Protein 5NDA (pdb70)

InterPro domains:
  IPR015091 Surfactant protein C, N-terminal propeptide [PF08999] (1-35)
  IPR018051 Surfactant-associated polypeptide, palmitoylation site [PS00341] (3-8)

Foldseek 3Di:
DDDDVVVVVVVVVVVVVVVVVVVVVVVCVVVVD

Secondary structure (DSSP, 8-state):
----HHHHHHHHHHHHHHHHHHHHHHHHTTTT-

Structure (mmCIF, N/CA/C/O backbone):
data_5NDA
#
_entry.id   5NDA
#
_cell.length_a   1.000
_cell.length_b   1.000
_cell.length_c   1.000
_cell.angle_alpha   90.00
_cell.angle_beta   90.00
_cell.angle_gamma   90.00
#
_symmetry.space_group_name_H-M   'P 1'
#
loop_
_atom_site.group_PDB
_atom_site.id
_atom_site.type_symbol
_atom_site.label_atom_id
_atom_site.label_alt_id
_atom_site.label_comp_id
_atom_site.label_asym_id
_atom_site.label_entity_id
_atom_site.label_seq_id
_atom_site.pdbx_PDB_ins_code
_atom_site.Cartn_x
_atom_site.Cartn_y
_atom_site.Cartn_z
_atom_site.occupancy
_atom_site.B_iso_or_equiv
_atom_site.auth_seq_id
_atom_site.auth_comp_id
_atom_site.auth_asym_id
_atom_site.auth_atom_id
_atom_site.pdbx_PDB_model_num
ATOM 1 N N . ILE A 1 1 ? 25.107 -8.487 0.057 1.00 0.00 1 ILE A N 1
ATOM 2 C CA . ILE A 1 1 ? 25.239 -7.096 -0.411 1.00 0.00 1 ILE A CA 1
ATOM 3 C C . ILE A 1 1 ? 24.283 -6.263 0.444 1.00 0.00 1 ILE A C 1
ATOM 4 O O . ILE A 1 1 ? 23.196 -6.773 0.712 1.00 0.00 1 ILE A O 1
ATOM 20 N N . PRO A 1 2 ? 24.673 -5.088 0.969 1.00 0.00 2 PRO A N 1
ATOM 21 C CA . PRO A 1 2 ? 23.760 -4.278 1.769 1.00 0.00 2 PRO A CA 1
ATOM 22 C C . PRO A 1 2 ? 22.642 -3.725 0.870 1.00 0.00 2 PRO A C 1
ATOM 23 O O . PRO A 1 2 ? 22.747 -3.771 -0.357 1.00 0.00 2 PRO A O 1
ATOM 34 N N . SER A 1 3 ? 21.603 -3.158 1.478 1.00 0.00 3 SER A N 1
ATOM 35 C CA . SER A 1 3 ? 20.458 -2.589 0.788 1.00 0.00 3 SER A CA 1
ATOM 36 C C . SER A 1 3 ? 20.164 -1.233 1.418 1.00 0.00 3 SER A C 1
ATOM 37 O O . SER A 1 3 ? 19.883 -1.179 2.617 1.00 0.00 3 SER A O 1
ATOM 45 N N . SER A 1 4 ? 20.227 -0.156 0.635 1.00 0.00 4 SER A N 1
ATOM 46 C CA . SER A 1 4 ? 19.970 1.196 1.116 1.00 0.00 4 SER A CA 1
ATOM 47 C C . SER A 1 4 ? 18.589 1.262 1.791 1.00 0.00 4 SER A C 1
ATOM 48 O O . SER A 1 4 ? 17.630 0.690 1.256 1.00 0.00 4 SER A O 1
ATOM 56 N N . PRO A 1 5 ? 18.425 2.010 2.898 1.00 0.00 5 PRO A N 1
ATOM 57 C CA . PRO A 1 5 ? 17.144 2.105 3.593 1.00 0.00 5 PRO A CA 1
ATOM 58 C C . PRO A 1 5 ? 16.040 2.694 2.711 1.00 0.00 5 PRO A C 1
ATOM 59 O O . PRO A 1 5 ? 14.865 2.409 2.933 1.00 0.00 5 PRO A O 1
ATOM 70 N N . VAL A 1 6 ? 16.387 3.479 1.687 1.00 0.00 6 VAL A N 1
ATOM 71 C CA . VAL A 1 6 ? 15.423 4.079 0.771 1.00 0.00 6 VAL A CA 1
ATOM 72 C C . VAL A 1 6 ? 14.666 2.967 0.022 1.00 0.00 6 VAL A C 1
ATOM 73 O O . VAL A 1 6 ? 13.473 3.118 -0.250 1.00 0.00 6 VAL A O 1
ATOM 86 N N . HIS A 1 7 ? 15.330 1.847 -0.303 1.00 0.00 7 HIS A N 1
ATOM 87 C CA . HIS A 1 7 ? 14.697 0.732 -0.998 1.00 0.00 7 HIS A CA 1
ATOM 88 C C . HIS A 1 7 ? 13.616 0.155 -0.085 1.00 0.00 7 HIS A C 1
ATOM 89 O O . HIS A 1 7 ? 12.466 0.005 -0.497 1.00 0.00 7 HIS A O 1
ATOM 103 N N . LEU A 1 8 ? 13.976 -0.125 1.174 1.00 0.00 8 LEU A N 1
ATOM 104 C CA . LEU A 1 8 ? 13.057 -0.665 2.169 1.00 0.00 8 LEU A CA 1
ATOM 105 C C . LEU A 1 8 ? 11.905 0.321 2.362 1.00 0.00 8 LEU A C 1
ATOM 106 O O . LEU A 1 8 ? 10.752 -0.098 2.449 1.00 0.00 8 LEU A O 1
ATOM 122 N N . LYS A 1 9 ? 12.189 1.630 2.380 1.00 0.00 9 LYS A N 1
ATOM 123 C CA . LYS A 1 9 ? 11.181 2.670 2.540 1.00 0.00 9 LYS A CA 1
ATOM 124 C C . LYS A 1 9 ? 10.169 2.548 1.407 1.00 0.00 9 LYS A C 1
ATOM 125 O O . LYS A 1 9 ? 8.977 2.487 1.691 1.00 0.00 9 LYS A O 1
ATOM 144 N N . ARG A 1 10 ? 10.602 2.483 0.143 1.00 0.00 10 ARG A N 1
ATOM 145 C CA . ARG A 1 10 ? 9.697 2.351 -0.992 1.00 0.00 10 ARG A CA 1
ATOM 146 C C . ARG A 1 10 ? 8.929 1.029 -0.935 1.00 0.00 10 ARG A C 1
ATOM 147 O O . ARG A 1 10 ? 7.770 1.003 -1.336 1.00 0.00 10 ARG A O 1
ATOM 168 N N . LEU A 1 11 ? 9.535 -0.057 -0.449 1.00 0.00 11 LEU A N 1
ATOM 169 C CA . LEU A 1 11 ? 8.903 -1.371 -0.365 1.00 0.00 11 LEU A CA 1
ATOM 170 C C . LEU A 1 11 ? 7.807 -1.345 0.692 1.00 0.00 11 LEU A C 1
ATOM 171 O O . LEU A 1 11 ? 6.831 -2.091 0.626 1.00 0.00 11 LEU A O 1
ATOM 187 N N . LYS A 1 12 ? 7.981 -0.530 1.728 1.00 0.00 12 LYS A N 1
ATOM 188 C CA . LYS A 1 12 ? 6.989 -0.396 2.784 1.00 0.00 12 LYS A CA 1
ATOM 189 C C . LYS A 1 12 ? 5.925 0.618 2.374 1.00 0.00 12 LYS A C 1
ATOM 190 O O . LYS A 1 12 ? 4.762 0.392 2.679 1.00 0.00 12 LYS A O 1
ATOM 209 N N . LEU A 1 13 ? 6.295 1.677 1.653 1.00 0.00 13 LEU A N 1
ATOM 210 C CA . LEU A 1 13 ? 5.370 2.700 1.177 1.00 0.00 13 LEU A CA 1
ATOM 211 C C . LEU A 1 13 ? 4.399 2.044 0.206 1.00 0.00 13 LEU A C 1
ATOM 212 O O . LEU A 1 13 ? 3.199 2.240 0.336 1.00 0.00 13 LEU A O 1
ATOM 228 N N . LEU A 1 14 ? 4.910 1.241 -0.736 1.00 0.00 14 LEU A N 1
ATOM 229 C CA . LEU A 1 14 ? 4.094 0.540 -1.720 1.00 0.00 14 LEU A CA 1
ATOM 230 C C . LEU A 1 14 ? 3.080 -0.355 -1.012 1.00 0.00 14 LEU A C 1
ATOM 231 O O . LEU A 1 14 ? 1.916 -0.374 -1.395 1.00 0.00 14 LEU A O 1
ATOM 247 N N . LEU A 1 15 ? 3.515 -1.089 0.019 1.00 0.00 15 LEU A N 1
ATOM 248 C CA . LEU A 1 15 ? 2.634 -1.972 0.773 1.00 0.00 15 LEU A CA 1
ATOM 249 C C . LEU A 1 15 ? 1.550 -1.155 1.480 1.00 0.00 15 LEU A C 1
ATOM 250 O O . LEU A 1 15 ? 0.390 -1.551 1.464 1.00 0.00 15 LEU A O 1
ATOM 266 N N . LEU A 1 16 ? 1.921 -0.034 2.107 1.00 0.00 16 LEU A N 1
ATOM 267 C CA . LEU A 1 16 ? 0.970 0.827 2.802 1.00 0.00 16 LEU A CA 1
ATOM 268 C C . LEU A 1 16 ? -0.049 1.383 1.809 1.00 0.00 16 LEU A C 1
ATOM 269 O O . LEU A 1 16 ? -1.232 1.419 2.122 1.00 0.00 16 LEU A O 1
ATOM 285 N N . LEU A 1 17 ? 0.391 1.802 0.619 1.00 0.00 17 LEU A N 1
ATOM 286 C CA . LEU A 1 17 ? -0.483 2.334 -0.414 1.00 0.00 17 LEU A CA 1
ATOM 287 C C . LEU A 1 17 ? -1.467 1.256 -0.860 1.00 0.00 17 LEU A C 1
ATOM 288 O O . LEU A 1 17 ? -2.652 1.542 -0.989 1.00 0.00 17 LEU A O 1
ATOM 304 N N . LEU A 1 18 ? -0.991 0.025 -1.076 1.00 0.00 18 LEU A N 1
ATOM 305 C CA . LEU A 1 18 ? -1.818 -1.100 -1.475 1.00 0.00 18 LEU A CA 1
ATOM 306 C C . LEU A 1 18 ? -2.901 -1.291 -0.415 1.00 0.00 18 LEU A C 1
ATOM 307 O O . LEU A 1 18 ? -4.080 -1.360 -0.749 1.00 0.00 18 LEU A O 1
ATOM 323 N N . LEU A 1 19 ? -2.502 -1.342 0.860 1.00 0.00 19 LEU A N 1
ATOM 324 C CA . LEU A 1 19 ? -3.416 -1.504 1.984 1.00 0.00 19 LEU A CA 1
ATOM 325 C C . LEU A 1 19 ? -4.419 -0.347 2.050 1.00 0.00 19 LEU A C 1
ATOM 326 O O . LEU A 1 19 ? -5.583 -0.586 2.354 1.00 0.00 19 LEU A O 1
ATOM 342 N N . LEU A 1 20 ? -3.994 0.889 1.767 1.00 0.00 20 LEU A N 1
ATOM 343 C CA . LEU A 1 20 ? -4.870 2.055 1.787 1.00 0.00 20 LEU A CA 1
ATOM 344 C C . LEU A 1 20 ? -5.941 1.886 0.714 1.00 0.00 20 LEU A C 1
ATOM 345 O O . LEU A 1 20 ? -7.119 2.062 1.005 1.00 0.00 20 LEU A O 1
ATOM 361 N N . ILE A 1 21 ? -5.552 1.538 -0.516 1.00 0.00 21 ILE A N 1
ATOM 362 C CA . ILE A 1 21 ? -6.484 1.335 -1.624 1.00 0.00 21 ILE A CA 1
ATOM 363 C C . ILE A 1 21 ? -7.439 0.187 -1.262 1.00 0.00 21 ILE A C 1
ATOM 364 O O . ILE A 1 21 ? -8.636 0.290 -1.523 1.00 0.00 21 ILE A O 1
ATOM 380 N N . LEU A 1 22 ? -6.932 -0.889 -0.650 1.00 0.00 22 LEU A N 1
ATOM 381 C CA . LEU A 1 22 ? -7.735 -2.036 -0.236 1.00 0.00 22 LEU A CA 1
ATOM 382 C C . LEU A 1 22 ? -8.802 -1.551 0.741 1.00 0.00 22 LEU A C 1
ATOM 383 O O . LEU A 1 22 ? -9.981 -1.833 0.545 1.00 0.00 22 LEU A O 1
ATOM 399 N N . LEU A 1 23 ? -8.395 -0.810 1.775 1.00 0.00 23 LEU A N 1
ATOM 400 C CA . LEU A 1 23 ? -9.273 -0.252 2.795 1.00 0.00 23 LEU A CA 1
ATOM 401 C C . LEU A 1 23 ? -10.315 0.670 2.158 1.00 0.00 23 LEU A C 1
ATOM 402 O O . LEU A 1 23 ? -11.475 0.643 2.558 1.00 0.00 23 LEU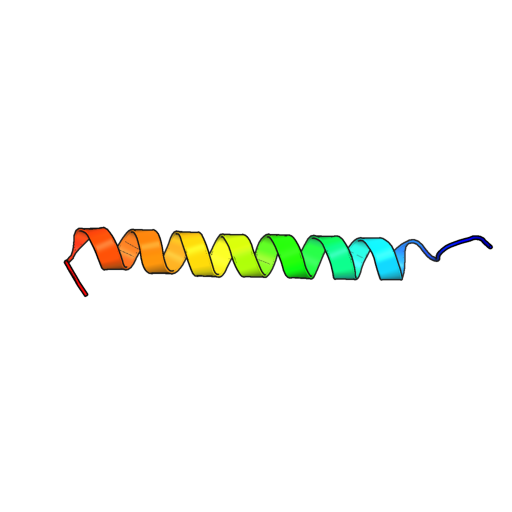 A O 1
ATOM 418 N N . LEU A 1 24 ? -9.918 1.468 1.164 1.00 0.00 24 LEU A N 1
ATOM 419 C CA . LEU A 1 24 ? -10.794 2.389 0.445 1.00 0.00 24 LEU A CA 1
ATOM 420 C C . LEU A 1 24 ? -11.918 1.580 -0.202 1.00 0.00 24 LEU A C 1
ATOM 421 O O . LEU A 1 24 ? -13.097 1.872 -0.002 1.00 0.00 24 LEU A O 1
ATOM 437 N N . ILE A 1 25 ? -11.555 0.539 -0.954 1.00 0.00 25 ILE A N 1
ATOM 438 C CA . ILE A 1 25 ? -12.515 -0.327 -1.630 1.00 0.00 25 ILE A CA 1
ATOM 439 C C . ILE A 1 25 ? -13.360 -1.071 -0.599 1.00 0.00 25 ILE A C 1
ATOM 440 O O . ILE A 1 25 ? -14.555 -1.253 -0.818 1.00 0.00 25 ILE A O 1
ATOM 456 N N . LEU A 1 26 ? -12.789 -1.457 0.544 1.00 0.00 26 LEU A N 1
ATOM 457 C CA . LEU A 1 26 ? -13.535 -2.132 1.602 1.00 0.00 26 LEU A CA 1
ATOM 458 C C . LEU A 1 26 ? -14.601 -1.172 2.166 1.00 0.00 26 LEU A C 1
ATOM 459 O O . LEU A 1 26 ? -15.493 -1.609 2.888 1.00 0.00 26 LEU A O 1
ATOM 475 N N . GLY A 1 27 ? -14.504 0.129 1.861 1.00 0.00 27 GLY A N 1
ATOM 476 C CA . GLY A 1 27 ? -15.440 1.155 2.288 1.00 0.00 27 GLY A CA 1
ATOM 477 C C . GLY A 1 27 ? -16.589 1.164 1.289 1.00 0.00 27 GLY A C 1
ATOM 478 O O . GLY A 1 27 ? -17.749 1.160 1.689 1.00 0.00 27 GLY A O 1
ATOM 482 N N . ALA A 1 28 ? -16.262 1.159 -0.008 1.00 0.00 28 ALA A N 1
ATOM 483 C CA . ALA A 1 28 ? -17.234 1.134 -1.098 1.00 0.00 28 ALA A CA 1
ATOM 484 C C . ALA A 1 28 ? -18.082 -0.144 -0.987 1.00 0.00 28 ALA A C 1
ATOM 485 O O . ALA A 1 28 ? -19.292 -0.127 -1.194 1.00 0.00 28 ALA A O 1
ATOM 492 N N . LEU A 1 29 ? -17.467 -1.243 -0.532 1.00 0.00 29 LEU A N 1
ATOM 493 C CA . LEU A 1 29 ? -18.110 -2.541 -0.335 1.00 0.00 29 LEU A CA 1
ATOM 494 C C . LEU A 1 29 ? -19.314 -2.412 0.615 1.00 0.00 29 LEU A C 1
ATOM 495 O O . LEU A 1 29 ? -20.262 -3.184 0.507 1.00 0.00 29 LEU A O 1
ATOM 511 N N . LEU A 1 30 ? -19.293 -1.452 1.551 1.00 0.00 30 LEU A N 1
ATOM 512 C CA . LEU A 1 30 ? -20.389 -1.228 2.497 1.00 0.00 30 LEU A CA 1
ATOM 513 C C . LEU A 1 30 ? -21.622 -0.662 1.785 1.00 0.00 30 LEU A C 1
ATOM 514 O O . LEU A 1 30 ? -22.728 -0.774 2.311 1.00 0.00 30 LEU A O 1
ATOM 530 N N . LEU A 1 31 ? -21.431 -0.001 0.639 1.00 0.00 31 LEU A N 1
ATOM 531 C CA . LEU A 1 31 ? -22.488 0.582 -0.183 1.00 0.00 31 LEU A CA 1
ATOM 532 C C . LEU A 1 31 ? -22.967 -0.460 -1.195 1.00 0.00 31 LEU A C 1
ATOM 533 O O . LEU A 1 31 ? -24.134 -0.448 -1.583 1.00 0.00 31 LEU A O 1
ATOM 549 N N . GLY A 1 32 ? -22.075 -1.372 -1.594 1.00 0.00 32 GLY A N 1
ATOM 550 C CA . GLY A 1 32 ? -22.320 -2.444 -2.546 1.00 0.00 32 GLY A CA 1
ATOM 551 C C . GLY A 1 32 ? -21.647 -2.208 -3.899 1.00 0.00 32 GLY A C 1
ATOM 552 O O . GLY A 1 32 ? -21.752 -3.076 -4.767 1.00 0.00 32 GLY A O 1
ATOM 556 N N . LEU A 1 33 ? -20.993 -1.060 -4.105 1.00 0.00 33 LEU A N 1
ATOM 557 C CA . LEU A 1 33 ? -20.294 -0.677 -5.322 1.00 0.00 33 LEU A CA 1
ATOM 558 C C . LEU A 1 33 ? -19.218 0.306 -4.901 1.00 0.00 33 LEU A C 1
ATOM 559 O O . LEU A 1 33 ? -19.583 1.239 -4.153 1.00 0.00 33 LEU A O 1
ATOM 575 N N . ILE A 1 1 ? 20.249 -5.448 -5.983 1.00 0.00 1 ILE A N 2
ATOM 576 C CA . ILE A 1 1 ? 19.738 -5.877 -4.666 1.00 0.00 1 ILE A CA 2
ATOM 577 C C . ILE A 1 1 ? 19.235 -4.598 -3.998 1.00 0.00 1 ILE A C 2
ATOM 578 O O . ILE A 1 1 ? 19.965 -3.611 -4.068 1.00 0.00 1 ILE A O 2
ATOM 594 N N . PRO A 1 2 ? 18.028 -4.568 -3.412 1.00 0.00 2 PRO A N 2
ATOM 595 C CA . PRO A 1 2 ? 17.468 -3.385 -2.757 1.00 0.00 2 PRO A CA 2
ATOM 596 C C . PRO A 1 2 ? 18.117 -3.129 -1.379 1.00 0.00 2 PRO A C 2
ATOM 597 O O . PRO A 1 2 ? 17.410 -2.875 -0.411 1.00 0.00 2 PRO A O 2
ATOM 608 N N . SER A 1 3 ? 19.445 -3.197 -1.275 1.00 0.00 3 SER A N 2
ATOM 609 C CA . SER A 1 3 ? 20.201 -3.007 -0.042 1.00 0.00 3 SER A CA 2
ATOM 610 C C . SER A 1 3 ? 20.035 -1.615 0.580 1.00 0.00 3 SER A C 2
ATOM 611 O O . SER A 1 3 ? 19.944 -1.496 1.799 1.00 0.00 3 SER A O 2
ATOM 619 N N . SER A 1 4 ? 19.990 -0.559 -0.237 1.00 0.00 4 SER A N 2
ATOM 620 C CA . SER A 1 4 ? 19.857 0.811 0.239 1.00 0.00 4 SER A CA 2
ATOM 621 C C . SER A 1 4 ? 18.548 0.963 1.034 1.00 0.00 4 SER A C 2
ATOM 622 O O . SER A 1 4 ? 17.494 0.541 0.542 1.00 0.00 4 SER A O 2
ATOM 630 N N . PRO A 1 5 ? 18.550 1.627 2.207 1.00 0.00 5 PRO A N 2
ATOM 631 C CA . PRO A 1 5 ? 17.350 1.787 3.026 1.00 0.00 5 PRO A CA 2
ATOM 632 C C . PRO A 1 5 ? 16.204 2.492 2.298 1.00 0.00 5 PRO A C 2
ATOM 633 O O . PRO A 1 5 ? 15.039 2.263 2.628 1.00 0.00 5 PRO A O 2
ATOM 644 N N . VAL A 1 6 ? 16.492 3.319 1.291 1.00 0.00 6 VAL A N 2
ATOM 645 C CA . VAL A 1 6 ? 15.456 4.006 0.530 1.00 0.00 6 VAL A CA 2
ATOM 646 C C . VAL A 1 6 ? 14.573 2.976 -0.192 1.00 0.00 6 VAL A C 2
ATOM 647 O O . VAL A 1 6 ? 13.373 3.203 -0.334 1.00 0.00 6 VAL A O 2
ATOM 660 N N . HIS A 1 7 ? 15.122 1.835 -0.630 1.00 0.00 7 HIS A N 2
ATOM 661 C CA . HIS A 1 7 ? 14.345 0.797 -1.299 1.00 0.00 7 HIS A CA 2
ATOM 662 C C . HIS A 1 7 ? 13.457 0.128 -0.247 1.00 0.00 7 HIS A C 2
ATOM 663 O O . HIS A 1 7 ? 12.290 -0.147 -0.516 1.00 0.00 7 HIS A O 2
ATOM 677 N N . LEU A 1 8 ? 13.977 -0.115 0.965 1.00 0.00 8 LEU A N 2
ATOM 678 C CA . LEU A 1 8 ? 13.197 -0.719 2.046 1.00 0.00 8 LEU A CA 2
ATOM 679 C C . LEU A 1 8 ? 12.010 0.207 2.322 1.00 0.00 8 LEU A C 2
ATOM 680 O O . LEU A 1 8 ? 10.880 -0.269 2.454 1.00 0.00 8 LEU A O 2
ATOM 696 N N . LYS A 1 9 ? 12.255 1.522 2.375 1.00 0.00 9 LYS A N 2
ATOM 697 C CA . LYS A 1 9 ? 11.244 2.548 2.603 1.00 0.00 9 LYS A CA 2
ATOM 698 C C . LYS A 1 9 ? 10.229 2.507 1.463 1.00 0.00 9 LYS A C 2
ATOM 699 O O . LYS A 1 9 ? 9.034 2.487 1.730 1.00 0.00 9 LYS A O 2
ATOM 718 N N . ARG A 1 10 ? 10.684 2.463 0.208 1.00 0.00 10 ARG A N 2
ATOM 719 C CA . ARG A 1 10 ? 9.847 2.410 -0.989 1.00 0.00 10 ARG A CA 2
ATOM 720 C C . ARG A 1 10 ? 8.938 1.188 -0.977 1.00 0.00 10 ARG A C 2
ATOM 721 O O . ARG A 1 10 ? 7.813 1.296 -1.464 1.00 0.00 10 ARG A O 2
ATOM 742 N N . LEU A 1 11 ? 9.409 0.047 -0.466 1.00 0.00 11 LEU A N 2
ATOM 743 C CA . LEU A 1 11 ? 8.637 -1.184 -0.406 1.00 0.00 11 LEU A CA 2
ATOM 744 C C . LEU A 1 11 ? 7.598 -1.016 0.682 1.00 0.00 11 LEU A C 2
ATOM 745 O O . LEU A 1 11 ? 6.431 -1.302 0.454 1.00 0.00 11 LEU A O 2
ATOM 761 N N . LYS A 1 12 ? 8.002 -0.546 1.867 1.00 0.00 12 LYS A N 2
ATOM 762 C CA . LYS A 1 12 ? 7.039 -0.349 2.952 1.00 0.00 12 LYS A CA 2
ATOM 763 C C . LYS A 1 12 ? 5.974 0.676 2.550 1.00 0.00 12 LYS A C 2
ATOM 764 O O . LYS A 1 12 ? 4.816 0.500 2.905 1.00 0.00 12 LYS A O 2
ATOM 783 N N . LEU A 1 13 ? 6.342 1.713 1.795 1.00 0.00 13 LEU A N 2
ATOM 784 C CA . LEU A 1 13 ? 5.410 2.731 1.325 1.00 0.00 13 LEU A CA 2
ATOM 785 C C . LEU A 1 13 ? 4.425 2.076 0.358 1.00 0.00 13 LEU A C 2
ATOM 786 O O . LEU A 1 13 ? 3.236 2.349 0.431 1.00 0.00 13 LEU A O 2
ATOM 802 N N . LEU A 1 14 ? 4.918 1.235 -0.558 1.00 0.00 14 LEU A N 2
ATOM 803 C CA . LEU A 1 14 ? 4.086 0.532 -1.529 1.00 0.00 14 LEU A CA 2
ATOM 804 C C . LEU A 1 14 ? 3.078 -0.345 -0.786 1.00 0.00 14 LEU A C 2
ATOM 805 O O . LEU A 1 14 ? 1.900 -0.324 -1.121 1.00 0.00 14 LEU A O 2
ATOM 821 N N . LEU A 1 15 ? 3.534 -1.078 0.236 1.00 0.00 15 LEU A N 2
ATOM 822 C CA . LEU A 1 15 ? 2.691 -1.948 1.055 1.00 0.00 15 LEU A CA 2
ATOM 823 C C . LEU A 1 15 ? 1.583 -1.124 1.708 1.00 0.00 15 LEU A C 2
ATOM 824 O O . LEU A 1 15 ? 0.414 -1.483 1.620 1.00 0.00 15 LEU A O 2
ATOM 840 N N . LEU A 1 16 ? 1.962 -0.018 2.352 1.00 0.00 16 LEU A N 2
ATOM 841 C CA . LEU A 1 16 ? 1.034 0.891 3.019 1.00 0.00 16 LEU A CA 2
ATOM 842 C C . LEU A 1 16 ? -0.008 1.396 2.025 1.00 0.00 16 LEU A C 2
ATOM 843 O O . LEU A 1 16 ? -1.190 1.414 2.350 1.00 0.00 16 LEU A O 2
ATOM 859 N N . LEU A 1 17 ? 0.412 1.797 0.822 1.00 0.00 17 LEU A N 2
ATOM 860 C CA . LEU A 1 17 ? -0.488 2.289 -0.207 1.00 0.00 17 LEU A CA 2
ATOM 861 C C . LEU A 1 17 ? -1.469 1.199 -0.624 1.00 0.00 17 LEU A C 2
ATOM 862 O O . LEU A 1 17 ? -2.648 1.499 -0.768 1.00 0.00 17 LEU A O 2
ATOM 878 N N . LEU A 1 18 ? -1.015 -0.046 -0.810 1.00 0.00 18 LEU A N 2
ATOM 879 C CA . LEU A 1 18 ? -1.897 -1.143 -1.185 1.00 0.00 18 LEU A CA 2
ATOM 880 C C . LEU A 1 18 ? -2.954 -1.325 -0.097 1.00 0.00 18 LEU A C 2
ATOM 881 O O . LEU A 1 18 ? -4.130 -1.471 -0.413 1.00 0.00 18 LEU A O 2
ATOM 897 N N . LEU A 1 19 ? -2.540 -1.308 1.175 1.00 0.00 19 LEU A N 2
ATOM 898 C CA . LEU A 1 19 ? -3.444 -1.449 2.312 1.00 0.00 19 LEU A CA 2
ATOM 899 C C . LEU A 1 19 ? -4.452 -0.300 2.326 1.00 0.00 19 LEU A C 2
ATOM 900 O O . LEU A 1 19 ? -5.633 -0.534 2.569 1.00 0.00 19 LEU A O 2
ATOM 916 N N . LEU A 1 20 ? -4.000 0.931 2.060 1.00 0.00 20 LEU A N 2
ATOM 917 C CA . LEU A 1 20 ? -4.854 2.112 2.030 1.00 0.00 20 LEU A CA 2
ATOM 918 C C . LEU A 1 20 ? -5.910 1.947 0.941 1.00 0.00 20 LEU A C 2
ATOM 919 O O . LEU A 1 20 ? -7.087 2.165 1.204 1.00 0.00 20 LEU A O 2
ATOM 935 N N . ILE A 1 21 ? -5.504 1.562 -0.271 1.00 0.00 21 ILE A N 2
ATOM 936 C CA . ILE A 1 21 ? -6.406 1.359 -1.402 1.00 0.00 21 ILE A CA 2
ATOM 937 C C . ILE A 1 21 ? -7.400 0.242 -1.060 1.00 0.00 21 ILE A C 2
ATOM 938 O O . ILE A 1 21 ? -8.587 0.392 -1.338 1.00 0.00 21 ILE A O 2
ATOM 954 N N . LEU A 1 22 ? -6.947 -0.856 -0.445 1.00 0.00 22 LEU A N 2
ATOM 955 C CA . LEU A 1 22 ? -7.815 -1.967 -0.063 1.00 0.00 22 LEU A CA 2
ATOM 956 C C . LEU A 1 22 ? -8.892 -1.467 0.891 1.00 0.00 22 LEU A C 2
ATOM 957 O O . LEU A 1 22 ? -10.070 -1.744 0.690 1.00 0.00 22 LEU A O 2
ATOM 973 N N . LEU A 1 23 ? -8.479 -0.735 1.926 1.00 0.00 23 LEU A N 2
ATOM 974 C CA . LEU A 1 23 ? -9.363 -0.162 2.931 1.00 0.00 23 LEU A CA 2
ATOM 975 C C . LEU A 1 23 ? -10.365 0.792 2.270 1.00 0.00 23 LEU A C 2
ATOM 976 O O . LEU A 1 23 ? -11.533 0.797 2.646 1.00 0.00 23 LEU A O 2
ATOM 992 N N . LEU A 1 24 ? -9.918 1.580 1.286 1.00 0.00 24 LEU A N 2
ATOM 993 C CA . LEU A 1 24 ? -10.743 2.529 0.542 1.00 0.00 24 LEU A CA 2
ATOM 994 C C . LEU A 1 24 ? -11.855 1.753 -0.163 1.00 0.00 24 LEU A C 2
ATOM 995 O O . LEU A 1 24 ? -13.033 2.075 -0.015 1.00 0.00 24 LEU A O 2
ATOM 1011 N N . ILE A 1 25 ? -11.482 0.713 -0.914 1.00 0.00 25 ILE A N 2
ATOM 1012 C CA . ILE A 1 25 ? -12.425 -0.130 -1.644 1.00 0.00 25 ILE A CA 2
ATOM 1013 C C . ILE A 1 25 ? -13.361 -0.831 -0.663 1.00 0.00 25 ILE A C 2
ATOM 1014 O O . ILE A 1 25 ? -14.536 -1.008 -0.978 1.00 0.00 25 ILE A O 2
ATOM 1030 N N . LEU A 1 26 ? -12.898 -1.170 0.543 1.00 0.00 26 LEU A N 2
ATOM 1031 C CA . LEU A 1 26 ? -13.741 -1.808 1.549 1.00 0.00 26 LEU A CA 2
ATOM 1032 C C . LEU A 1 26 ? -14.890 -0.869 1.953 1.00 0.00 26 LEU A C 2
ATOM 1033 O O . LEU A 1 26 ? -15.834 -1.315 2.598 1.00 0.00 26 LEU A O 2
ATOM 1049 N N . GLY A 1 27 ? -14.811 0.425 1.613 1.00 0.00 27 GLY A N 2
ATOM 1050 C CA . GLY A 1 27 ? -15.842 1.405 1.916 1.00 0.00 27 GLY A CA 2
ATOM 1051 C C . GLY A 1 27 ? -16.934 1.326 0.854 1.00 0.00 27 GLY A C 2
ATOM 1052 O O . GLY A 1 27 ? -18.110 1.474 1.174 1.00 0.00 27 GLY A O 2
ATOM 1056 N N . ALA A 1 28 ? -16.545 1.126 -0.410 1.00 0.00 28 ALA A N 2
ATOM 1057 C CA . ALA A 1 28 ? -17.469 0.995 -1.528 1.00 0.00 28 ALA A CA 2
ATOM 1058 C C . ALA A 1 28 ? -18.192 -0.348 -1.380 1.00 0.00 28 ALA A C 2
ATOM 1059 O O . ALA A 1 28 ? -19.422 -0.402 -1.409 1.00 0.00 28 ALA A O 2
ATOM 1066 N N . LEU A 1 29 ? -17.430 -1.405 -1.071 1.00 0.00 29 LEU A N 2
ATOM 1067 C CA . LEU A 1 29 ? -17.933 -2.760 -0.876 1.00 0.00 29 LEU A CA 2
ATOM 1068 C C . LEU A 1 29 ? -18.959 -2.805 0.262 1.00 0.00 29 LEU A C 2
ATOM 1069 O O . LEU A 1 29 ? -19.840 -3.660 0.257 1.00 0.00 29 LEU A O 2
ATOM 1085 N N . LEU A 1 30 ? -18.857 -1.884 1.229 1.00 0.00 30 LEU A N 2
ATOM 1086 C CA . LEU A 1 30 ? -19.765 -1.776 2.369 1.00 0.00 30 LEU A CA 2
ATOM 1087 C C . LEU A 1 30 ? -21.183 -1.436 1.884 1.00 0.00 30 LEU A C 2
ATOM 1088 O O . LEU A 1 30 ? -22.159 -1.796 2.537 1.00 0.00 30 LEU A O 2
ATOM 1104 N N . LEU A 1 31 ? -21.291 -0.700 0.773 1.00 0.00 31 LEU A N 2
ATOM 1105 C CA . LEU A 1 31 ? -22.550 -0.301 0.151 1.00 0.00 31 LEU A CA 2
ATOM 1106 C C . LEU A 1 31 ? -22.937 -1.316 -0.932 1.00 0.00 31 LEU A C 2
ATOM 1107 O O . LEU A 1 31 ? -24.126 -1.529 -1.161 1.00 0.00 31 LEU A O 2
ATOM 1123 N N . GLY A 1 32 ? -21.948 -1.963 -1.555 1.00 0.00 32 GLY A N 2
ATOM 1124 C CA . GLY A 1 32 ? -22.122 -2.959 -2.601 1.00 0.00 32 GLY A CA 2
ATOM 1125 C C . GLY A 1 32 ? -21.696 -2.416 -3.961 1.00 0.00 32 GLY A C 2
ATOM 1126 O O . GLY A 1 32 ? -22.477 -2.483 -4.910 1.00 0.00 32 GLY A O 2
ATOM 1130 N N . LEU A 1 33 ? -20.495 -1.838 -4.048 1.00 0.00 33 LEU A N 2
ATOM 1131 C CA . LEU A 1 33 ? -19.904 -1.270 -5.253 1.00 0.00 33 LEU A CA 2
ATOM 1132 C C . LEU A 1 33 ? -18.421 -1.600 -5.222 1.00 0.00 33 LEU A C 2
ATOM 1133 O O . LEU A 1 33 ? -17.862 -1.835 -6.310 1.00 0.00 33 LEU A O 2
ATOM 1149 N N . ILE A 1 1 ? 22.552 -5.502 5.794 1.00 0.00 1 ILE A N 3
ATOM 1150 C CA . ILE A 1 1 ? 22.400 -5.936 4.391 1.00 0.00 1 ILE A CA 3
ATOM 1151 C C . ILE A 1 1 ? 22.819 -4.771 3.494 1.00 0.00 1 ILE A C 3
ATOM 1152 O O . ILE A 1 1 ? 22.566 -3.634 3.886 1.00 0.00 1 ILE A O 3
ATOM 1168 N N . PRO A 1 2 ? 23.487 -5.022 2.357 1.00 0.00 2 PRO A N 3
ATOM 1169 C CA . PRO A 1 2 ? 23.937 -3.979 1.444 1.00 0.00 2 PRO A CA 3
ATOM 1170 C C . PRO A 1 2 ? 22.773 -3.438 0.595 1.00 0.00 2 PRO A C 3
ATOM 1171 O O . PRO A 1 2 ? 22.672 -3.738 -0.593 1.00 0.00 2 PRO A O 3
ATOM 1182 N N . SER A 1 3 ? 21.874 -2.661 1.195 1.00 0.00 3 SER A N 3
ATOM 1183 C CA . SER A 1 3 ? 20.739 -2.074 0.500 1.00 0.00 3 SER A CA 3
ATOM 1184 C C . SER A 1 3 ? 20.356 -0.787 1.228 1.00 0.00 3 SER A C 3
ATOM 1185 O O . SER A 1 3 ? 20.190 -0.779 2.450 1.00 0.00 3 SER A O 3
ATOM 1193 N N . SER A 1 4 ? 20.226 0.310 0.481 1.00 0.00 4 SER A N 3
ATOM 1194 C CA . SER A 1 4 ? 19.887 1.619 1.020 1.00 0.00 4 SER A CA 3
ATOM 1195 C C . SER A 1 4 ? 18.538 1.579 1.752 1.00 0.00 4 SER A C 3
ATOM 1196 O O . SER A 1 4 ? 17.590 0.962 1.247 1.00 0.00 4 SER A O 3
ATOM 1204 N N . PRO A 1 5 ? 18.379 2.296 2.882 1.00 0.00 5 PRO A N 3
ATOM 1205 C CA . PRO A 1 5 ? 17.130 2.302 3.637 1.00 0.00 5 PRO A CA 3
ATOM 1206 C C . PRO A 1 5 ? 15.963 2.853 2.815 1.00 0.00 5 PRO A C 3
ATOM 1207 O O . PRO A 1 5 ? 14.817 2.470 3.049 1.00 0.00 5 PRO A O 3
ATOM 1218 N N . VAL A 1 6 ? 16.222 3.713 1.825 1.00 0.00 6 VAL A N 3
ATOM 1219 C CA . VAL A 1 6 ? 15.173 4.268 0.980 1.00 0.00 6 VAL A CA 3
ATOM 1220 C C . VAL A 1 6 ? 14.477 3.152 0.186 1.00 0.00 6 VAL A C 3
ATOM 1221 O O . VAL A 1 6 ? 13.279 3.258 -0.056 1.00 0.00 6 VAL A O 3
ATOM 1234 N N . HIS A 1 7 ? 15.169 2.070 -0.197 1.00 0.00 7 HIS A N 3
ATOM 1235 C CA . HIS A 1 7 ? 14.546 0.968 -0.932 1.00 0.00 7 HIS A CA 3
ATOM 1236 C C . HIS A 1 7 ? 13.622 0.219 0.037 1.00 0.00 7 HIS A C 3
ATOM 1237 O O . HIS A 1 7 ? 12.516 -0.180 -0.325 1.00 0.00 7 HIS A O 3
ATOM 1251 N N . LEU A 1 8 ? 14.053 0.037 1.292 1.00 0.00 8 LEU A N 3
ATOM 1252 C CA . LEU A 1 8 ? 13.244 -0.637 2.306 1.00 0.00 8 LEU A CA 3
ATOM 1253 C C . LEU A 1 8 ? 11.983 0.209 2.517 1.00 0.00 8 LEU A C 3
ATOM 1254 O O . LEU A 1 8 ? 10.876 -0.334 2.573 1.00 0.00 8 LEU A O 3
ATOM 1270 N N . LYS A 1 9 ? 12.139 1.538 2.590 1.00 0.00 9 LYS A N 3
ATOM 1271 C CA . LYS A 1 9 ? 11.054 2.496 2.762 1.00 0.00 9 LYS A CA 3
ATOM 1272 C C . LYS A 1 9 ? 10.119 2.395 1.564 1.00 0.00 9 LYS A C 3
ATOM 1273 O O . LYS A 1 9 ? 8.916 2.299 1.760 1.00 0.00 9 LYS A O 3
ATOM 1292 N N . ARG A 1 10 ? 10.646 2.371 0.338 1.00 0.00 10 ARG A N 3
ATOM 1293 C CA . ARG A 1 10 ? 9.906 2.263 -0.908 1.00 0.00 10 ARG A CA 3
ATOM 1294 C C . ARG A 1 10 ? 9.045 1.007 -0.931 1.00 0.00 10 ARG A C 3
ATOM 1295 O O . ARG A 1 10 ? 7.950 1.074 -1.493 1.00 0.00 10 ARG A O 3
ATOM 1316 N N . LEU A 1 11 ? 9.510 -0.114 -0.370 1.00 0.00 11 LEU A N 3
ATOM 1317 C CA . LEU A 1 11 ? 8.745 -1.350 -0.351 1.00 0.00 11 LEU A CA 3
ATOM 1318 C C . LEU A 1 11 ? 7.622 -1.160 0.652 1.00 0.00 11 LEU A C 3
ATOM 1319 O O . LEU A 1 11 ? 6.467 -1.414 0.336 1.00 0.00 11 LEU A O 3
ATOM 1335 N N . LYS A 1 12 ? 7.950 -0.693 1.861 1.00 0.00 12 LYS A N 3
ATOM 1336 C CA . LYS A 1 12 ? 6.925 -0.457 2.878 1.00 0.00 12 LYS A CA 3
ATOM 1337 C C . LYS A 1 12 ? 5.876 0.548 2.394 1.00 0.00 12 LYS A C 3
ATOM 1338 O O . LYS A 1 12 ? 4.709 0.378 2.704 1.00 0.00 12 LYS A O 3
ATOM 1357 N N . LEU A 1 13 ? 6.270 1.560 1.622 1.00 0.00 13 LEU A N 3
ATOM 1358 C CA . LEU A 1 13 ? 5.377 2.578 1.082 1.00 0.00 13 LEU A CA 3
ATOM 1359 C C . LEU A 1 13 ? 4.448 1.939 0.057 1.00 0.00 13 LEU A C 3
ATOM 1360 O O . LEU A 1 13 ? 3.269 2.259 0.030 1.00 0.00 13 LEU A O 3
ATOM 1376 N N . LEU A 1 14 ? 4.986 1.077 -0.813 1.00 0.00 14 LEU A N 3
ATOM 1377 C CA . LEU A 1 14 ? 4.204 0.387 -1.832 1.00 0.00 14 LEU A CA 3
ATOM 1378 C C . LEU A 1 14 ? 3.155 -0.486 -1.147 1.00 0.00 14 LEU A C 3
ATOM 1379 O O . LEU A 1 14 ? 1.989 -0.435 -1.521 1.00 0.00 14 LEU A O 3
ATOM 1395 N N . LEU A 1 15 ? 3.571 -1.257 -0.138 1.00 0.00 15 LEU A N 3
ATOM 1396 C CA . LEU A 1 15 ? 2.676 -2.140 0.608 1.00 0.00 15 LEU A CA 3
ATOM 1397 C C . LEU A 1 15 ? 1.611 -1.320 1.337 1.00 0.00 15 LEU A C 3
ATOM 1398 O O . LEU A 1 15 ? 0.444 -1.698 1.325 1.00 0.00 15 LEU A O 3
ATOM 1414 N N . LEU A 1 16 ? 2.004 -0.199 1.952 1.00 0.00 16 LEU A N 3
ATOM 1415 C CA . LEU A 1 16 ? 1.089 0.683 2.667 1.00 0.00 16 LEU A CA 3
ATOM 1416 C C . LEU A 1 16 ? 0.039 1.206 1.697 1.00 0.00 16 LEU A C 3
ATOM 1417 O O . LEU A 1 16 ? -1.136 1.196 2.037 1.00 0.00 16 LEU A O 3
ATOM 1433 N N . LEU A 1 17 ? 0.443 1.651 0.501 1.00 0.00 17 LEU A N 3
ATOM 1434 C CA . LEU A 1 17 ? -0.483 2.161 -0.496 1.00 0.00 17 LEU A CA 3
ATOM 1435 C C . LEU A 1 17 ? -1.450 1.073 -0.938 1.00 0.00 17 LEU A C 3
ATOM 1436 O O . LEU A 1 17 ? -2.633 1.359 -1.070 1.00 0.00 17 LEU A O 3
ATOM 1452 N N . LEU A 1 18 ? -0.966 -0.153 -1.159 1.00 0.00 18 LEU A N 3
ATOM 1453 C CA . LEU A 1 18 ? -1.793 -1.278 -1.565 1.00 0.00 18 LEU A CA 3
ATOM 1454 C C . LEU A 1 18 ? -2.898 -1.458 -0.524 1.00 0.00 18 LEU A C 3
ATOM 1455 O O . LEU A 1 18 ? -4.077 -1.465 -0.869 1.00 0.00 18 LEU A O 3
ATOM 1471 N N . LEU A 1 19 ? -2.508 -1.571 0.748 1.00 0.00 19 LEU A N 3
ATOM 1472 C CA . LEU A 1 19 ? -3.429 -1.733 1.867 1.00 0.00 19 LEU A CA 3
ATOM 1473 C C . LEU A 1 19 ? -4.390 -0.547 1.957 1.00 0.00 19 LEU A C 3
ATOM 1474 O O . LEU A 1 19 ? -5.585 -0.757 2.141 1.00 0.00 19 LEU A O 3
ATOM 1490 N N . LEU A 1 20 ? -3.896 0.686 1.812 1.00 0.00 20 LEU A N 3
ATOM 1491 C CA . LEU A 1 20 ? -4.716 1.888 1.887 1.00 0.00 20 LEU A CA 3
ATOM 1492 C C . LEU A 1 20 ? -5.795 1.874 0.809 1.00 0.00 20 LEU A C 3
ATOM 1493 O O . LEU A 1 20 ? -6.955 2.116 1.120 1.00 0.00 20 LEU A O 3
ATOM 1509 N N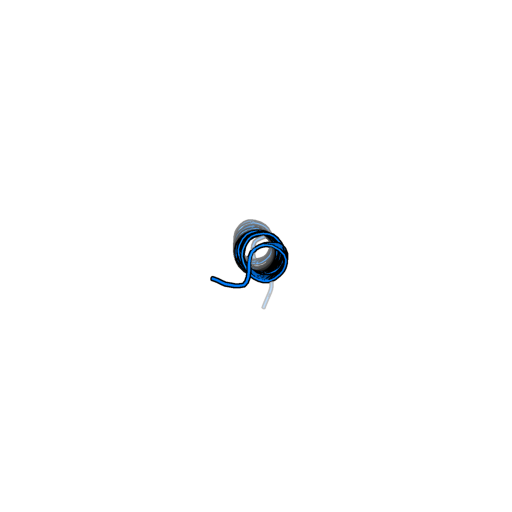 . ILE A 1 21 ? -5.431 1.610 -0.447 1.00 0.00 21 ILE A N 3
ATOM 1510 C CA . ILE A 1 21 ? -6.383 1.565 -1.554 1.00 0.00 21 ILE A CA 3
ATOM 1511 C C . ILE A 1 21 ? -7.367 0.410 -1.333 1.00 0.00 21 ILE A C 3
ATOM 1512 O O . ILE A 1 21 ? -8.553 0.580 -1.605 1.00 0.00 21 ILE A O 3
ATOM 1528 N N . LEU A 1 22 ? -6.911 -0.741 -0.825 1.00 0.00 22 LEU A N 3
ATOM 1529 C CA . LEU A 1 22 ? -7.781 -1.885 -0.560 1.00 0.00 22 LEU A CA 3
ATOM 1530 C C . LEU A 1 22 ? -8.842 -1.473 0.458 1.00 0.00 22 LEU A C 3
ATOM 1531 O O . LEU A 1 22 ? -10.030 -1.697 0.243 1.00 0.00 22 LEU A O 3
ATOM 1547 N N . LEU A 1 23 ? -8.402 -0.858 1.557 1.00 0.00 23 LEU A N 3
ATOM 1548 C CA . LEU A 1 23 ? -9.248 -0.372 2.637 1.00 0.00 23 LEU A CA 3
ATOM 1549 C C . LEU A 1 23 ? -10.237 0.662 2.096 1.00 0.00 23 LEU A C 3
ATOM 1550 O O . LEU A 1 23 ? -11.410 0.629 2.456 1.00 0.00 23 LEU A O 3
ATOM 1566 N N . LEU A 1 24 ? -9.781 1.561 1.219 1.00 0.00 24 LEU A N 3
ATOM 1567 C CA . LEU A 1 24 ? -10.600 2.597 0.600 1.00 0.00 24 LEU A CA 3
ATOM 1568 C C . LEU A 1 24 ? -11.736 1.926 -0.169 1.00 0.00 24 LEU A C 3
ATOM 1569 O O . LEU A 1 24 ? -12.903 2.243 0.043 1.00 0.00 24 LEU A O 3
ATOM 1585 N N . ILE A 1 25 ? -11.396 0.975 -1.041 1.00 0.00 25 ILE A N 3
ATOM 1586 C CA . ILE A 1 25 ? -12.362 0.242 -1.855 1.00 0.00 25 ILE A CA 3
ATOM 1587 C C . ILE A 1 25 ? -13.298 -0.582 -0.970 1.00 0.00 25 ILE A C 3
ATOM 1588 O O . ILE A 1 25 ? -14.462 -0.758 -1.328 1.00 0.00 25 ILE A O 3
ATOM 1604 N N . LEU A 1 26 ? -12.845 -1.059 0.193 1.00 0.00 26 LEU A N 3
ATOM 1605 C CA . LEU A 1 26 ? -13.709 -1.810 1.097 1.00 0.00 26 LEU A CA 3
ATOM 1606 C C . LEU A 1 26 ? -14.839 -0.886 1.587 1.00 0.00 26 LEU A C 3
ATOM 1607 O O . LEU A 1 26 ? -15.842 -1.381 2.095 1.00 0.00 26 LEU A O 3
ATOM 1623 N N . GLY A 1 27 ? -14.703 0.440 1.438 1.00 0.00 27 GLY A N 3
ATOM 1624 C CA . GLY A 1 27 ? -15.723 1.393 1.844 1.00 0.00 27 GLY A CA 3
ATOM 1625 C C . GLY A 1 27 ? -16.950 1.231 0.952 1.00 0.00 27 GLY A C 3
ATOM 1626 O O . GLY A 1 27 ? -18.064 1.361 1.446 1.00 0.00 27 GLY A O 3
ATOM 1630 N N . ALA A 1 28 ? -16.754 0.924 -0.337 1.00 0.00 28 ALA A N 3
ATOM 1631 C CA . ALA A 1 28 ? -17.848 0.716 -1.278 1.00 0.00 28 ALA A CA 3
ATOM 1632 C C . ALA A 1 28 ? -18.645 -0.499 -0.804 1.00 0.00 28 ALA A C 3
ATOM 1633 O O . ALA A 1 28 ? -19.863 -0.456 -0.687 1.00 0.00 28 ALA A O 3
ATOM 1640 N N . LEU A 1 29 ? -17.949 -1.596 -0.482 1.00 0.00 29 LEU A N 3
ATOM 1641 C CA . LEU A 1 29 ? -18.572 -2.828 0.004 1.00 0.00 29 LEU A CA 3
ATOM 1642 C C . LEU A 1 29 ? -19.323 -2.581 1.322 1.00 0.00 29 LEU A C 3
ATOM 1643 O O . LEU A 1 29 ? -20.333 -3.227 1.586 1.00 0.00 29 LEU A O 3
ATOM 1659 N N . LEU A 1 30 ? -18.824 -1.657 2.144 1.00 0.00 30 LEU A N 3
ATOM 1660 C CA . LEU A 1 30 ? -19.378 -1.268 3.436 1.00 0.00 30 LEU A CA 3
ATOM 1661 C C . LEU A 1 30 ? -20.576 -0.306 3.309 1.00 0.00 30 LEU A C 3
ATOM 1662 O O . LEU A 1 30 ? -21.306 -0.146 4.287 1.00 0.00 30 LEU A O 3
ATOM 1678 N N . LEU A 1 31 ? -20.822 0.302 2.142 1.00 0.00 31 LEU A N 3
ATOM 1679 C CA . LEU A 1 31 ? -21.928 1.246 1.925 1.00 0.00 31 LEU A CA 3
ATOM 1680 C C . LEU A 1 31 ? -22.956 0.739 0.913 1.00 0.00 31 LEU A C 3
ATOM 1681 O O . LEU A 1 31 ? -24.137 1.058 1.035 1.00 0.00 31 LEU A O 3
ATOM 1697 N N . GLY A 1 32 ? -22.533 -0.082 -0.045 1.00 0.00 32 GLY A N 3
ATOM 1698 C CA . GLY A 1 32 ? -23.343 -0.665 -1.105 1.00 0.00 32 GLY A CA 3
ATOM 1699 C C . GLY A 1 32 ? -22.925 -0.164 -2.490 1.00 0.00 32 GLY A C 3
ATOM 1700 O O . GLY A 1 32 ? -23.355 -0.748 -3.486 1.00 0.00 32 GLY A O 3
ATOM 1704 N N . LEU A 1 33 ? -22.137 0.913 -2.570 1.00 0.00 33 LEU A N 3
ATOM 1705 C CA . LEU A 1 33 ? -21.619 1.545 -3.777 1.00 0.00 33 LEU A CA 3
ATOM 1706 C C . LEU A 1 33 ? -20.396 2.336 -3.329 1.00 0.00 33 LEU A C 3
ATOM 1707 O O . LEU A 1 33 ? -20.464 2.877 -2.202 1.00 0.00 33 LEU A O 3
ATOM 1723 N N . ILE A 1 1 ? 24.423 -7.368 -1.284 1.00 0.00 1 ILE A N 4
ATOM 1724 C CA . ILE A 1 1 ? 23.164 -6.649 -1.570 1.00 0.00 1 ILE A CA 4
ATOM 1725 C C . ILE A 1 1 ? 23.337 -5.264 -0.951 1.00 0.00 1 ILE A C 4
ATOM 1726 O O . ILE A 1 1 ? 23.858 -5.225 0.159 1.00 0.00 1 ILE A O 4
ATOM 1742 N N . PRO A 1 2 ? 22.978 -4.159 -1.631 1.00 0.00 2 PRO A N 4
ATOM 1743 C CA . PRO A 1 2 ? 23.135 -2.817 -1.073 1.00 0.00 2 PRO A CA 4
ATOM 1744 C C . PRO A 1 2 ? 22.262 -2.607 0.170 1.00 0.00 2 PRO A C 4
ATOM 1745 O O . PRO A 1 2 ? 22.685 -1.926 1.094 1.00 0.00 2 PRO A O 4
ATOM 1756 N N . SER A 1 3 ? 21.048 -3.174 0.185 1.00 0.00 3 SER A N 4
ATOM 1757 C CA . SER A 1 3 ? 20.095 -3.101 1.295 1.00 0.00 3 SER A CA 4
ATOM 1758 C C . SER A 1 3 ? 19.794 -1.680 1.811 1.00 0.00 3 SER A C 4
ATOM 1759 O O . SER A 1 3 ? 19.271 -1.537 2.914 1.00 0.00 3 SER A O 4
ATOM 1767 N N . SER A 1 4 ? 20.033 -0.645 0.997 1.00 0.00 4 SER A N 4
ATOM 1768 C CA . SER A 1 4 ? 19.821 0.757 1.329 1.00 0.00 4 SER A CA 4
ATOM 1769 C C . SER A 1 4 ? 18.436 0.985 1.956 1.00 0.00 4 SER A C 4
ATOM 1770 O O . SER A 1 4 ? 17.448 0.442 1.443 1.00 0.00 4 SER A O 4
ATOM 1778 N N . PRO A 1 5 ? 18.307 1.847 2.983 1.00 0.00 5 PRO A N 4
ATOM 1779 C CA . PRO A 1 5 ? 17.028 2.100 3.639 1.00 0.00 5 PRO A CA 4
ATOM 1780 C C . PRO A 1 5 ? 15.960 2.606 2.668 1.00 0.00 5 PRO A C 4
ATOM 1781 O O . PRO A 1 5 ? 14.782 2.311 2.855 1.00 0.00 5 PRO A O 4
ATOM 1792 N N . VAL A 1 6 ? 16.338 3.318 1.602 1.00 0.00 6 VAL A N 4
ATOM 1793 C CA . VAL A 1 6 ? 15.383 3.817 0.617 1.00 0.00 6 VAL A CA 4
ATOM 1794 C C . VAL A 1 6 ? 14.680 2.652 -0.101 1.00 0.00 6 VAL A C 4
ATOM 1795 O O . VAL A 1 6 ? 13.532 2.806 -0.519 1.00 0.00 6 VAL A O 4
ATOM 1808 N N . HIS A 1 7 ? 15.331 1.490 -0.257 1.00 0.00 7 HIS A N 4
ATOM 1809 C CA . HIS A 1 7 ? 14.724 0.328 -0.900 1.00 0.00 7 HIS A CA 4
ATOM 1810 C C . HIS A 1 7 ? 13.644 -0.191 0.046 1.00 0.00 7 HIS A C 4
ATOM 1811 O O . HIS A 1 7 ? 12.502 -0.401 -0.360 1.00 0.00 7 HIS A O 4
ATOM 1825 N N . LEU A 1 8 ? 13.997 -0.363 1.327 1.00 0.00 8 LEU A N 4
ATOM 1826 C CA . LEU A 1 8 ? 13.076 -0.833 2.357 1.00 0.00 8 LEU A CA 4
ATOM 1827 C C . LEU A 1 8 ? 11.888 0.129 2.407 1.00 0.00 8 LEU A C 4
ATOM 1828 O O . LEU A 1 8 ? 10.742 -0.323 2.468 1.00 0.00 8 LEU A O 4
ATOM 1844 N N . LYS A 1 9 ? 12.150 1.441 2.338 1.00 0.00 9 LYS A N 4
ATOM 1845 C CA . LYS A 1 9 ? 11.138 2.485 2.353 1.00 0.00 9 LYS A CA 4
ATOM 1846 C C . LYS A 1 9 ? 10.217 2.307 1.157 1.00 0.00 9 LYS A C 4
ATOM 1847 O O . LYS A 1 9 ? 9.011 2.349 1.356 1.00 0.00 9 LYS A O 4
ATOM 1866 N N . ARG A 1 10 ? 10.740 2.094 -0.055 1.00 0.00 10 ARG A N 4
ATOM 1867 C CA . ARG A 1 10 ? 9.920 1.896 -1.247 1.00 0.00 10 ARG A CA 4
ATOM 1868 C C . ARG A 1 10 ? 8.981 0.702 -1.093 1.00 0.00 10 ARG A C 4
ATOM 1869 O O . ARG A 1 10 ? 7.862 0.781 -1.588 1.00 0.00 10 ARG A O 4
ATOM 1890 N N . LEU A 1 11 ? 9.403 -0.387 -0.440 1.00 0.00 11 LEU A N 4
ATOM 1891 C CA . LEU A 1 11 ? 8.551 -1.560 -0.277 1.00 0.00 11 LEU A CA 4
ATOM 1892 C C . LEU A 1 11 ? 7.461 -1.213 0.717 1.00 0.00 11 LEU A C 4
ATOM 1893 O O . LEU A 1 11 ? 6.290 -1.478 0.475 1.00 0.00 11 LEU A O 4
ATOM 1909 N N . LYS A 1 12 ? 7.848 -0.626 1.852 1.00 0.00 12 LYS A N 4
ATOM 1910 C CA . LYS A 1 12 ? 6.869 -0.245 2.869 1.00 0.00 12 LYS A CA 4
ATOM 1911 C C . LYS A 1 12 ? 5.894 0.816 2.354 1.00 0.00 12 LYS A C 4
ATOM 1912 O O . LYS A 1 12 ? 4.740 0.797 2.758 1.00 0.00 12 LYS A O 4
ATOM 1931 N N . LEU A 1 13 ? 6.331 1.722 1.478 1.00 0.00 13 LEU A N 4
ATOM 1932 C CA . LEU A 1 13 ? 5.486 2.763 0.906 1.00 0.00 13 LEU A CA 4
ATOM 1933 C C . LEU A 1 13 ? 4.450 2.105 0.003 1.00 0.00 13 LEU A C 4
ATOM 1934 O O . LEU A 1 13 ? 3.272 2.415 0.124 1.00 0.00 13 LEU A O 4
ATOM 1950 N N . LEU A 1 14 ? 4.892 1.209 -0.887 1.00 0.00 14 LEU A N 4
ATOM 1951 C CA . LEU A 1 14 ? 4.014 0.494 -1.806 1.00 0.00 14 LEU A CA 4
ATOM 1952 C C . LEU A 1 14 ? 2.972 -0.282 -1.007 1.00 0.00 14 LEU A C 4
ATOM 1953 O O . LEU A 1 14 ? 1.786 -0.177 -1.299 1.00 0.00 14 LEU A O 4
ATOM 1969 N N . LEU A 1 15 ? 3.408 -1.029 0.012 1.00 0.00 15 LEU A N 4
ATOM 1970 C CA . LEU A 1 15 ? 2.531 -1.817 0.865 1.00 0.00 15 LEU A CA 4
ATOM 1971 C C . LEU A 1 15 ? 1.504 -0.920 1.560 1.00 0.00 15 LEU A C 4
ATOM 1972 O O . LEU A 1 15 ? 0.326 -1.257 1.575 1.00 0.00 15 LEU A O 4
ATOM 1988 N N . LEU A 1 16 ? 1.938 0.206 2.135 1.00 0.00 16 LEU A N 4
ATOM 1989 C CA . LEU A 1 16 ? 1.047 1.135 2.820 1.00 0.00 16 LEU A CA 4
ATOM 1990 C C . LEU A 1 16 ? 0.012 1.701 1.849 1.00 0.00 16 LEU A C 4
ATOM 1991 O O . LEU A 1 16 ? -1.161 1.771 2.195 1.00 0.00 16 LEU A O 4
ATOM 2007 N N . LEU A 1 17 ? 0.430 2.110 0.649 1.00 0.00 17 LEU A N 4
ATOM 2008 C CA . LEU A 1 17 ? -0.468 2.658 -0.353 1.00 0.00 17 LEU A CA 4
ATOM 2009 C C . LEU A 1 17 ? -1.479 1.604 -0.793 1.00 0.00 17 LEU A C 4
ATOM 2010 O O . LEU A 1 17 ? -2.659 1.916 -0.920 1.00 0.00 17 LEU A O 4
ATOM 2026 N N . LEU A 1 18 ? -1.030 0.368 -1.026 1.00 0.00 18 LEU A N 4
ATOM 2027 C CA . LEU A 1 18 ? -1.881 -0.733 -1.425 1.00 0.00 18 LEU A CA 4
ATOM 2028 C C . LEU A 1 18 ? -2.923 -0.944 -0.327 1.00 0.00 18 LEU A C 4
ATOM 2029 O O . LEU A 1 18 ? -4.105 -1.057 -0.630 1.00 0.00 18 LEU A O 4
ATOM 2045 N N . LEU A 1 19 ? -2.491 -0.977 0.938 1.00 0.00 19 LEU A N 4
ATOM 2046 C CA . LEU A 1 19 ? -3.370 -1.152 2.087 1.00 0.00 19 LEU A CA 4
ATOM 2047 C C . LEU A 1 19 ? -4.383 -0.010 2.164 1.00 0.00 19 LEU A C 4
ATOM 2048 O O . LEU A 1 19 ? -5.548 -0.268 2.451 1.00 0.00 19 LEU A O 4
ATOM 2064 N N . LEU A 1 20 ? -3.963 1.234 1.905 1.00 0.00 20 LEU A N 4
ATOM 2065 C CA . LEU A 1 20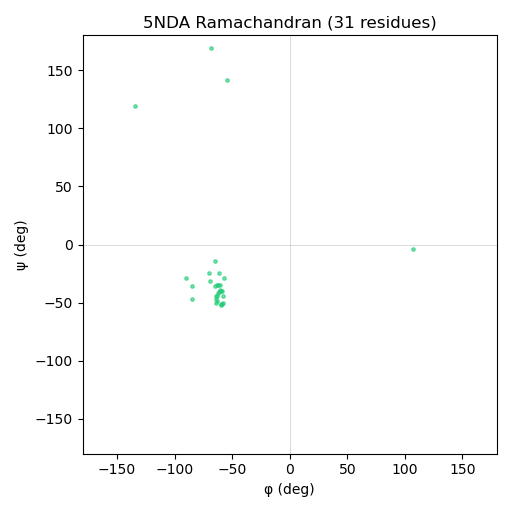 ? -4.846 2.394 1.941 1.00 0.00 20 LEU A CA 4
ATOM 2066 C C . LEU A 1 20 ? -5.933 2.236 0.882 1.00 0.00 20 LEU A C 4
ATOM 2067 O O . LEU A 1 20 ? -7.111 2.378 1.197 1.00 0.00 20 LEU A O 4
ATOM 2083 N N . ILE A 1 21 ? -5.556 1.937 -0.364 1.00 0.00 21 ILE A N 4
ATOM 2084 C CA . ILE A 1 21 ? -6.504 1.756 -1.463 1.00 0.00 21 ILE A CA 4
ATOM 2085 C C . ILE A 1 21 ? -7.433 0.578 -1.138 1.00 0.00 21 ILE A C 4
ATOM 2086 O O . ILE A 1 21 ? -8.633 0.672 -1.388 1.00 0.00 21 ILE A O 4
ATOM 2102 N N . LEU A 1 22 ? -6.905 -0.514 -0.575 1.00 0.00 22 LEU A N 4
ATOM 2103 C CA . LEU A 1 22 ? -7.689 -1.688 -0.205 1.00 0.00 22 LEU A CA 4
ATOM 2104 C C . LEU A 1 22 ? -8.761 -1.259 0.788 1.00 0.00 22 LEU A C 4
ATOM 2105 O O . LEU A 1 22 ? -9.934 -1.535 0.567 1.00 0.00 22 LEU A O 4
ATOM 2121 N N . LEU A 1 23 ? -8.363 -0.571 1.861 1.00 0.00 23 LEU A N 4
ATOM 2122 C CA . LEU A 1 23 ? -9.251 -0.073 2.902 1.00 0.00 23 LEU A CA 4
ATOM 2123 C C . LEU A 1 23 ? -10.312 0.854 2.305 1.00 0.00 23 LEU A C 4
ATOM 2124 O O . LEU A 1 23 ? -11.473 0.784 2.699 1.00 0.00 23 LEU A O 4
ATOM 2140 N N . LEU A 1 24 ? -9.928 1.704 1.349 1.00 0.00 24 LEU A N 4
ATOM 2141 C CA . LEU A 1 24 ? -10.818 2.640 0.672 1.00 0.00 24 LEU A CA 4
ATOM 2142 C C . LEU A 1 24 ? -11.932 1.852 -0.019 1.00 0.00 24 LEU A C 4
ATOM 2143 O O . LEU A 1 24 ? -13.113 2.067 0.253 1.00 0.00 24 LEU A O 4
ATOM 2159 N N . ILE A 1 25 ? -11.561 0.920 -0.900 1.00 0.00 25 ILE A N 4
ATOM 2160 C CA . ILE A 1 25 ? -12.522 0.101 -1.633 1.00 0.00 25 ILE A CA 4
ATOM 2161 C C . ILE A 1 25 ? -13.299 -0.812 -0.685 1.00 0.00 25 ILE A C 4
ATOM 2162 O O . ILE A 1 25 ? -14.457 -1.121 -0.962 1.00 0.00 25 ILE A O 4
ATOM 2178 N N . LEU A 1 26 ? -12.720 -1.213 0.449 1.00 0.00 26 LEU A N 4
ATOM 2179 C CA . LEU A 1 26 ? -13.413 -2.048 1.423 1.00 0.00 26 LEU A CA 4
ATOM 2180 C C . LEU A 1 26 ? -14.604 -1.266 1.997 1.00 0.00 26 LEU A C 4
ATOM 2181 O O . LEU A 1 26 ? -15.486 -1.873 2.591 1.00 0.00 26 LEU A O 4
ATOM 2197 N N . GLY A 1 27 ? -14.640 0.064 1.843 1.00 0.00 27 GLY A N 4
ATOM 2198 C CA . GLY A 1 27 ? -15.739 0.885 2.323 1.00 0.00 27 GLY A CA 4
ATOM 2199 C C . GLY A 1 27 ? -16.871 0.772 1.310 1.00 0.00 27 GLY A C 4
ATOM 2200 O O . GLY A 1 27 ? -18.004 0.476 1.684 1.00 0.00 27 GLY A O 4
ATOM 2204 N N . ALA A 1 28 ? -16.551 0.969 0.026 1.00 0.00 28 ALA A N 4
ATOM 2205 C CA . ALA A 1 28 ? -17.505 0.879 -1.074 1.00 0.00 28 ALA A CA 4
ATOM 2206 C C . ALA A 1 28 ? -18.152 -0.509 -1.086 1.00 0.00 28 ALA A C 4
ATOM 2207 O O . ALA A 1 28 ? -19.363 -0.645 -1.245 1.00 0.00 28 ALA A O 4
ATOM 2214 N N . LEU A 1 29 ? -17.357 -1.559 -0.850 1.00 0.00 29 LEU A N 4
ATOM 2215 C CA . LEU A 1 29 ? -17.828 -2.944 -0.817 1.00 0.00 29 LEU A CA 4
ATOM 2216 C C . LEU A 1 29 ? -18.855 -3.194 0.297 1.00 0.00 29 LEU A C 4
ATOM 2217 O O . LEU A 1 29 ? -19.513 -4.232 0.272 1.00 0.00 29 LEU A O 4
ATOM 2233 N N . LEU A 1 30 ? -18.985 -2.294 1.278 1.00 0.00 30 LEU A N 4
ATOM 2234 C CA . LEU A 1 30 ? -19.935 -2.400 2.385 1.00 0.00 30 LEU A CA 4
ATOM 2235 C C . LEU A 1 30 ? -21.153 -1.491 2.168 1.00 0.00 30 LEU A C 4
ATOM 2236 O O . LEU A 1 30 ? -22.082 -1.548 2.972 1.00 0.00 30 LEU A O 4
ATOM 2252 N N . LEU A 1 31 ? -21.170 -0.668 1.110 1.00 0.00 31 LEU A N 4
ATOM 2253 C CA . LEU A 1 31 ? -22.264 0.253 0.792 1.00 0.00 31 LEU A CA 4
ATOM 2254 C C . LEU A 1 31 ? -22.923 -0.091 -0.546 1.00 0.00 31 LEU A C 4
ATOM 2255 O O . LEU A 1 31 ? -24.130 0.093 -0.691 1.00 0.00 31 LEU A O 4
ATOM 2271 N N . GLY A 1 32 ? -22.169 -0.667 -1.483 1.00 0.00 32 GLY A N 4
ATOM 2272 C CA . GLY A 1 32 ? -22.625 -1.057 -2.811 1.00 0.00 32 GLY A CA 4
ATOM 2273 C C . GLY A 1 32 ? -22.182 -0.083 -3.905 1.00 0.00 32 GLY A C 4
ATOM 2274 O O . GLY A 1 32 ? -22.464 -0.348 -5.073 1.00 0.00 32 GLY A O 4
ATOM 2278 N N . LEU A 1 33 ? -21.543 1.036 -3.549 1.00 0.00 33 LEU A N 4
ATOM 2279 C CA . LEU A 1 33 ? -21.027 2.086 -4.419 1.00 0.00 33 LEU A CA 4
ATOM 2280 C C . LEU A 1 33 ? -19.796 2.633 -3.718 1.00 0.00 33 LEU A C 4
ATOM 2281 O O . LEU A 1 33 ? -19.846 2.694 -2.468 1.00 0.00 33 LEU A O 4
ATOM 2297 N N . ILE A 1 1 ? 23.181 -7.851 -2.080 1.00 0.00 1 ILE A N 5
ATOM 2298 C CA . ILE A 1 1 ? 21.812 -7.302 -1.977 1.00 0.00 1 ILE A CA 5
ATOM 2299 C C . ILE A 1 1 ? 21.999 -5.803 -1.749 1.00 0.00 1 ILE A C 5
ATOM 2300 O O . ILE A 1 1 ? 22.858 -5.479 -0.936 1.00 0.00 1 ILE A O 5
ATOM 2316 N N . PRO A 1 2 ? 21.274 -4.903 -2.440 1.00 0.00 2 PRO A N 5
ATOM 2317 C CA . PRO A 1 2 ? 21.435 -3.462 -2.252 1.00 0.00 2 PRO A CA 5
ATOM 2318 C C . PRO A 1 2 ? 21.081 -3.033 -0.823 1.00 0.00 2 PRO A C 5
ATOM 2319 O O . PRO A 1 2 ? 21.828 -2.272 -0.222 1.00 0.00 2 PRO A O 5
ATOM 2330 N N . SER A 1 3 ? 19.946 -3.510 -0.293 1.00 0.00 3 SER A N 5
ATOM 2331 C CA . SE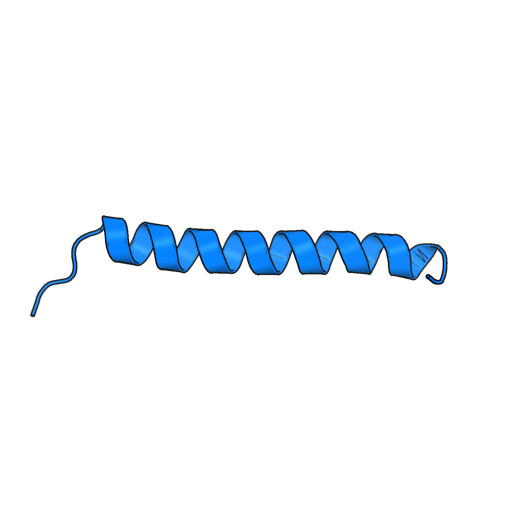R A 1 3 ? 19.430 -3.246 1.053 1.00 0.00 3 SER A CA 5
ATOM 2332 C C . SER A 1 3 ? 19.381 -1.767 1.486 1.00 0.00 3 SER A C 5
ATOM 2333 O O . SER A 1 3 ? 19.139 -1.492 2.661 1.00 0.00 3 SER A O 5
ATOM 2341 N N . SER A 1 4 ? 19.539 -0.817 0.562 1.00 0.00 4 SER A N 5
ATOM 2342 C CA . SER A 1 4 ? 19.537 0.612 0.824 1.00 0.00 4 SER A CA 5
ATOM 2343 C C . SER A 1 4 ? 18.261 1.020 1.579 1.00 0.00 4 SER A C 5
ATOM 2344 O O . SER A 1 4 ? 17.173 0.589 1.178 1.00 0.00 4 SER A O 5
ATOM 2352 N N . PRO A 1 5 ? 18.340 1.900 2.597 1.00 0.00 5 PRO A N 5
ATOM 2353 C CA . PRO A 1 5 ? 17.176 2.315 3.374 1.00 0.00 5 PRO A CA 5
ATOM 2354 C C . PRO A 1 5 ? 16.064 2.908 2.511 1.00 0.00 5 PRO A C 5
ATOM 2355 O O . PRO A 1 5 ? 14.892 2.675 2.799 1.00 0.00 5 PRO A O 5
ATOM 2366 N N . VAL A 1 6 ? 16.397 3.624 1.432 1.00 0.00 6 VAL A N 5
ATOM 2367 C CA . VAL A 1 6 ? 15.397 4.207 0.541 1.00 0.00 6 VAL A CA 5
ATOM 2368 C C . VAL A 1 6 ? 14.578 3.061 -0.075 1.00 0.00 6 VAL A C 5
ATOM 2369 O O . VAL A 1 6 ? 13.351 3.146 -0.124 1.00 0.00 6 VAL A O 5
ATOM 2382 N N . HIS A 1 7 ? 15.226 1.980 -0.534 1.00 0.00 7 HIS A N 5
ATOM 2383 C CA . HIS A 1 7 ? 14.517 0.844 -1.100 1.00 0.00 7 HIS A CA 5
ATOM 2384 C C . HIS A 1 7 ? 13.648 0.185 -0.035 1.00 0.00 7 HIS A C 5
ATOM 2385 O O . HIS A 1 7 ? 12.512 -0.172 -0.342 1.00 0.00 7 HIS A O 5
ATOM 2399 N N . LEU A 1 8 ? 14.140 0.040 1.201 1.00 0.00 8 LEU A N 5
ATOM 2400 C CA . LEU A 1 8 ? 13.349 -0.556 2.279 1.00 0.00 8 LEU A CA 5
ATOM 2401 C C . LEU A 1 8 ? 12.094 0.304 2.473 1.00 0.00 8 LEU A C 5
ATOM 2402 O O . LEU A 1 8 ? 10.985 -0.225 2.551 1.00 0.00 8 LEU A O 5
ATOM 2418 N N . LYS A 1 9 ? 12.252 1.634 2.482 1.00 0.00 9 LYS A N 5
ATOM 2419 C CA . LYS A 1 9 ? 11.161 2.593 2.630 1.00 0.00 9 LYS A CA 5
ATOM 2420 C C . LYS A 1 9 ? 10.164 2.375 1.495 1.00 0.00 9 LYS A C 5
ATOM 2421 O O . LYS A 1 9 ? 8.980 2.207 1.766 1.00 0.00 9 LYS A O 5
ATOM 2440 N N . ARG A 1 10 ? 10.618 2.339 0.239 1.00 0.00 10 ARG A N 5
ATOM 2441 C CA . ARG A 1 10 ? 9.783 2.136 -0.940 1.00 0.00 10 ARG A CA 5
ATOM 2442 C C . ARG A 1 10 ? 9.043 0.801 -0.882 1.00 0.00 10 ARG A C 5
ATOM 2443 O O . ARG A 1 10 ? 7.907 0.728 -1.340 1.00 0.00 10 ARG A O 5
ATOM 2464 N N . LEU A 1 11 ? 9.653 -0.255 -0.341 1.00 0.00 11 LEU A N 5
ATOM 2465 C CA . LEU A 1 11 ? 9.038 -1.577 -0.250 1.00 0.00 11 LEU A CA 5
ATOM 2466 C C . LEU A 1 11 ? 7.963 -1.575 0.825 1.00 0.00 11 LEU A C 5
ATOM 2467 O O . LEU A 1 11 ? 7.074 -2.422 0.815 1.00 0.00 11 LEU A O 5
ATOM 2483 N N . LYS A 1 12 ? 8.080 -0.715 1.834 1.00 0.00 12 LYS A N 5
ATOM 2484 C CA . LYS A 1 12 ? 7.077 -0.612 2.887 1.00 0.00 12 LYS A CA 5
ATOM 2485 C C . LYS A 1 12 ? 5.958 0.331 2.449 1.00 0.00 12 LYS A C 5
ATOM 2486 O O . LYS A 1 12 ? 4.799 0.037 2.706 1.00 0.00 12 LYS A O 5
ATOM 2505 N N . LEU A 1 13 ? 6.302 1.422 1.766 1.00 0.00 13 LEU A N 5
ATOM 2506 C CA . LEU A 1 13 ? 5.380 2.430 1.259 1.00 0.00 13 LEU A CA 5
ATOM 2507 C C . 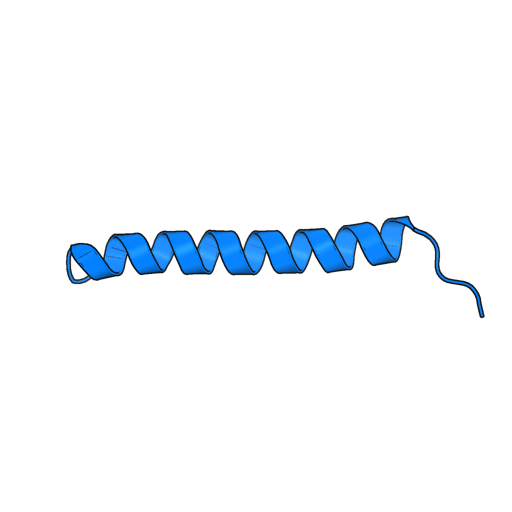LEU A 1 13 ? 4.427 1.764 0.286 1.00 0.00 13 LEU A C 5
ATOM 2508 O O . LEU A 1 13 ? 3.226 1.941 0.421 1.00 0.00 13 LEU A O 5
ATOM 2524 N N . LEU A 1 14 ? 4.950 0.963 -0.649 1.00 0.00 14 LEU A N 5
ATOM 2525 C CA . LEU A 1 14 ? 4.135 0.259 -1.631 1.00 0.00 14 LEU A CA 5
ATOM 2526 C C . LEU A 1 14 ? 3.064 -0.584 -0.938 1.00 0.00 14 LEU A C 5
ATOM 2527 O O . LEU A 1 14 ? 1.934 -0.625 -1.412 1.00 0.00 14 LEU A O 5
ATOM 2543 N N . LEU A 1 15 ? 3.411 -1.261 0.166 1.00 0.00 15 LEU A N 5
ATOM 2544 C CA . LEU A 1 15 ? 2.424 -2.082 0.873 1.00 0.00 15 LEU A CA 5
ATOM 2545 C C . LEU A 1 15 ? 1.404 -1.201 1.585 1.00 0.00 15 LEU A C 5
ATOM 2546 O O . LEU A 1 15 ? 0.219 -1.508 1.541 1.00 0.00 15 LEU A O 5
ATOM 2562 N N . LEU A 1 16 ? 1.849 -0.126 2.243 1.00 0.00 16 LEU A N 5
ATOM 2563 C CA . LEU A 1 16 ? 0.948 0.787 2.948 1.00 0.00 16 LEU A CA 5
ATOM 2564 C C . LEU A 1 16 ? -0.042 1.410 1.963 1.00 0.00 16 LEU A C 5
ATOM 2565 O O . LEU A 1 16 ? -1.222 1.519 2.271 1.00 0.00 16 LEU A O 5
ATOM 2581 N N . LEU A 1 17 ? 0.428 1.805 0.779 1.00 0.00 17 LEU A N 5
ATOM 2582 C CA . LEU A 1 17 ? -0.378 2.401 -0.270 1.00 0.00 17 LEU A CA 5
ATOM 2583 C C . LEU A 1 17 ? -1.397 1.391 -0.784 1.00 0.00 17 LEU A C 5
ATOM 2584 O O . LEU A 1 17 ? -2.561 1.742 -0.947 1.00 0.00 17 LEU A O 5
ATOM 2600 N N . LEU A 1 18 ? -0.976 0.147 -1.036 1.00 0.00 18 LEU A N 5
ATOM 2601 C CA . LEU A 1 18 ? -1.856 -0.905 -1.505 1.00 0.00 18 LEU A CA 5
ATOM 2602 C C . LEU A 1 18 ? -2.947 -1.124 -0.453 1.00 0.00 18 LEU A C 5
ATOM 2603 O O . LEU A 1 18 ? -4.121 -1.211 -0.799 1.00 0.00 18 LEU A O 5
ATOM 2619 N N . LEU A 1 19 ? -2.561 -1.191 0.826 1.00 0.00 19 LEU A N 5
ATOM 2620 C CA . LEU A 1 19 ? -3.487 -1.376 1.934 1.00 0.00 19 LEU A CA 5
ATOM 2621 C C . LEU A 1 19 ? -4.466 -0.205 2.013 1.00 0.00 19 LEU A C 5
ATOM 2622 O O . LEU A 1 19 ? -5.642 -0.437 2.275 1.00 0.00 19 LEU A O 5
ATOM 2638 N N . LEU A 1 20 ? -4.012 1.033 1.785 1.00 0.00 20 LEU A N 5
ATOM 2639 C CA . LEU A 1 20 ? -4.880 2.206 1.825 1.00 0.00 20 LEU A CA 5
ATOM 2640 C C . LEU A 1 20 ? -5.943 2.080 0.738 1.00 0.00 20 LEU A C 5
ATOM 2641 O O . LEU A 1 20 ? -7.120 2.284 1.018 1.00 0.00 20 LEU A O 5
ATOM 2657 N N . ILE A 1 21 ? -5.541 1.745 -0.491 1.00 0.00 21 ILE A N 5
ATOM 2658 C CA . ILE A 1 21 ? -6.462 1.584 -1.615 1.00 0.00 21 ILE A CA 5
ATOM 2659 C C . ILE A 1 21 ? -7.459 0.466 -1.282 1.00 0.00 21 ILE A C 5
ATOM 2660 O O . ILE A 1 21 ? -8.659 0.641 -1.493 1.00 0.00 21 ILE A O 5
ATOM 2676 N N . LEU A 1 22 ? -6.981 -0.664 -0.748 1.00 0.00 22 LEU A N 5
ATOM 2677 C CA . LEU A 1 22 ? -7.816 -1.801 -0.373 1.00 0.00 22 LEU A CA 5
ATOM 2678 C C . LEU A 1 22 ? -8.867 -1.351 0.638 1.00 0.00 22 LEU A C 5
ATOM 2679 O O . LEU A 1 22 ? -10.051 -1.609 0.445 1.00 0.00 22 LEU A O 5
ATOM 2695 N N . LEU A 1 23 ? -8.436 -0.673 1.703 1.00 0.00 23 LEU A N 5
ATOM 2696 C CA . LEU A 1 23 ? -9.292 -0.162 2.763 1.00 0.00 23 LEU A CA 5
ATOM 2697 C C . LEU A 1 23 ? -10.347 0.786 2.199 1.00 0.00 23 LEU A C 5
ATOM 2698 O O . LEU A 1 23 ? -11.502 0.722 2.611 1.00 0.00 23 LEU A O 5
ATOM 2714 N N . LEU A 1 24 ? -9.964 1.660 1.267 1.00 0.00 24 LEU A N 5
ATOM 2715 C CA . LEU A 1 24 ? -10.876 2.607 0.644 1.00 0.00 24 LEU A CA 5
ATOM 2716 C C . LEU A 1 24 ? -11.947 1.851 -0.139 1.00 0.00 24 LEU A C 5
ATOM 2717 O O . LEU A 1 24 ? -13.129 2.160 -0.002 1.00 0.00 24 LEU A O 5
ATOM 2733 N N . ILE A 1 25 ? -11.554 0.861 -0.947 1.00 0.00 25 ILE A N 5
ATOM 2734 C CA . ILE A 1 25 ? -12.498 0.071 -1.736 1.00 0.00 25 ILE A CA 5
ATOM 2735 C C . ILE A 1 25 ? -13.391 -0.749 -0.809 1.00 0.00 25 ILE A C 5
ATOM 2736 O O . ILE A 1 25 ? -14.570 -0.933 -1.107 1.00 0.00 25 ILE A O 5
ATOM 2752 N N . LEU A 1 26 ? -12.878 -1.194 0.339 1.00 0.00 26 LEU A N 5
ATOM 2753 C CA . LEU A 1 26 ? -13.682 -1.943 1.293 1.00 0.00 26 LEU A CA 5
ATOM 2754 C C . LEU A 1 26 ? -14.815 -1.041 1.812 1.00 0.00 26 LEU A C 5
ATOM 2755 O O . LEU A 1 26 ? -15.772 -1.554 2.385 1.00 0.00 26 LEU A O 5
ATOM 2771 N N . GLY A 1 27 ? -14.728 0.286 1.631 1.00 0.00 27 GLY A N 5
ATOM 2772 C CA . GLY A 1 27 ? -15.762 1.216 2.069 1.00 0.00 27 GLY A CA 5
ATOM 2773 C C . GLY A 1 27 ? -16.900 1.245 1.053 1.00 0.00 27 GLY A C 5
ATOM 2774 O O . GLY A 1 27 ? -18.027 1.557 1.422 1.00 0.00 27 GLY A O 5
ATOM 2778 N N . ALA A 1 28 ? -16.606 0.969 -0.223 1.00 0.00 28 ALA A N 5
ATOM 2779 C CA . ALA A 1 28 ? -17.604 0.921 -1.280 1.00 0.00 28 ALA A CA 5
ATOM 2780 C C . ALA A 1 28 ? -18.396 -0.367 -1.051 1.00 0.00 28 ALA A C 5
ATOM 2781 O O . ALA A 1 28 ? -19.618 -0.324 -0.916 1.00 0.00 28 ALA A O 5
ATOM 2788 N N . LEU A 1 29 ? -17.683 -1.485 -0.849 1.00 0.00 29 LEU A N 5
ATOM 2789 C CA . LEU A 1 29 ? -18.279 -2.796 -0.602 1.00 0.00 29 LEU A CA 5
ATOM 2790 C C . LEU A 1 29 ? -19.162 -2.738 0.647 1.00 0.00 29 LEU A C 5
ATOM 2791 O O . LEU A 1 29 ? -20.235 -3.336 0.675 1.00 0.00 29 LEU A O 5
ATOM 2807 N N . LEU A 1 30 ? -18.725 -1.999 1.673 1.00 0.00 30 LEU A N 5
ATOM 2808 C CA . LEU A 1 30 ? -19.433 -1.794 2.938 1.00 0.00 30 LEU A CA 5
ATOM 2809 C C . LEU A 1 30 ? -20.775 -1.071 2.712 1.00 0.00 30 LEU A C 5
ATOM 2810 O O . LEU A 1 30 ? -21.665 -1.161 3.554 1.00 0.00 30 LEU A O 5
ATOM 2826 N N . LEU A 1 31 ? -20.925 -0.352 1.596 1.00 0.00 31 LEU A N 5
ATOM 2827 C CA . LEU A 1 31 ? -22.124 0.382 1.201 1.00 0.00 31 LEU A CA 5
ATOM 2828 C C . LEU A 1 31 ? -22.899 -0.373 0.110 1.00 0.00 31 LEU A C 5
ATOM 2829 O O . LEU A 1 31 ? -24.016 0.032 -0.208 1.00 0.00 31 LEU A O 5
ATOM 2845 N N . GLY A 1 32 ? -22.351 -1.465 -0.435 1.00 0.00 32 GLY A N 5
ATOM 2846 C CA . GLY A 1 32 ? -22.979 -2.276 -1.469 1.00 0.00 32 GLY A CA 5
ATOM 2847 C C . GLY A 1 32 ? -22.601 -1.873 -2.895 1.00 0.00 32 GLY A C 5
ATOM 2848 O O . GLY A 1 32 ? -23.454 -1.987 -3.777 1.00 0.00 32 GLY A O 5
ATOM 2852 N N . LEU A 1 33 ? -21.377 -1.385 -3.133 1.00 0.00 33 LEU A N 5
ATOM 2853 C CA . LEU A 1 33 ? -20.886 -0.972 -4.447 1.00 0.00 33 LEU A CA 5
ATOM 2854 C C . LEU A 1 33 ? -19.513 -1.582 -4.670 1.00 0.00 33 LEU A C 5
ATOM 2855 O O . LEU A 1 33 ? -19.278 -2.068 -5.794 1.00 0.00 33 LEU A O 5
ATOM 2871 N N . ILE A 1 1 ? 19.598 -10.187 1.433 1.00 0.00 1 ILE A N 6
ATOM 2872 C CA . ILE A 1 1 ? 20.754 -9.339 1.086 1.00 0.00 1 ILE A CA 6
ATOM 2873 C C . ILE A 1 1 ? 20.357 -7.903 1.436 1.00 0.00 1 ILE A C 6
ATOM 2874 O O . ILE A 1 1 ? 19.200 -7.570 1.182 1.00 0.00 1 ILE A O 6
ATOM 2890 N N . PRO A 1 2 ? 21.206 -7.097 2.098 1.00 0.00 2 PRO A N 6
ATOM 2891 C CA . PRO A 1 2 ? 20.847 -5.720 2.421 1.00 0.00 2 PRO A CA 6
ATOM 2892 C C . PRO A 1 2 ? 20.788 -4.886 1.131 1.00 0.00 2 PRO A C 6
ATOM 2893 O O . PRO A 1 2 ? 21.205 -5.344 0.066 1.00 0.00 2 PRO A O 6
ATOM 2904 N N . SER A 1 3 ? 20.249 -3.673 1.218 1.00 0.00 3 SER A N 6
ATOM 2905 C CA . SER A 1 3 ? 20.125 -2.744 0.107 1.00 0.00 3 SER A CA 6
ATOM 2906 C C . SER A 1 3 ? 19.965 -1.343 0.708 1.00 0.00 3 SER A C 6
ATOM 2907 O O . SER A 1 3 ? 19.761 -1.212 1.921 1.00 0.00 3 SER A O 6
ATOM 2915 N N . SER A 1 4 ? 20.035 -0.302 -0.124 1.00 0.00 4 SER A N 6
ATOM 2916 C CA . SER A 1 4 ? 19.907 1.087 0.297 1.00 0.00 4 SER A CA 6
ATOM 2917 C C . SER A 1 4 ? 18.592 1.275 1.075 1.00 0.00 4 SER A C 6
ATOM 2918 O O . SER A 1 4 ? 17.549 0.778 0.630 1.00 0.00 4 SER A O 6
ATOM 2926 N N . PRO A 1 5 ? 18.581 2.043 2.181 1.00 0.00 5 PRO A N 6
ATOM 2927 C CA . PRO A 1 5 ? 17.379 2.244 2.985 1.00 0.00 5 PRO A CA 6
ATOM 2928 C C . PRO A 1 5 ? 16.210 2.835 2.197 1.00 0.00 5 PRO A C 6
ATOM 2929 O O . PRO A 1 5 ? 15.060 2.540 2.519 1.00 0.00 5 PRO A O 6
ATOM 2940 N N . VAL A 1 6 ? 16.464 3.631 1.155 1.00 0.00 6 VAL A N 6
ATOM 2941 C CA . VAL A 1 6 ? 15.404 4.221 0.343 1.00 0.00 6 VAL A CA 6
ATOM 2942 C C . VAL A 1 6 ? 14.584 3.132 -0.366 1.00 0.00 6 VAL A C 6
ATOM 2943 O O . VAL A 1 6 ? 13.370 3.291 -0.514 1.00 0.00 6 VAL A O 6
ATOM 2956 N N . HIS A 1 7 ? 15.212 2.029 -0.795 1.00 0.00 7 HIS A N 6
ATOM 2957 C CA . HIS A 1 7 ? 14.507 0.940 -1.462 1.00 0.00 7 HIS A CA 6
ATOM 2958 C C . HIS A 1 7 ? 13.643 0.241 -0.421 1.00 0.00 7 HIS A C 6
ATOM 2959 O O . HIS A 1 7 ? 12.460 0.021 -0.665 1.00 0.00 7 HIS A O 6
ATOM 2973 N N . LEU A 1 8 ? 14.208 -0.063 0.756 1.00 0.00 8 LEU A N 6
ATOM 2974 C CA . LEU A 1 8 ? 13.478 -0.713 1.844 1.00 0.00 8 LEU A CA 6
ATOM 2975 C C . LEU A 1 8 ? 12.256 0.147 2.182 1.00 0.00 8 LEU A C 6
ATOM 2976 O O . LEU A 1 8 ? 11.151 -0.378 2.322 1.00 0.00 8 LEU A O 6
ATOM 2992 N N . LYS A 1 9 ? 12.436 1.472 2.264 1.00 0.00 9 LYS A N 6
ATOM 2993 C CA . LYS A 1 9 ? 11.368 2.418 2.554 1.00 0.00 9 LYS A CA 6
ATOM 2994 C C . LYS A 1 9 ? 10.294 2.290 1.481 1.00 0.00 9 LYS A C 6
ATOM 2995 O O . LYS A 1 9 ? 9.132 2.110 1.828 1.00 0.00 9 LYS A O 6
ATOM 3014 N N . ARG A 1 10 ? 10.649 2.356 0.193 1.00 0.00 10 ARG A N 6
ATOM 3015 C CA . ARG A 1 10 ? 9.687 2.234 -0.899 1.00 0.00 10 ARG A CA 6
ATOM 3016 C C . ARG A 1 10 ? 8.962 0.887 -0.872 1.00 0.00 10 ARG A C 6
ATOM 3017 O O . ARG A 1 10 ? 7.786 0.849 -1.215 1.00 0.00 10 ARG A O 6
ATOM 3038 N N . LEU A 1 11 ? 9.617 -0.205 -0.470 1.00 0.00 11 LEU A N 6
ATOM 3039 C CA . LEU A 1 11 ? 9.010 -1.534 -0.426 1.00 0.00 11 LEU A CA 6
ATOM 3040 C C . LEU A 1 11 ? 7.988 -1.592 0.695 1.00 0.00 11 LEU A C 6
ATOM 3041 O O . LEU A 1 11 ? 7.089 -2.429 0.684 1.00 0.00 11 LEU A O 6
ATOM 3057 N N . LYS A 1 12 ? 8.176 -0.798 1.746 1.00 0.00 12 LYS A N 6
ATOM 3058 C CA . LYS A 1 12 ? 7.236 -0.745 2.858 1.00 0.00 12 LYS A CA 6
ATOM 3059 C C . LYS A 1 12 ? 6.112 0.237 2.544 1.00 0.00 12 LYS A C 6
ATOM 3060 O O . LYS A 1 12 ? 4.962 -0.070 2.828 1.00 0.00 12 LYS A O 6
ATOM 3079 N N . LEU A 1 13 ? 6.434 1.374 1.930 1.00 0.00 13 LEU A N 6
ATOM 3080 C CA . LEU A 1 13 ? 5.487 2.413 1.549 1.00 0.00 13 LEU A CA 6
ATOM 3081 C C . LEU A 1 13 ? 4.481 1.826 0.573 1.00 0.00 13 LEU A C 6
ATOM 3082 O O . LEU A 1 13 ? 3.293 2.061 0.734 1.00 0.00 13 LEU A O 6
ATOM 3098 N N . LEU A 1 14 ? 4.950 1.039 -0.401 1.00 0.00 14 LEU A N 6
ATOM 3099 C CA . LEU A 1 14 ? 4.090 0.400 -1.387 1.00 0.00 14 LEU A CA 6
ATOM 3100 C C . LEU A 1 14 ? 3.054 -0.474 -0.684 1.00 0.00 14 LEU A C 6
ATOM 3101 O O . LEU A 1 14 ? 1.902 -0.485 -1.104 1.00 0.00 14 LEU A O 6
ATOM 3117 N N . LEU A 1 15 ? 3.450 -1.210 0.365 1.00 0.00 15 LEU A N 6
ATOM 3118 C CA . LEU A 1 15 ? 2.491 -2.060 1.076 1.00 0.00 15 LEU A CA 6
ATOM 3119 C C . LEU A 1 15 ? 1.496 -1.200 1.844 1.00 0.00 15 LEU A C 6
ATOM 3120 O O . LEU A 1 15 ? 0.307 -1.494 1.813 1.00 0.00 15 LEU A O 6
ATOM 3136 N N . LEU A 1 16 ? 1.967 -0.153 2.530 1.00 0.00 16 LEU A N 6
ATOM 3137 C CA . LEU A 1 16 ? 1.082 0.737 3.285 1.00 0.00 16 LEU A CA 6
ATOM 3138 C C . LEU A 1 16 ? 0.066 1.386 2.342 1.00 0.00 16 LEU A C 6
ATOM 3139 O O . LEU A 1 16 ? -1.112 1.457 2.673 1.00 0.00 16 LEU A O 6
ATOM 3155 N N . LEU A 1 17 ? 0.509 1.846 1.170 1.00 0.00 17 LEU A N 6
ATOM 3156 C CA . LEU A 1 17 ? -0.339 2.474 0.175 1.00 0.00 17 LEU A CA 6
ATOM 3157 C C . LEU A 1 17 ? -1.349 1.469 -0.370 1.00 0.00 17 LEU A C 6
ATOM 3158 O O . LEU A 1 17 ? -2.518 1.813 -0.509 1.00 0.00 17 LEU A O 6
ATOM 3174 N N . LEU A 1 18 ? -0.918 0.243 -0.681 1.00 0.00 18 LEU A N 6
ATOM 3175 C CA . LEU A 1 18 ? -1.788 -0.801 -1.185 1.00 0.00 18 LEU A CA 6
ATOM 3176 C C . LEU A 1 18 ? -2.872 -1.066 -0.139 1.00 0.00 18 LEU A C 6
ATOM 3177 O O . LEU A 1 18 ? -4.043 -1.157 -0.491 1.00 0.00 18 LEU A O 6
ATOM 3193 N N . LEU A 1 19 ? -2.49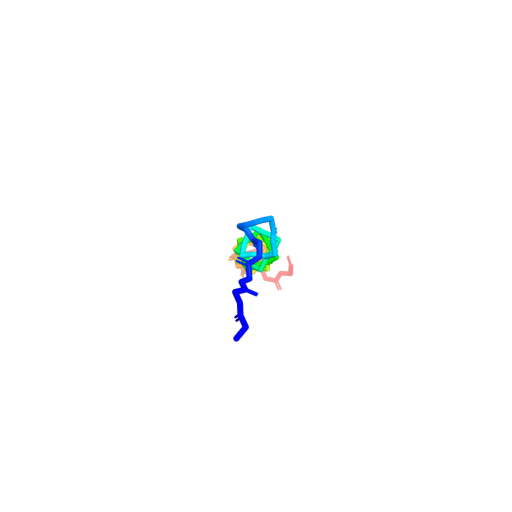0 -1.169 1.139 1.00 0.00 19 LEU A N 6
ATOM 3194 C CA . LEU A 1 19 ? -3.420 -1.398 2.238 1.00 0.00 19 LEU A CA 6
ATOM 3195 C C . LEU A 1 19 ? -4.406 -0.236 2.338 1.00 0.00 19 LEU A C 6
ATOM 3196 O O . LEU A 1 19 ? -5.593 -0.477 2.532 1.00 0.00 19 LEU A O 6
ATOM 3212 N N . LEU A 1 20 ? -3.940 1.011 2.195 1.00 0.00 20 LEU A N 6
ATOM 3213 C CA . LEU A 1 20 ? -4.804 2.184 2.263 1.00 0.00 20 LEU A CA 6
ATOM 3214 C C . LEU A 1 20 ? -5.836 2.136 1.136 1.00 0.00 20 LEU A C 6
ATOM 3215 O O . LEU A 1 20 ? -7.014 2.366 1.386 1.00 0.00 20 LEU A O 6
ATOM 3231 N N . ILE A 1 21 ? -5.410 1.842 -0.095 1.00 0.00 21 ILE A N 6
ATOM 3232 C CA . ILE A 1 21 ? -6.305 1.757 -1.247 1.00 0.00 21 ILE A CA 6
ATOM 3233 C C . ILE A 1 21 ? -7.290 0.603 -1.021 1.00 0.00 21 ILE A C 6
ATOM 3234 O O . ILE A 1 21 ? -8.474 0.763 -1.307 1.00 0.00 21 ILE A O 6
ATOM 3250 N N . LEU A 1 22 ? -6.836 -0.543 -0.500 1.00 0.00 22 LEU A N 6
ATOM 3251 C CA . LEU A 1 22 ? -7.698 -1.691 -0.231 1.00 0.00 22 LEU A CA 6
ATOM 3252 C C . LEU A 1 22 ? -8.794 -1.274 0.743 1.00 0.00 22 LEU A C 6
ATOM 3253 O O . LEU A 1 22 ? -9.968 -1.523 0.490 1.00 0.00 22 LEU A O 6
ATOM 3269 N N . LEU A 1 23 ? -8.398 -0.628 1.842 1.00 0.00 23 LEU A N 6
ATOM 3270 C CA . LEU A 1 23 ? -9.287 -0.132 2.882 1.00 0.00 23 LEU A CA 6
ATOM 3271 C C . LEU A 1 23 ? -10.304 0.838 2.276 1.00 0.00 23 LEU A C 6
ATOM 3272 O O . LEU A 1 23 ? -11.483 0.765 2.608 1.00 0.00 23 LEU A O 6
ATOM 3288 N N . LEU A 1 24 ? -9.859 1.722 1.378 1.00 0.00 24 LEU A N 6
ATOM 3289 C CA . LEU A 1 24 ? -10.694 2.704 0.693 1.00 0.00 24 LEU A CA 6
ATOM 3290 C C . LEU A 1 24 ? -11.781 1.965 -0.091 1.00 0.00 24 LEU A C 6
ATOM 3291 O O . LEU A 1 24 ? -12.969 2.212 0.106 1.00 0.00 24 LEU A O 6
ATOM 3307 N N . ILE A 1 25 ? -11.374 1.040 -0.965 1.00 0.00 25 ILE A N 6
ATOM 3308 C CA . ILE A 1 25 ? -12.285 0.249 -1.790 1.00 0.00 25 ILE A CA 6
ATOM 3309 C C . ILE A 1 25 ? -13.190 -0.629 -0.920 1.00 0.00 25 ILE A C 6
ATOM 3310 O O . ILE A 1 25 ? -14.296 -0.962 -1.343 1.00 0.00 25 ILE A O 6
ATOM 3326 N N . LEU A 1 26 ? -12.788 -0.970 0.309 1.00 0.00 26 LEU A N 6
ATOM 3327 C CA . LEU A 1 26 ? -13.619 -1.770 1.204 1.00 0.00 26 LEU A CA 6
ATOM 3328 C C . LEU A 1 26 ? -14.901 -0.989 1.543 1.00 0.00 26 LEU A C 6
ATOM 3329 O O . LEU A 1 26 ? -15.871 -1.588 1.999 1.00 0.00 26 LEU A O 6
ATOM 3345 N N . GLY A 1 27 ? -14.919 0.335 1.329 1.00 0.00 27 GLY A N 6
ATOM 3346 C CA . GLY A 1 27 ? -16.080 1.171 1.585 1.00 0.00 27 GLY A CA 6
ATOM 3347 C C . GLY A 1 27 ? -17.174 0.856 0.568 1.00 0.00 27 GLY A C 6
ATOM 3348 O O . GLY A 1 27 ? -18.348 0.828 0.932 1.00 0.00 27 GLY A O 6
ATOM 3352 N N . ALA A 1 28 ? -16.798 0.589 -0.691 1.00 0.00 28 ALA A N 6
ATOM 3353 C CA . ALA A 1 28 ? -17.736 0.255 -1.759 1.00 0.00 28 ALA A CA 6
ATOM 3354 C C . ALA A 1 28 ? -18.493 -1.023 -1.399 1.00 0.00 28 ALA A C 6
ATOM 3355 O O . ALA A 1 28 ? -19.671 -1.173 -1.711 1.00 0.00 28 ALA A O 6
ATOM 3362 N N . LEU A 1 29 ? -17.831 -1.948 -0.694 1.00 0.00 29 LEU A N 6
ATOM 3363 C CA . LEU A 1 29 ? -18.412 -3.216 -0.258 1.00 0.00 29 LEU A CA 6
ATOM 3364 C C . LEU A 1 29 ? -19.580 -2.996 0.720 1.00 0.00 29 LEU A C 6
ATOM 3365 O O . LEU A 1 29 ? -20.341 -3.926 0.976 1.00 0.00 29 LEU A O 6
ATOM 3381 N N . LEU A 1 30 ? -19.721 -1.792 1.286 1.00 0.00 30 LEU A N 6
ATOM 3382 C CA . LEU A 1 30 ? -20.777 -1.431 2.227 1.00 0.00 30 LEU A CA 6
ATOM 3383 C C . LEU A 1 30 ? -21.887 -0.606 1.563 1.00 0.00 30 LEU A C 6
ATOM 3384 O O . LEU A 1 30 ? -22.888 -0.335 2.225 1.00 0.00 30 LEU A O 6
ATOM 3400 N N . LEU A 1 31 ? -21.733 -0.198 0.295 1.00 0.00 31 LEU A N 6
ATOM 3401 C CA . LEU A 1 31 ? -22.723 0.605 -0.432 1.00 0.00 31 LEU A CA 6
ATOM 3402 C C . LEU A 1 31 ? -23.220 -0.080 -1.707 1.00 0.00 31 LEU A C 6
ATOM 3403 O O . LEU A 1 31 ? -24.382 0.090 -2.071 1.00 0.00 31 LEU A O 6
ATOM 3419 N N . GLY A 1 32 ? -22.387 -0.908 -2.337 1.00 0.00 32 GLY A N 6
ATOM 3420 C CA . GLY A 1 32 ? -22.683 -1.632 -3.565 1.00 0.00 32 GLY A CA 6
ATOM 3421 C C . GLY A 1 32 ? -21.993 -1.015 -4.785 1.00 0.00 32 GLY A C 6
ATOM 3422 O O . GLY A 1 32 ? -22.129 -1.559 -5.881 1.00 0.00 32 GLY A O 6
ATOM 3426 N N . LEU A 1 33 ? -21.297 0.115 -4.622 1.00 0.00 33 LEU A N 6
ATOM 3427 C CA . LEU A 1 33 ? -20.561 0.861 -5.632 1.00 0.00 33 LEU A CA 6
ATOM 3428 C C . LEU A 1 33 ? -19.486 1.637 -4.885 1.00 0.00 33 LEU A C 6
ATOM 3429 O O . LEU A 1 33 ? -18.395 1.809 -5.462 1.00 0.00 33 LEU A O 6
ATOM 3445 N N . ILE A 1 1 ? 19.817 -0.262 -5.847 1.00 0.00 1 ILE A N 7
ATOM 3446 C CA . ILE A 1 1 ? 19.854 -1.701 -5.520 1.00 0.00 1 ILE A CA 7
ATOM 3447 C C . ILE A 1 1 ? 19.348 -1.821 -4.085 1.00 0.00 1 ILE A C 7
ATOM 3448 O O . ILE A 1 1 ? 19.803 -1.023 -3.266 1.00 0.00 1 ILE A O 7
ATOM 3464 N N . PRO A 1 2 ? 18.400 -2.728 -3.780 1.00 0.00 2 PRO A N 7
ATOM 3465 C CA . PRO A 1 2 ? 17.854 -2.903 -2.438 1.00 0.00 2 PRO A CA 7
ATOM 3466 C C . PRO A 1 2 ? 18.980 -3.163 -1.438 1.00 0.00 2 PRO A C 7
ATOM 3467 O O . PRO A 1 2 ? 19.567 -4.238 -1.419 1.00 0.00 2 PRO A O 7
ATOM 3478 N N . SER A 1 3 ? 19.296 -2.141 -0.647 1.00 0.00 3 SER A N 7
ATOM 3479 C CA . SER A 1 3 ? 20.331 -2.136 0.368 1.00 0.00 3 SER A CA 7
ATOM 3480 C C . SER A 1 3 ? 20.091 -0.870 1.190 1.00 0.00 3 SER A C 7
ATOM 3481 O O . SER A 1 3 ? 19.703 -0.950 2.353 1.00 0.00 3 SER A O 7
ATOM 3489 N N . SER A 1 4 ? 20.218 0.306 0.561 1.00 0.00 4 SER A N 7
ATOM 3490 C CA . SER A 1 4 ? 20.025 1.593 1.223 1.00 0.00 4 SER A CA 7
ATOM 3491 C C . SER A 1 4 ? 18.613 1.630 1.833 1.00 0.00 4 SER A C 7
ATOM 3492 O O . SER A 1 4 ? 17.673 1.223 1.136 1.00 0.00 4 SER A O 7
ATOM 3500 N N . PRO A 1 5 ? 18.412 2.187 3.043 1.00 0.00 5 PRO A N 7
ATOM 3501 C CA . PRO A 1 5 ? 17.109 2.229 3.705 1.00 0.00 5 PRO A CA 7
ATOM 3502 C C . PRO A 1 5 ? 15.983 2.852 2.877 1.00 0.00 5 PRO A C 7
ATOM 3503 O O . PRO A 1 5 ? 14.826 2.475 3.056 1.00 0.00 5 PRO A O 7
ATOM 3514 N N . VAL A 1 6 ? 16.281 3.754 1.938 1.00 0.00 6 VAL A N 7
ATOM 3515 C CA . VAL A 1 6 ? 15.259 4.371 1.096 1.00 0.00 6 VAL A CA 7
ATOM 3516 C C . VAL A 1 6 ? 14.555 3.279 0.267 1.00 0.00 6 VAL A C 7
ATOM 3517 O O . VAL A 1 6 ? 13.352 3.382 0.026 1.00 0.00 6 VAL A O 7
ATOM 3530 N N . HIS A 1 7 ? 15.267 2.224 -0.156 1.00 0.00 7 HIS A N 7
ATOM 3531 C CA . HIS A 1 7 ? 14.685 1.129 -0.927 1.00 0.00 7 HIS A CA 7
ATOM 3532 C C . HIS A 1 7 ? 13.700 0.379 -0.031 1.00 0.00 7 HIS A C 7
ATOM 3533 O O . HIS A 1 7 ? 12.578 0.086 -0.439 1.00 0.00 7 HIS A O 7
ATOM 3547 N N . LEU A 1 8 ? 14.119 0.074 1.205 1.00 0.00 8 LEU A N 7
ATOM 3548 C CA . LEU A 1 8 ? 13.295 -0.626 2.185 1.00 0.00 8 LEU A CA 7
ATOM 3549 C C . LEU A 1 8 ? 12.036 0.209 2.423 1.00 0.00 8 LEU A C 7
ATOM 3550 O O . LEU A 1 8 ? 10.935 -0.346 2.473 1.00 0.00 8 LEU A O 7
ATOM 3566 N N . LYS A 1 9 ? 12.185 1.536 2.532 1.00 0.00 9 LYS A N 7
ATOM 3567 C CA . LYS A 1 9 ? 11.084 2.467 2.731 1.00 0.00 9 LYS A CA 7
ATOM 3568 C C . LYS A 1 9 ? 10.153 2.359 1.530 1.00 0.00 9 LYS A C 7
ATOM 3569 O O . LYS A 1 9 ? 8.959 2.210 1.741 1.00 0.00 9 LYS A O 7
ATOM 3588 N N . ARG A 1 10 ? 10.664 2.379 0.293 1.00 0.00 10 ARG A N 7
ATOM 3589 C CA . ARG A 1 10 ? 9.861 2.257 -0.920 1.00 0.00 10 ARG A CA 7
ATOM 3590 C C . ARG A 1 10 ? 9.032 0.978 -0.937 1.00 0.00 10 ARG A C 7
ATOM 3591 O O . ARG A 1 10 ? 7.930 1.013 -1.470 1.00 0.00 10 ARG A O 7
ATOM 3612 N N . LEU A 1 11 ? 9.544 -0.131 -0.395 1.00 0.00 11 LEU A N 7
ATOM 3613 C CA . LEU A 1 11 ? 8.839 -1.404 -0.377 1.00 0.00 11 LEU A CA 7
ATOM 3614 C C . LEU A 1 11 ? 7.692 -1.262 0.610 1.00 0.00 11 LEU A C 7
ATOM 3615 O O . LEU A 1 11 ? 6.545 -1.552 0.292 1.00 0.00 11 LEU A O 7
ATOM 3631 N N . LYS A 1 12 ? 8.005 -0.799 1.823 1.00 0.00 12 LYS A N 7
ATOM 3632 C CA . LYS A 1 12 ? 6.972 -0.616 2.842 1.00 0.00 12 LYS A CA 7
ATOM 3633 C C . LYS A 1 12 ? 5.924 0.412 2.403 1.00 0.00 12 LYS A C 7
ATOM 3634 O O . LYS A 1 12 ? 4.757 0.244 2.727 1.00 0.00 12 LYS A O 7
ATOM 3653 N N . LEU A 1 13 ? 6.318 1.451 1.669 1.00 0.00 13 LEU A N 7
ATOM 3654 C CA . LEU A 1 13 ? 5.425 2.489 1.172 1.00 0.00 13 LEU A CA 7
ATOM 3655 C C . LEU A 1 13 ? 4.472 1.874 0.154 1.00 0.00 13 LEU A C 7
ATOM 3656 O O . LEU A 1 13 ? 3.283 2.156 0.204 1.00 0.00 13 LEU A O 7
ATOM 3672 N N . LEU A 1 14 ? 4.992 1.049 -0.762 1.00 0.00 14 LEU A N 7
ATOM 3673 C CA . LEU A 1 14 ? 4.193 0.382 -1.782 1.00 0.00 14 LEU A CA 7
ATOM 3674 C C . LEU A 1 14 ? 3.141 -0.490 -1.101 1.00 0.00 14 LEU A C 7
ATOM 3675 O O . LEU A 1 14 ? 1.975 -0.435 -1.478 1.00 0.00 14 LEU A O 7
ATOM 3691 N N . LEU A 1 15 ? 3.538 -1.264 -0.083 1.00 0.00 15 LEU A N 7
ATOM 3692 C CA . LEU A 1 15 ? 2.605 -2.123 0.647 1.00 0.00 15 LEU A CA 7
ATOM 3693 C C . LEU A 1 15 ? 1.531 -1.271 1.323 1.00 0.00 15 LEU A C 7
ATOM 3694 O O . LEU A 1 15 ? 0.357 -1.624 1.264 1.00 0.00 15 LEU A O 7
ATOM 3710 N N . LEU A 1 16 ? 1.918 -0.156 1.953 1.00 0.00 16 LEU A N 7
ATOM 3711 C CA . LEU A 1 16 ? 0.969 0.736 2.617 1.00 0.00 16 LEU A CA 7
ATOM 3712 C C . LEU A 1 16 ? -0.010 1.320 1.601 1.00 0.00 16 LEU A C 7
ATOM 3713 O O . LEU A 1 16 ? -1.183 1.467 1.922 1.00 0.00 16 LEU A O 7
ATOM 3729 N N . LEU A 1 17 ? 0.449 1.652 0.390 1.00 0.00 17 LEU A N 7
ATOM 3730 C CA . LEU A 1 17 ? -0.397 2.195 -0.658 1.00 0.00 17 LEU A CA 7
ATOM 3731 C C . LEU A 1 17 ? -1.424 1.144 -1.055 1.00 0.00 17 LEU A C 7
ATOM 3732 O O . LEU A 1 17 ? -2.606 1.465 -1.132 1.00 0.00 17 LEU A O 7
ATOM 3748 N N . LEU A 1 18 ? -0.993 -0.101 -1.291 1.00 0.00 18 LEU A N 7
ATOM 3749 C CA . LEU A 1 18 ? -1.899 -1.181 -1.655 1.00 0.00 18 LEU A CA 7
ATOM 3750 C C . LEU A 1 18 ? -2.946 -1.343 -0.554 1.00 0.00 18 LEU A C 7
ATOM 3751 O O . LEU A 1 18 ? -4.129 -1.461 -0.856 1.00 0.00 18 LEU A O 7
ATOM 3767 N N . LEU A 1 19 ? -2.518 -1.324 0.713 1.00 0.00 19 LEU A N 7
ATOM 3768 C CA . LEU A 1 19 ? -3.412 -1.448 1.857 1.00 0.00 19 LEU A CA 7
ATOM 3769 C C . LEU A 1 19 ? -4.403 -0.282 1.895 1.00 0.00 19 LEU A C 7
ATOM 3770 O O . LEU A 1 19 ? -5.569 -0.502 2.207 1.00 0.00 19 LEU A O 7
ATOM 3786 N N . LEU A 1 20 ? -3.969 0.944 1.577 1.00 0.00 20 LEU A N 7
ATOM 3787 C CA . LEU A 1 20 ? -4.845 2.110 1.574 1.00 0.00 20 LEU A CA 7
ATOM 3788 C C . LEU A 1 20 ? -5.923 1.939 0.505 1.00 0.00 20 LEU A C 7
ATOM 3789 O O . LEU A 1 20 ? -7.093 2.183 0.785 1.00 0.00 20 LEU A O 7
ATOM 3805 N N . ILE A 1 21 ? -5.550 1.527 -0.710 1.00 0.00 21 ILE A N 7
ATOM 3806 C CA . ILE A 1 21 ? -6.506 1.318 -1.796 1.00 0.00 21 ILE A CA 7
ATOM 3807 C C . ILE A 1 21 ? -7.459 0.181 -1.401 1.00 0.00 21 ILE A C 7
ATOM 3808 O O . ILE A 1 21 ? -8.661 0.289 -1.644 1.00 0.00 21 ILE A O 7
ATOM 3824 N N . LEU A 1 22 ? -6.954 -0.889 -0.776 1.00 0.00 22 LEU A N 7
ATOM 3825 C CA . LEU A 1 22 ? -7.776 -2.013 -0.339 1.00 0.00 22 LEU A CA 7
ATOM 3826 C C . LEU A 1 22 ? -8.824 -1.504 0.644 1.00 0.00 22 LEU A C 7
ATOM 3827 O O . LEU A 1 22 ? -10.006 -1.789 0.483 1.00 0.00 22 LEU A O 7
ATOM 3843 N N . LEU A 1 23 ? -8.384 -0.739 1.646 1.00 0.00 23 LEU A N 7
ATOM 3844 C CA . LEU A 1 23 ? -9.227 -0.145 2.673 1.00 0.00 23 LEU A CA 7
ATOM 3845 C C . LEU A 1 23 ? -10.285 0.761 2.037 1.00 0.00 23 LEU A C 7
ATOM 3846 O O . LEU A 1 23 ? -11.428 0.754 2.482 1.00 0.00 23 LEU A O 7
ATOM 3862 N N . LEU A 1 24 ? -9.918 1.519 0.999 1.00 0.00 24 LEU A N 7
ATOM 3863 C CA . LEU A 1 24 ? -10.814 2.417 0.278 1.00 0.00 24 LEU A CA 7
ATOM 3864 C C . LEU A 1 24 ? -11.964 1.592 -0.300 1.00 0.00 24 LEU A C 7
ATOM 3865 O O . LEU A 1 24 ? -13.131 1.878 -0.040 1.00 0.00 24 LEU A O 7
ATOM 3881 N N . ILE A 1 25 ? -11.636 0.545 -1.061 1.00 0.00 25 ILE A N 7
ATOM 3882 C CA . ILE A 1 25 ? -12.639 -0.325 -1.669 1.00 0.00 25 ILE A CA 7
ATOM 3883 C C . ILE A 1 25 ? -13.425 -1.072 -0.592 1.00 0.00 25 ILE A C 7
ATOM 3884 O O . ILE A 1 25 ? -14.619 -1.309 -0.768 1.00 0.00 25 ILE A O 7
ATOM 3900 N N . LEU A 1 26 ? -12.807 -1.405 0.543 1.00 0.00 26 LEU A N 7
ATOM 3901 C CA . LEU A 1 26 ? -13.501 -2.074 1.637 1.00 0.00 26 LEU A CA 7
ATOM 3902 C C . LEU A 1 26 ? -14.562 -1.118 2.216 1.00 0.00 26 LEU A C 7
ATOM 3903 O O . LEU A 1 26 ? -15.435 -1.561 2.956 1.00 0.00 26 LEU A O 7
ATOM 3919 N N . GLY A 1 27 ? -14.483 0.182 1.900 1.00 0.00 27 GLY A N 7
ATOM 3920 C CA . GLY A 1 27 ? -15.417 1.207 2.336 1.00 0.00 27 GLY A CA 7
ATOM 3921 C C . GLY A 1 27 ? -16.586 1.199 1.365 1.00 0.00 27 GLY A C 7
ATOM 3922 O O . GLY A 1 27 ? -17.732 1.176 1.805 1.00 0.00 27 GLY A O 7
ATOM 3926 N N . ALA A 1 28 ? -16.297 1.180 0.058 1.00 0.00 28 ALA A N 7
ATOM 3927 C CA . ALA A 1 28 ? -17.307 1.134 -0.996 1.00 0.00 28 ALA A CA 7
ATOM 3928 C C . ALA A 1 28 ? -18.195 -0.095 -0.769 1.00 0.00 28 ALA A C 7
ATOM 3929 O O . ALA A 1 28 ? -19.419 -0.032 -0.864 1.00 0.00 28 ALA A O 7
ATOM 3936 N N . LEU A 1 29 ? -17.583 -1.220 -0.378 1.00 0.00 29 LEU A N 7
ATOM 3937 C CA . LEU A 1 29 ? -18.263 -2.483 -0.097 1.00 0.00 29 LEU A CA 7
ATOM 3938 C C . LEU A 1 29 ? -19.318 -2.368 1.011 1.00 0.00 29 LEU A C 7
ATOM 3939 O O . LEU A 1 29 ? -20.152 -3.263 1.119 1.00 0.00 29 LEU A O 7
ATOM 3955 N N . LEU A 1 30 ? -19.289 -1.321 1.846 1.00 0.00 30 LEU A N 7
ATOM 3956 C CA . LEU A 1 30 ? -20.265 -1.134 2.918 1.00 0.00 30 LEU A CA 7
ATOM 3957 C C . LEU A 1 30 ? -21.599 -0.625 2.367 1.00 0.00 30 LEU A C 7
ATOM 3958 O O . LEU A 1 30 ? -22.621 -0.812 3.026 1.00 0.00 30 LEU A O 7
ATOM 3974 N N . LEU A 1 31 ? -21.600 0.024 1.194 1.00 0.00 31 LEU A N 7
ATOM 3975 C CA . LEU A 1 31 ? -22.803 0.559 0.549 1.00 0.00 31 LEU A CA 7
ATOM 3976 C C . LEU A 1 31 ? -23.052 -0.013 -0.851 1.00 0.00 31 LEU A C 7
ATOM 3977 O O . LEU A 1 31 ? -24.175 0.082 -1.342 1.00 0.00 31 LEU A O 7
ATOM 3993 N N . GLY A 1 32 ? -22.058 -0.655 -1.466 1.00 0.00 32 GLY A N 7
ATOM 3994 C CA . GLY A 1 32 ? -22.154 -1.245 -2.794 1.00 0.00 32 GLY A CA 7
ATOM 3995 C C . GLY A 1 32 ? -21.788 -0.279 -3.922 1.00 0.00 32 GLY A C 7
ATOM 3996 O O . GLY A 1 32 ? -22.132 -0.565 -5.070 1.00 0.00 32 GLY A O 7
ATOM 4000 N N . LEU A 1 33 ? -21.149 0.857 -3.624 1.00 0.00 33 LEU A N 7
ATOM 4001 C CA . LEU A 1 33 ? -20.732 1.875 -4.581 1.00 0.00 33 LEU A CA 7
ATOM 4002 C C . LEU A 1 33 ? -19.459 2.504 -4.043 1.00 0.00 33 LEU A C 7
ATOM 4003 O O . LEU A 1 33 ? -18.513 2.656 -4.840 1.00 0.00 33 LEU A O 7
ATOM 4019 N N . ILE A 1 1 ? 20.124 -6.626 -6.670 1.00 0.00 1 ILE A N 8
ATOM 4020 C CA . ILE A 1 1 ? 19.134 -7.107 -5.689 1.00 0.00 1 ILE A CA 8
ATOM 4021 C C . ILE A 1 1 ? 18.628 -5.873 -4.932 1.00 0.00 1 ILE A C 8
ATOM 4022 O O . ILE A 1 1 ? 19.469 -5.057 -4.553 1.00 0.00 1 ILE A O 8
ATOM 4038 N N . PRO A 1 2 ? 17.310 -5.679 -4.759 1.00 0.00 2 PRO A N 8
ATOM 4039 C CA . PRO A 1 2 ? 16.744 -4.521 -4.067 1.00 0.00 2 PRO A CA 8
ATOM 4040 C C . PRO A 1 2 ? 16.926 -4.612 -2.537 1.00 0.00 2 PRO A C 8
ATOM 4041 O O . PRO A 1 2 ? 15.948 -4.632 -1.793 1.00 0.00 2 PRO A O 8
ATOM 4052 N N . SER A 1 3 ? 18.170 -4.624 -2.054 1.00 0.00 3 SER A N 8
ATOM 4053 C CA . SER A 1 3 ? 18.481 -4.725 -0.626 1.00 0.00 3 SER A CA 8
ATOM 4054 C C . SER A 1 3 ? 18.894 -3.394 0.012 1.00 0.00 3 SER A C 8
ATOM 4055 O O . SER A 1 3 ? 18.901 -3.291 1.235 1.00 0.00 3 SER A O 8
ATOM 4063 N N . SER A 1 4 ? 19.227 -2.361 -0.774 1.00 0.00 4 SER A N 8
ATOM 4064 C CA . SER A 1 4 ? 19.620 -1.063 -0.218 1.00 0.00 4 SER A CA 8
ATOM 4065 C C . SER A 1 4 ? 18.442 -0.503 0.608 1.00 0.00 4 SER A C 8
ATOM 4066 O O . SER A 1 4 ? 17.295 -0.727 0.208 1.00 0.00 4 SER A O 8
ATOM 4074 N N . PRO A 1 5 ? 18.668 0.304 1.663 1.00 0.00 5 PRO A N 8
ATOM 4075 C CA . PRO A 1 5 ? 17.603 0.842 2.515 1.00 0.00 5 PRO A CA 8
ATOM 4076 C C . PRO A 1 5 ? 16.469 1.570 1.783 1.00 0.00 5 PRO A C 8
ATOM 4077 O O . PRO A 1 5 ? 15.328 1.532 2.248 1.00 0.00 5 PRO A O 8
ATOM 4088 N N . VAL A 1 6 ? 16.741 2.211 0.644 1.00 0.00 6 VAL A N 8
ATOM 4089 C CA . VAL A 1 6 ? 15.712 2.910 -0.126 1.00 0.00 6 VAL A CA 8
ATOM 4090 C C . VAL A 1 6 ? 14.640 1.924 -0.617 1.00 0.00 6 VAL A C 8
ATOM 4091 O O . VAL A 1 6 ? 13.476 2.308 -0.727 1.00 0.00 6 VAL A O 8
ATOM 4104 N N . HIS A 1 7 ? 15.003 0.663 -0.889 1.00 0.00 7 HIS A N 8
ATOM 4105 C CA . HIS A 1 7 ? 14.066 -0.355 -1.343 1.00 0.00 7 HIS A CA 8
ATOM 4106 C C . HIS A 1 7 ? 13.145 -0.704 -0.189 1.00 0.00 7 HIS A C 8
ATOM 4107 O O . HIS A 1 7 ? 11.933 -0.687 -0.363 1.00 0.00 7 HIS A O 8
ATOM 4121 N N . LEU A 1 8 ? 13.708 -0.971 0.997 1.00 0.00 8 LEU A N 8
ATOM 4122 C CA . LEU A 1 8 ? 12.942 -1.306 2.196 1.00 0.00 8 LEU A CA 8
ATOM 4123 C C . LEU A 1 8 ? 11.930 -0.186 2.440 1.00 0.00 8 LEU A C 8
ATOM 4124 O O . LEU A 1 8 ? 10.758 -0.449 2.708 1.00 0.00 8 LEU A O 8
ATOM 4140 N N . LYS A 1 9 ? 12.376 1.071 2.322 1.00 0.00 9 LYS A N 8
ATOM 4141 C CA . LYS A 1 9 ? 11.529 2.247 2.495 1.00 0.00 9 LYS A CA 8
ATOM 4142 C C . LYS A 1 9 ? 10.414 2.213 1.450 1.00 0.00 9 LYS A C 8
ATOM 4143 O O . LYS A 1 9 ? 9.244 2.281 1.824 1.00 0.00 9 LYS A O 8
ATOM 4162 N N . ARG A 1 10 ? 10.733 2.086 0.157 1.00 0.00 10 ARG A N 8
ATOM 4163 C CA . ARG A 1 10 ? 9.728 2.037 -0.900 1.00 0.00 10 ARG A CA 8
ATOM 4164 C C . ARG A 1 10 ? 8.759 0.868 -0.725 1.00 0.00 10 ARG A C 8
ATOM 4165 O O . ARG A 1 10 ? 7.594 1.034 -1.062 1.00 0.00 10 ARG A O 8
ATOM 4186 N N . LEU A 1 11 ? 9.187 -0.283 -0.202 1.00 0.00 11 LEU A N 8
ATOM 4187 C CA . LEU A 1 11 ? 8.329 -1.451 -0.008 1.00 0.00 11 LEU A CA 8
ATOM 4188 C C . LEU A 1 11 ? 7.369 -1.196 1.140 1.00 0.00 11 LEU A C 8
ATOM 4189 O O . LEU A 1 11 ? 6.334 -1.847 1.251 1.00 0.00 11 LEU A O 8
ATOM 4205 N N . LYS A 1 12 ? 7.729 -0.317 2.071 1.00 0.00 12 LYS A N 8
ATOM 4206 C CA . LYS A 1 12 ? 6.858 0.027 3.184 1.00 0.00 12 LYS A CA 8
ATOM 4207 C C . LYS A 1 12 ? 5.891 1.117 2.735 1.00 0.00 12 LYS A C 8
ATOM 4208 O O . LYS A 1 12 ? 4.717 1.021 3.061 1.00 0.00 12 LYS A O 8
ATOM 4227 N N . LEU A 1 13 ? 6.358 2.094 1.959 1.00 0.00 13 LEU A N 8
ATOM 4228 C CA . LEU A 1 13 ? 5.541 3.191 1.457 1.00 0.00 13 LEU A CA 8
ATOM 4229 C C . LEU A 1 13 ? 4.491 2.655 0.490 1.00 0.00 13 LEU A C 8
ATOM 4230 O O . LEU A 1 13 ? 3.311 2.928 0.667 1.00 0.00 13 LEU A O 8
ATOM 4246 N N . LEU A 1 14 ? 4.914 1.883 -0.516 1.00 0.00 14 LEU A N 8
ATOM 4247 C CA . LEU A 1 14 ? 4.018 1.311 -1.514 1.00 0.00 14 LEU A CA 8
ATOM 4248 C C . LEU A 1 14 ? 2.967 0.434 -0.853 1.00 0.00 14 LEU A C 8
ATOM 4249 O O . LEU A 1 14 ? 1.800 0.521 -1.219 1.00 0.00 14 LEU A O 8
ATOM 4265 N N . LEU A 1 15 ? 3.366 -0.413 0.105 1.00 0.00 15 LEU A N 8
ATOM 4266 C CA . LEU A 1 15 ? 2.385 -1.283 0.754 1.00 0.00 15 LEU A CA 8
ATOM 4267 C C . LEU A 1 15 ? 1.443 -0.485 1.653 1.00 0.00 15 LEU A C 8
ATOM 4268 O O . LEU A 1 15 ? 0.281 -0.861 1.759 1.00 0.00 15 LEU A O 8
ATOM 4284 N N . LEU A 1 16 ? 1.904 0.597 2.290 1.00 0.00 16 LEU A N 8
ATOM 4285 C CA . LEU A 1 16 ? 1.040 1.419 3.136 1.00 0.00 16 LEU A CA 8
ATOM 4286 C C . LEU A 1 16 ? 0.011 2.113 2.241 1.00 0.00 16 LEU A C 8
ATOM 4287 O O . LEU A 1 16 ? -1.165 2.161 2.581 1.00 0.00 16 LEU A O 8
ATOM 4303 N N . LEU A 1 17 ? 0.446 2.632 1.090 1.00 0.00 17 LEU A N 8
ATOM 4304 C CA . LEU A 1 17 ? -0.409 3.303 0.126 1.00 0.00 17 LEU A CA 8
ATOM 4305 C C . LEU A 1 17 ? -1.442 2.310 -0.402 1.00 0.00 17 LEU A C 8
ATOM 4306 O O . LEU A 1 17 ? -2.623 2.639 -0.463 1.00 0.00 17 LEU A O 8
ATOM 4322 N N . LEU A 1 18 ? -1.023 1.092 -0.763 1.00 0.00 18 LEU A N 8
ATOM 4323 C CA . LEU A 1 18 ? -1.913 0.060 -1.253 1.00 0.00 18 LEU A CA 8
ATOM 4324 C C . LEU A 1 18 ? -2.947 -0.246 -0.167 1.00 0.00 18 LEU A C 8
ATOM 4325 O O . LEU A 1 18 ? -4.129 -0.364 -0.476 1.00 0.00 18 LEU A O 8
ATOM 4341 N N . LEU A 1 19 ? -2.516 -0.358 1.095 1.00 0.00 19 LEU A N 8
ATOM 4342 C CA . LEU A 1 19 ? -3.406 -0.623 2.217 1.00 0.00 19 LEU A CA 8
ATOM 4343 C C . LEU A 1 19 ? -4.413 0.518 2.371 1.00 0.00 19 LEU A C 8
ATOM 4344 O O . LEU A 1 19 ? -5.572 0.247 2.664 1.00 0.00 19 LEU A O 8
ATOM 4360 N N . LEU A 1 20 ? -4.006 1.778 2.168 1.00 0.00 20 LEU A N 8
ATOM 4361 C CA . LEU A 1 20 ? -4.919 2.913 2.276 1.00 0.00 20 LEU A CA 8
ATOM 4362 C C . LEU A 1 20 ? -5.989 2.802 1.187 1.00 0.00 20 LEU A C 8
ATOM 4363 O O . LEU A 1 20 ? -7.166 3.016 1.466 1.00 0.00 20 LEU A O 8
ATOM 4379 N N . ILE A 1 21 ? -5.596 2.467 -0.047 1.00 0.00 21 ILE A N 8
ATOM 4380 C CA . ILE A 1 21 ? -6.542 2.312 -1.149 1.00 0.00 21 ILE A CA 8
ATOM 4381 C C . ILE A 1 21 ? -7.492 1.160 -0.795 1.00 0.00 21 ILE A C 8
ATOM 4382 O O . ILE A 1 21 ? -8.701 1.312 -0.945 1.00 0.00 21 ILE A O 8
ATOM 4398 N N . LEU A 1 22 ? -6.970 0.030 -0.304 1.00 0.00 22 LEU A N 8
ATOM 4399 C CA . LEU A 1 22 ? -7.769 -1.131 0.079 1.00 0.00 22 LEU A CA 8
ATOM 4400 C C . LEU A 1 22 ? -8.806 -0.739 1.125 1.00 0.00 22 LEU A C 8
ATOM 4401 O O . LEU A 1 22 ? -9.973 -1.091 0.993 1.00 0.00 22 LEU A O 8
ATOM 4417 N N . LEU A 1 23 ? -8.374 0.000 2.147 1.00 0.00 23 LEU A N 8
ATOM 4418 C CA . LEU A 1 23 ? -9.210 0.485 3.237 1.00 0.00 23 LEU A CA 8
ATOM 4419 C C . LEU A 1 23 ? -10.376 1.301 2.683 1.00 0.00 23 LEU A C 8
ATOM 4420 O O . LEU A 1 23 ? -11.505 1.132 3.133 1.00 0.00 23 LEU A O 8
ATOM 4436 N N . LEU A 1 24 ? -10.119 2.180 1.712 1.00 0.00 24 LEU A N 8
ATOM 4437 C CA . LEU A 1 24 ? -11.148 3.002 1.088 1.00 0.00 24 LEU A CA 8
ATOM 4438 C C . LEU A 1 24 ? -12.101 2.104 0.293 1.00 0.00 24 LEU A C 8
ATOM 4439 O O . LEU A 1 24 ? -13.320 2.227 0.412 1.00 0.00 24 LEU A O 8
ATOM 4455 N N . ILE A 1 25 ? -11.550 1.191 -0.512 1.00 0.00 25 ILE A N 8
ATOM 4456 C CA . ILE A 1 25 ? -12.295 0.241 -1.336 1.00 0.00 25 ILE A CA 8
ATOM 4457 C C . ILE A 1 25 ? -13.156 -0.679 -0.465 1.00 0.00 25 ILE A C 8
ATOM 4458 O O . ILE A 1 25 ? -14.158 -1.202 -0.951 1.00 0.00 25 ILE A O 8
ATOM 4474 N N . LEU A 1 26 ? -12.818 -0.865 0.815 1.00 0.00 26 LEU A N 8
ATOM 4475 C CA . LEU A 1 26 ? -13.590 -1.686 1.741 1.00 0.00 26 LEU A CA 8
ATOM 4476 C C . LEU A 1 26 ? -15.029 -1.145 1.811 1.00 0.00 26 LEU A C 8
ATOM 4477 O O . LEU A 1 26 ? -15.938 -1.893 2.157 1.00 0.00 26 LEU A O 8
ATOM 4493 N N . GLY A 1 27 ? -15.247 0.140 1.489 1.00 0.00 27 GLY A N 8
ATOM 4494 C CA . GLY A 1 27 ? -16.568 0.749 1.492 1.00 0.00 27 GLY A CA 8
ATOM 4495 C C . GLY A 1 27 ? -17.383 0.146 0.352 1.00 0.00 27 GLY A C 8
ATOM 4496 O O . GLY A 1 27 ? -18.499 -0.319 0.566 1.00 0.00 27 GLY A O 8
ATOM 4500 N N . ALA A 1 28 ? -16.815 0.142 -0.858 1.00 0.00 28 ALA A N 8
ATOM 4501 C CA . ALA A 1 28 ? -17.456 -0.417 -2.041 1.00 0.00 28 ALA A CA 8
ATOM 4502 C C . ALA A 1 28 ? -17.710 -1.910 -1.824 1.00 0.00 28 ALA A C 8
ATOM 4503 O O . ALA A 1 28 ? -18.787 -2.420 -2.128 1.00 0.00 28 ALA A O 8
ATOM 4510 N N . LEU A 1 29 ? -16.739 -2.617 -1.231 1.00 0.00 29 LEU A N 8
ATOM 4511 C CA . LEU A 1 29 ? -16.841 -4.051 -0.963 1.00 0.00 29 LEU A CA 8
ATOM 4512 C C . LEU A 1 29 ? -18.015 -4.401 -0.042 1.00 0.00 29 LEU A C 8
ATOM 4513 O O . LEU A 1 29 ? -18.460 -5.547 -0.084 1.00 0.00 29 LEU A O 8
ATOM 4529 N N . LEU A 1 30 ? -18.503 -3.471 0.791 1.00 0.00 30 LEU A N 8
ATOM 4530 C CA . LEU A 1 30 ? -19.643 -3.710 1.684 1.00 0.00 30 LEU A CA 8
ATOM 4531 C C . LEU A 1 30 ? -20.935 -3.083 1.144 1.00 0.00 30 LEU A C 8
ATOM 4532 O O . LEU A 1 30 ? -21.996 -3.315 1.720 1.00 0.00 30 LEU A O 8
ATOM 4548 N N . LEU A 1 31 ? -20.860 -2.304 0.058 1.00 0.00 31 LEU A N 8
ATOM 4549 C CA . LEU A 1 31 ? -21.994 -1.639 -0.581 1.00 0.00 31 LEU A CA 8
ATOM 4550 C C . LEU A 1 31 ? -22.444 -2.390 -1.839 1.00 0.00 31 LEU A C 8
ATOM 4551 O O . LEU A 1 31 ? -23.633 -2.402 -2.149 1.00 0.00 31 LEU A O 8
ATOM 4567 N N . GLY A 1 32 ? -21.520 -3.076 -2.514 1.00 0.00 32 GLY A N 8
ATOM 4568 C CA . GLY A 1 32 ? -21.763 -3.838 -3.731 1.00 0.00 32 GLY A CA 8
ATOM 4569 C C . GLY A 1 32 ? -21.387 -3.068 -5.000 1.00 0.00 32 GLY A C 8
ATOM 4570 O O . GLY A 1 32 ? -21.550 -3.612 -6.093 1.00 0.00 32 GLY A O 8
ATOM 4574 N N . LEU A 1 33 ? -20.927 -1.820 -4.878 1.00 0.00 33 LEU A N 8
ATOM 4575 C CA . LEU A 1 33 ? -20.508 -0.928 -5.948 1.00 0.00 33 LEU A CA 8
ATOM 4576 C C . LEU A 1 33 ? -19.528 0.048 -5.320 1.00 0.00 33 LEU A C 8
ATOM 4577 O O . LEU A 1 33 ? -19.799 0.436 -4.161 1.00 0.00 33 LEU A O 8
ATOM 4593 N N . ILE A 1 1 ? 15.057 -11.656 2.786 1.00 0.00 1 ILE A N 9
ATOM 4594 C CA . ILE A 1 1 ? 16.190 -11.183 1.967 1.00 0.00 1 ILE A CA 9
ATOM 4595 C C . ILE A 1 1 ? 16.279 -9.675 2.198 1.00 0.00 1 ILE A C 9
ATOM 4596 O O . ILE A 1 1 ? 15.219 -9.051 2.222 1.00 0.00 1 ILE A O 9
ATOM 4612 N N . PRO A 1 2 ? 17.467 -9.104 2.465 1.00 0.00 2 PRO A N 9
ATOM 4613 C CA . PRO A 1 2 ? 17.617 -7.667 2.675 1.00 0.00 2 PRO A CA 9
ATOM 4614 C C . PRO A 1 2 ? 17.441 -6.919 1.343 1.00 0.00 2 PRO A C 9
ATOM 4615 O O . PRO A 1 2 ? 17.251 -7.533 0.293 1.00 0.00 2 PRO A O 9
ATOM 4626 N N . SER A 1 3 ? 17.466 -5.588 1.383 1.00 0.00 3 SER A N 9
ATOM 4627 C CA . SER A 1 3 ? 17.334 -4.729 0.217 1.00 0.00 3 SER A CA 9
ATOM 4628 C C . SER A 1 3 ? 17.966 -3.376 0.559 1.00 0.00 3 SER A C 9
ATOM 4629 O O . SER A 1 3 ? 18.366 -3.154 1.705 1.00 0.00 3 SER A O 9
ATOM 4637 N N . SER A 1 4 ? 18.081 -2.478 -0.423 1.00 0.00 4 SER A N 9
ATOM 4638 C CA . SER A 1 4 ? 18.656 -1.152 -0.219 1.00 0.00 4 SER A CA 9
ATOM 4639 C C . SER A 1 4 ? 17.815 -0.397 0.826 1.00 0.00 4 SER A C 9
ATOM 4640 O O . SER A 1 4 ? 16.603 -0.623 0.875 1.00 0.00 4 SER A O 9
ATOM 4648 N N . PRO A 1 5 ? 18.367 0.562 1.592 1.00 0.00 5 PRO A N 9
ATOM 4649 C CA . PRO A 1 5 ? 17.585 1.298 2.585 1.00 0.00 5 PRO A CA 9
ATOM 4650 C C . PRO A 1 5 ? 16.414 2.019 1.907 1.00 0.00 5 PRO A C 9
ATOM 4651 O O . PRO A 1 5 ? 15.277 1.963 2.379 1.00 0.00 5 PRO A O 9
ATOM 4662 N N . VAL A 1 6 ? 16.669 2.650 0.756 1.00 0.00 6 VAL A N 9
ATOM 4663 C CA . VAL A 1 6 ? 15.640 3.346 -0.003 1.00 0.00 6 VAL A CA 9
ATOM 4664 C C . VAL A 1 6 ? 14.601 2.338 -0.515 1.00 0.00 6 VAL A C 9
ATOM 4665 O O . VAL A 1 6 ? 13.427 2.686 -0.617 1.00 0.00 6 VAL A O 9
ATOM 4678 N N . HIS A 1 7 ? 14.994 1.097 -0.838 1.00 0.00 7 HIS A N 9
ATOM 4679 C CA . HIS A 1 7 ? 14.059 0.081 -1.303 1.00 0.00 7 HIS A CA 9
ATOM 4680 C C . HIS A 1 7 ? 13.176 -0.346 -0.143 1.00 0.00 7 HIS A C 9
ATOM 4681 O O . HIS A 1 7 ? 11.972 -0.475 -0.337 1.00 0.00 7 HIS A O 9
ATOM 4695 N N . LEU A 1 8 ? 13.728 -0.527 1.061 1.00 0.00 8 LEU A N 9
ATOM 4696 C CA . LEU A 1 8 ? 12.934 -0.900 2.228 1.00 0.00 8 LEU A CA 9
ATOM 4697 C C . LEU A 1 8 ? 11.901 0.214 2.449 1.00 0.00 8 LEU A C 9
ATOM 4698 O O . LEU A 1 8 ? 10.729 -0.072 2.696 1.00 0.00 8 LEU A O 9
ATOM 4714 N N . LYS A 1 9 ? 12.312 1.481 2.293 1.00 0.00 9 LYS A N 9
ATOM 4715 C CA . LYS A 1 9 ? 11.440 2.646 2.434 1.00 0.00 9 LYS A CA 9
ATOM 4716 C C . LYS A 1 9 ? 10.334 2.558 1.377 1.00 0.00 9 LYS A C 9
ATOM 4717 O O . LYS A 1 9 ? 9.158 2.632 1.727 1.00 0.00 9 LYS A O 9
ATOM 4736 N N . ARG A 1 10 ? 10.687 2.364 0.101 1.00 0.00 10 ARG A N 9
ATOM 4737 C CA . ARG A 1 10 ? 9.769 2.249 -1.021 1.00 0.00 10 ARG A CA 9
ATOM 4738 C C . ARG A 1 10 ? 8.791 1.093 -0.833 1.00 0.00 10 ARG A C 9
ATOM 4739 O O . ARG A 1 10 ? 7.636 1.233 -1.216 1.00 0.00 10 ARG A O 9
ATOM 4760 N N . LEU A 1 11 ? 9.220 -0.030 -0.253 1.00 0.00 11 LEU A N 9
ATOM 4761 C CA . LEU A 1 11 ? 8.377 -1.196 -0.018 1.00 0.00 11 LEU A CA 9
ATOM 4762 C C . LEU A 1 11 ? 7.395 -0.850 1.087 1.00 0.00 11 LEU A C 9
ATOM 4763 O O . LEU A 1 11 ? 6.244 -1.266 1.043 1.00 0.00 11 LEU A O 9
ATOM 4779 N N . LYS A 1 12 ? 7.836 -0.123 2.116 1.00 0.00 12 LYS A N 9
ATOM 4780 C CA . LYS A 1 12 ? 6.946 0.283 3.198 1.00 0.00 12 LYS A CA 9
ATOM 4781 C C . LYS A 1 12 ? 5.899 1.250 2.654 1.00 0.00 12 LYS A C 9
ATOM 4782 O O . LYS A 1 12 ? 4.739 1.098 3.009 1.00 0.00 12 LYS A O 9
ATOM 4801 N N . LEU A 1 13 ? 6.295 2.198 1.805 1.00 0.00 13 LEU A N 9
ATOM 4802 C CA . LEU A 1 13 ? 5.401 3.181 1.205 1.00 0.00 13 LEU A CA 9
ATOM 4803 C C . LEU A 1 13 ? 4.371 2.451 0.355 1.00 0.00 13 LEU A C 9
ATOM 4804 O O . LEU A 1 13 ? 3.179 2.606 0.586 1.00 0.00 13 LEU A O 9
ATOM 4820 N N . LEU A 1 14 ? 4.832 1.634 -0.595 1.00 0.00 14 LEU A N 9
ATOM 4821 C CA . LEU A 1 14 ? 3.978 0.870 -1.495 1.00 0.00 14 LEU A CA 9
ATOM 4822 C C . LEU A 1 14 ? 3.000 -0.005 -0.722 1.00 0.00 14 LEU A C 9
ATOM 4823 O O . LEU A 1 14 ? 1.826 -0.041 -1.071 1.00 0.00 14 LEU A O 9
ATOM 4839 N N . LEU A 1 15 ? 3.465 -0.706 0.317 1.00 0.00 15 LEU A N 9
ATOM 4840 C CA . LEU A 1 15 ? 2.580 -1.577 1.090 1.00 0.00 15 LEU A CA 9
ATOM 4841 C C . LEU A 1 15 ? 1.556 -0.771 1.885 1.00 0.00 15 LEU A C 9
ATOM 4842 O O . LEU A 1 15 ? 0.420 -1.217 2.007 1.00 0.00 15 LEU A O 9
ATOM 4858 N N . LEU A 1 16 ? 1.937 0.384 2.440 1.00 0.00 16 LEU A N 9
ATOM 4859 C CA . LEU A 1 16 ? 1.005 1.220 3.193 1.00 0.00 16 LEU A CA 9
ATOM 4860 C C . LEU A 1 16 ? -0.046 1.764 2.229 1.00 0.00 16 LEU A C 9
ATOM 4861 O O . LEU A 1 16 ? -1.225 1.770 2.562 1.00 0.00 16 LEU A O 9
ATOM 4877 N N . LEU A 1 17 ? 0.367 2.197 1.034 1.00 0.00 17 LEU A N 9
ATOM 4878 C CA . LEU A 1 17 ? -0.534 2.718 0.022 1.00 0.00 17 LEU A CA 9
ATOM 4879 C C . LEU A 1 17 ? -1.492 1.621 -0.427 1.00 0.00 17 LEU A C 9
ATOM 4880 O O . LEU A 1 17 ? -2.681 1.884 -0.555 1.00 0.00 17 LEU A O 9
ATOM 4896 N N . LEU A 1 18 ? -0.999 0.400 -0.662 1.00 0.00 18 LEU A N 9
ATOM 4897 C CA . LEU A 1 18 ? -1.816 -0.724 -1.072 1.00 0.00 18 LEU A CA 9
ATOM 4898 C C . LEU A 1 18 ? -2.876 -0.965 0.004 1.00 0.00 18 LEU A C 9
ATOM 4899 O O . LEU A 1 18 ? -4.046 -1.126 -0.327 1.00 0.00 18 LEU A O 9
ATOM 4915 N N . LEU A 1 19 ? -2.474 -0.974 1.281 1.00 0.00 19 LEU A N 9
ATOM 4916 C CA . LEU A 1 19 ? -3.394 -1.173 2.394 1.00 0.00 19 LEU A CA 9
ATOM 4917 C C . LEU A 1 19 ? -4.431 -0.048 2.436 1.00 0.00 19 LEU A C 9
ATOM 4918 O O . LEU A 1 19 ? -5.601 -0.325 2.679 1.00 0.00 19 LEU A O 9
ATOM 4934 N N . LEU A 1 20 ? -4.024 1.204 2.196 1.00 0.00 20 LEU A N 9
ATOM 4935 C CA . LEU A 1 20 ? -4.927 2.350 2.196 1.00 0.00 20 LEU A CA 9
ATOM 4936 C C . LEU A 1 20 ? -5.967 2.174 1.095 1.00 0.00 20 LEU A C 9
ATOM 4937 O O . LEU A 1 20 ? -7.155 2.331 1.356 1.00 0.00 20 LEU A O 9
ATOM 4953 N N . ILE A 1 21 ? -5.536 1.853 -0.127 1.00 0.00 21 ILE A N 9
ATOM 4954 C CA . ILE A 1 21 ? -6.426 1.648 -1.265 1.00 0.00 21 ILE A CA 9
ATOM 4955 C C . ILE A 1 21 ? -7.384 0.493 -0.950 1.00 0.00 21 ILE A C 9
ATOM 4956 O O . ILE A 1 21 ? -8.579 0.622 -1.199 1.00 0.00 21 ILE A O 9
ATOM 4972 N N . LEU A 1 22 ? -6.887 -0.612 -0.381 1.00 0.00 22 LEU A N 9
ATOM 4973 C CA . LEU A 1 22 ? -7.700 -1.771 -0.020 1.00 0.00 22 LEU A CA 9
ATOM 4974 C C . LEU A 1 22 ? -8.788 -1.340 0.959 1.00 0.00 22 LEU A C 9
ATOM 4975 O O . LEU A 1 22 ? -9.960 -1.638 0.745 1.00 0.00 22 LEU A O 9
ATOM 4991 N N . LEU A 1 23 ? -8.400 -0.636 2.024 1.00 0.00 23 LEU A N 9
ATOM 4992 C CA . LEU A 1 23 ? -9.298 -0.136 3.054 1.00 0.00 23 LEU A CA 9
ATOM 4993 C C . LEU A 1 23 ? -10.361 0.778 2.446 1.00 0.00 23 LEU A C 9
ATOM 4994 O O . LEU A 1 23 ? -11.527 0.686 2.820 1.00 0.00 23 LEU A O 9
ATOM 5010 N N . LEU A 1 24 ? -9.970 1.654 1.518 1.00 0.00 24 LEU A N 9
ATOM 5011 C CA . LEU A 1 24 ? -10.881 2.573 0.852 1.00 0.00 24 LEU A CA 9
ATOM 5012 C C . LEU A 1 24 ? -11.895 1.785 0.026 1.00 0.00 24 LEU A C 9
ATOM 5013 O O . LEU A 1 24 ? -13.090 2.061 0.110 1.00 0.00 24 LEU A O 9
ATOM 5029 N N . ILE A 1 25 ? -11.438 0.803 -0.757 1.00 0.00 25 ILE A N 9
ATOM 5030 C CA . ILE A 1 25 ? -12.316 -0.018 -1.586 1.00 0.00 25 ILE A CA 9
ATOM 5031 C C . ILE A 1 25 ? -13.244 -0.843 -0.703 1.00 0.00 25 ILE A C 9
ATOM 5032 O O . ILE A 1 25 ? -14.395 -1.051 -1.077 1.00 0.00 25 ILE A O 9
ATOM 5048 N N . LEU A 1 26 ? -12.806 -1.267 0.485 1.00 0.00 26 LEU A N 9
ATOM 5049 C CA . LEU A 1 26 ? -13.665 -2.020 1.392 1.00 0.00 26 LEU A CA 9
ATOM 5050 C C . LEU A 1 26 ? -14.855 -1.136 1.817 1.00 0.00 26 LEU A C 9
ATOM 5051 O O . LEU A 1 26 ? -15.847 -1.657 2.323 1.00 0.00 26 LEU A O 9
ATOM 5067 N N . GLY A 1 27 ? -14.764 0.188 1.625 1.00 0.00 27 GLY A N 9
ATOM 5068 C CA . GLY A 1 27 ? -15.810 1.144 1.961 1.00 0.00 27 GLY A CA 9
ATOM 5069 C C . GLY A 1 27 ? -16.874 1.187 0.866 1.00 0.00 27 GLY A C 9
ATOM 5070 O O . GLY A 1 27 ? -18.014 1.553 1.140 1.00 0.00 27 GLY A O 9
ATOM 5074 N N . ALA A 1 28 ? -16.491 0.869 -0.372 1.00 0.00 28 ALA A N 9
ATOM 5075 C CA . ALA A 1 28 ? -17.374 0.825 -1.526 1.00 0.00 28 ALA A CA 9
ATOM 5076 C C . ALA A 1 28 ? -18.031 -0.559 -1.545 1.00 0.00 28 ALA A C 9
ATOM 5077 O O . ALA A 1 28 ? -19.255 -0.667 -1.582 1.00 0.00 28 ALA A O 9
ATOM 5084 N N . LEU A 1 29 ? -17.218 -1.607 -1.362 1.00 0.00 29 LEU A N 9
ATOM 5085 C CA . LEU A 1 29 ? -17.628 -3.005 -1.355 1.00 0.00 29 LEU A CA 9
ATOM 5086 C C . LEU A 1 29 ? -18.745 -3.270 -0.349 1.00 0.00 29 LEU A C 9
ATOM 5087 O O . LEU A 1 29 ? -19.676 -4.010 -0.660 1.00 0.00 29 LEU A O 9
ATOM 5103 N N . LEU A 1 30 ? -18.679 -2.677 0.852 1.00 0.00 30 LEU A N 9
ATOM 5104 C CA . LEU A 1 30 ? -19.713 -2.862 1.877 1.00 0.00 30 LEU A CA 9
ATOM 5105 C C . LEU A 1 30 ? -21.069 -2.256 1.479 1.00 0.00 30 LEU A C 9
ATOM 5106 O O . LEU A 1 30 ? -22.055 -2.466 2.183 1.00 0.00 30 LEU A O 9
ATOM 5122 N N . LEU A 1 31 ? -21.121 -1.511 0.372 1.00 0.00 31 LEU A N 9
ATOM 5123 C CA . LEU A 1 31 ? -22.292 -0.855 -0.200 1.00 0.00 31 LEU A CA 9
ATOM 5124 C C . LEU A 1 31 ? -22.625 -1.470 -1.571 1.00 0.00 31 LEU A C 9
ATOM 5125 O O . LEU A 1 31 ? -23.624 -1.090 -2.178 1.00 0.00 31 LEU A O 9
ATOM 5141 N N . GLY A 1 32 ? -21.832 -2.435 -2.054 1.00 0.00 32 GLY A N 9
ATOM 5142 C CA . GLY A 1 32 ? -22.034 -3.084 -3.342 1.00 0.00 32 GLY A CA 9
ATOM 5143 C C . GLY A 1 32 ? -21.513 -2.227 -4.496 1.00 0.00 32 GLY A C 9
ATOM 5144 O O . GLY A 1 32 ? -22.133 -2.213 -5.560 1.00 0.00 32 GLY A O 9
ATOM 5148 N N . LEU A 1 33 ? -20.424 -1.484 -4.275 1.00 0.00 33 LEU A N 9
ATOM 5149 C CA . LEU A 1 33 ? -19.767 -0.599 -5.233 1.00 0.00 33 LEU A CA 9
ATOM 5150 C C . LEU A 1 33 ? -18.274 -0.907 -5.257 1.00 0.00 33 LEU A C 9
ATOM 5151 O O . LEU A 1 33 ? -17.591 -0.312 -6.116 1.00 0.00 33 LEU A O 9
ATOM 5167 N N . ILE A 1 1 ? 20.210 -7.093 -4.324 1.00 0.00 1 ILE A N 10
ATOM 5168 C CA . ILE A 1 1 ? 19.210 -7.343 -3.265 1.00 0.00 1 ILE A CA 10
ATOM 5169 C C . ILE A 1 1 ? 18.490 -6.025 -2.959 1.00 0.00 1 ILE A C 10
ATOM 5170 O O . ILE A 1 1 ? 19.148 -4.989 -3.006 1.00 0.00 1 ILE A O 10
ATOM 5186 N N . PRO A 1 2 ? 17.176 -6.031 -2.672 1.00 0.00 2 PRO A N 10
ATOM 5187 C CA . PRO A 1 2 ? 16.393 -4.825 -2.381 1.00 0.00 2 PRO A CA 10
ATOM 5188 C C . PRO A 1 2 ? 16.622 -4.243 -0.974 1.00 0.00 2 PRO A C 10
ATOM 5189 O O . PRO A 1 2 ? 15.943 -3.296 -0.590 1.00 0.00 2 PRO A O 10
ATOM 5200 N N . SER A 1 3 ? 17.581 -4.767 -0.212 1.00 0.00 3 SER A N 10
ATOM 5201 C CA . SER A 1 3 ? 17.934 -4.375 1.146 1.00 0.00 3 SER A CA 10
ATOM 5202 C C . SER A 1 3 ? 18.404 -2.922 1.344 1.00 0.00 3 SER A C 10
ATOM 5203 O O . SER A 1 3 ? 18.760 -2.575 2.467 1.00 0.00 3 SER A O 10
ATOM 5211 N N . SER A 1 4 ? 18.486 -2.079 0.306 1.00 0.00 4 SER A N 10
ATOM 5212 C CA . SER A 1 4 ? 18.914 -0.692 0.487 1.00 0.00 4 SER A CA 10
ATOM 5213 C C . SER A 1 4 ? 17.910 -0.003 1.429 1.00 0.00 4 SER A C 10
ATOM 5214 O O . SER A 1 4 ? 16.715 -0.275 1.299 1.00 0.00 4 SER A O 10
ATOM 5222 N N . PRO A 1 5 ? 18.310 0.944 2.297 1.00 0.00 5 PRO A N 10
ATOM 5223 C CA . PRO A 1 5 ? 17.375 1.605 3.207 1.00 0.00 5 PRO A CA 10
ATOM 5224 C C . PRO A 1 5 ? 16.228 2.268 2.439 1.00 0.00 5 PRO A C 10
ATOM 5225 O O . PRO A 1 5 ? 15.058 2.056 2.758 1.00 0.00 5 PRO A O 10
ATOM 5236 N N . VAL A 1 6 ? 16.540 3.015 1.377 1.00 0.00 6 VAL A N 10
ATOM 5237 C CA . VAL A 1 6 ? 15.523 3.678 0.568 1.00 0.00 6 VAL A CA 10
ATOM 5238 C C . VAL A 1 6 ? 14.635 2.651 -0.151 1.00 0.00 6 VAL A C 10
ATOM 5239 O O . VAL A 1 6 ? 13.455 2.919 -0.352 1.00 0.00 6 VAL A O 10
ATOM 5252 N N . HIS A 1 7 ? 15.156 1.484 -0.551 1.00 0.00 7 HIS A N 10
ATOM 5253 C CA . HIS A 1 7 ? 14.345 0.470 -1.218 1.00 0.00 7 HIS A CA 10
ATOM 5254 C C . HIS A 1 7 ? 13.407 -0.160 -0.196 1.00 0.00 7 HIS A C 10
ATOM 5255 O O . HIS A 1 7 ? 12.226 -0.338 -0.488 1.00 0.00 7 HIS A O 10
ATOM 5269 N N . LEU A 1 8 ? 13.887 -0.428 1.021 1.00 0.00 8 LEU A N 10
ATOM 5270 C CA . LEU A 1 8 ? 13.058 -0.983 2.081 1.00 0.00 8 LEU A CA 10
ATOM 5271 C C . LEU A 1 8 ? 11.943 0.033 2.351 1.00 0.00 8 LEU A C 10
ATOM 5272 O O . LEU A 1 8 ? 10.784 -0.365 2.485 1.00 0.00 8 LEU A O 10
ATOM 5288 N N . LYS A 1 9 ? 12.267 1.335 2.371 1.00 0.00 9 LYS A N 10
ATOM 5289 C CA . LYS A 1 9 ? 11.317 2.422 2.581 1.00 0.00 9 LYS A CA 10
ATOM 5290 C C . LYS A 1 9 ? 10.289 2.424 1.451 1.00 0.00 9 LYS A C 10
ATOM 5291 O O . LYS A 1 9 ? 9.101 2.469 1.744 1.00 0.00 9 LYS A O 10
ATOM 5310 N N . ARG A 1 10 ? 10.711 2.363 0.182 1.00 0.00 10 ARG A N 10
ATOM 5311 C CA . ARG A 1 10 ? 9.831 2.347 -0.979 1.00 0.00 10 ARG A CA 10
ATOM 5312 C C . ARG A 1 10 ? 8.899 1.140 -0.937 1.00 0.00 10 ARG A C 10
ATOM 5313 O O . ARG A 1 10 ? 7.760 1.269 -1.366 1.00 0.00 10 ARG A O 10
ATOM 5334 N N . LEU A 1 11 ? 9.351 -0.018 -0.446 1.00 0.00 11 LEU A N 10
ATOM 5335 C CA . LEU A 1 11 ? 8.523 -1.215 -0.379 1.00 0.00 11 LEU A CA 10
ATOM 5336 C C . LEU A 1 11 ? 7.472 -0.985 0.688 1.00 0.00 11 LEU A C 10
ATOM 5337 O O . LEU A 1 11 ? 6.303 -1.275 0.475 1.00 0.00 11 LEU A O 10
ATOM 5353 N N . LYS A 1 12 ? 7.883 -0.466 1.848 1.00 0.00 12 LYS A N 10
ATOM 5354 C CA . LYS A 1 12 ? 6.929 -0.195 2.921 1.00 0.00 12 LYS A CA 10
ATOM 5355 C C . LYS A 1 12 ? 5.926 0.880 2.497 1.00 0.00 12 LYS A C 10
ATOM 5356 O O . LYS A 1 12 ? 4.766 0.785 2.875 1.00 0.00 12 LYS A O 10
ATOM 5375 N N . LEU A 1 13 ? 6.346 1.879 1.717 1.00 0.00 13 LEU A N 10
ATOM 5376 C CA . LEU A 1 13 ? 5.463 2.938 1.238 1.00 0.00 13 LEU A CA 10
ATOM 5377 C C . LEU A 1 13 ? 4.440 2.327 0.281 1.00 0.00 13 LEU A C 10
ATOM 5378 O O . LEU A 1 13 ? 3.257 2.618 0.397 1.00 0.00 13 LEU A O 10
ATOM 5394 N N . LEU A 1 14 ? 4.896 1.478 -0.646 1.00 0.00 14 LEU A N 10
ATOM 5395 C CA . LEU A 1 14 ? 4.040 0.805 -1.617 1.00 0.00 14 LEU A CA 10
ATOM 5396 C C . LEU A 1 14 ? 3.003 -0.035 -0.877 1.00 0.00 14 LEU A C 10
ATOM 5397 O O . LEU A 1 14 ? 1.823 0.040 -1.199 1.00 0.00 14 LEU A O 10
ATOM 5413 N N . LEU A 1 15 ? 3.432 -0.808 0.127 1.00 0.00 15 LEU A N 10
ATOM 5414 C CA . LEU A 1 15 ? 2.536 -1.648 0.918 1.00 0.00 15 LEU A CA 10
ATOM 5415 C C . LEU A 1 15 ? 1.513 -0.785 1.658 1.00 0.00 15 LEU A C 10
ATOM 5416 O O . LEU A 1 15 ? 0.350 -1.166 1.725 1.00 0.00 15 LEU A O 10
ATOM 5432 N N . LEU A 1 16 ? 1.926 0.361 2.209 1.00 0.00 16 LEU A N 10
ATOM 5433 C CA . LEU A 1 16 ? 1.026 1.267 2.920 1.00 0.00 16 LEU A CA 10
ATOM 5434 C C . LEU A 1 16 ? -0.024 1.797 1.946 1.00 0.00 16 LEU A C 10
ATOM 5435 O O . LEU A 1 16 ? -1.204 1.817 2.279 1.00 0.00 16 LEU A O 10
ATOM 5451 N N . LEU A 1 17 ? 0.390 2.220 0.748 1.00 0.00 17 LEU A N 10
ATOM 5452 C CA . LEU A 1 17 ? -0.515 2.733 -0.267 1.00 0.00 17 LEU A CA 10
ATOM 5453 C C . LEU A 1 17 ? -1.493 1.640 -0.694 1.00 0.00 17 LEU A C 10
ATOM 5454 O O . LEU A 1 17 ? -2.681 1.913 -0.830 1.00 0.00 17 LEU A O 10
ATOM 5470 N N . LEU A 1 18 ? -1.013 0.411 -0.900 1.00 0.00 18 LEU A N 10
ATOM 5471 C CA . LEU A 1 18 ? -1.836 -0.718 -1.284 1.00 0.00 18 LEU A CA 10
ATOM 5472 C C . LEU A 1 18 ? -2.879 -0.945 -0.187 1.00 0.00 18 LEU A C 10
ATOM 5473 O O . LEU A 1 18 ? -4.049 -1.145 -0.497 1.00 0.00 18 LEU A O 10
ATOM 5489 N N . LEU A 1 19 ? -2.468 -0.897 1.085 1.00 0.00 19 LEU A N 10
ATOM 5490 C CA . LEU A 1 19 ? -3.363 -1.071 2.223 1.00 0.00 19 LEU A CA 10
ATOM 5491 C C . LEU A 1 19 ? -4.413 0.039 2.230 1.00 0.00 19 LEU A C 10
ATOM 5492 O O . LEU A 1 19 ? -5.575 -0.247 2.490 1.00 0.00 19 LEU A O 10
ATOM 5508 N N . LEU A 1 20 ? -4.029 1.287 1.939 1.00 0.00 20 LEU A N 10
ATOM 5509 C CA . LEU A 1 20 ? -4.953 2.418 1.902 1.00 0.00 20 LEU A CA 10
ATOM 5510 C C . LEU A 1 20 ? -5.995 2.200 0.801 1.00 0.00 20 LEU A C 10
ATOM 5511 O O . LEU A 1 20 ? -7.180 2.436 1.023 1.00 0.00 20 LEU A O 10
ATOM 5527 N N . ILE A 1 21 ? -5.566 1.747 -0.380 1.00 0.00 21 ILE A N 10
ATOM 5528 C CA . ILE A 1 21 ? -6.454 1.479 -1.508 1.00 0.00 21 ILE A CA 10
ATOM 5529 C C . ILE A 1 21 ? -7.408 0.344 -1.107 1.00 0.00 21 ILE A C 10
ATOM 5530 O O . ILE A 1 21 ? -8.611 0.446 -1.346 1.00 0.00 21 ILE A O 10
ATOM 5546 N N . LEU A 1 22 ? -6.893 -0.721 -0.484 1.00 0.00 22 LEU A N 10
ATOM 5547 C CA . LEU A 1 22 ? -7.689 -1.860 -0.037 1.00 0.00 22 LEU A CA 10
ATOM 5548 C C . LEU A 1 22 ? -8.750 -1.377 0.945 1.00 0.00 22 LEU A C 10
ATOM 5549 O O . LEU A 1 22 ? -9.922 -1.698 0.784 1.00 0.00 22 LEU A O 10
ATOM 5565 N N . LEU A 1 23 ? -8.342 -0.585 1.938 1.00 0.00 23 LEU A N 10
ATOM 5566 C CA . LEU A 1 23 ? -9.202 -0.019 2.967 1.00 0.00 23 LEU A CA 10
ATOM 5567 C C . LEU A 1 23 ? -10.348 0.774 2.349 1.00 0.00 23 LEU A C 10
ATOM 5568 O O . LEU A 1 23 ? -11.488 0.649 2.787 1.00 0.00 23 LEU A O 10
ATOM 5584 N N . LEU A 1 24 ? -10.059 1.588 1.337 1.00 0.00 24 LEU A N 10
ATOM 5585 C CA . LEU A 1 24 ? -11.044 2.388 0.645 1.00 0.00 24 LEU A CA 10
ATOM 5586 C C . LEU A 1 24 ? -12.028 1.467 -0.078 1.00 0.00 24 LEU A C 10
ATOM 5587 O O . LEU A 1 24 ? -13.237 1.676 0.012 1.00 0.00 24 LEU A O 10
ATOM 5603 N N . ILE A 1 25 ? -11.534 0.437 -0.770 1.00 0.00 25 ILE A N 10
ATOM 5604 C CA . ILE A 1 25 ? -12.387 -0.509 -1.487 1.00 0.00 25 ILE A CA 10
ATOM 5605 C C . ILE A 1 25 ? -13.238 -1.294 -0.489 1.00 0.00 25 ILE A C 10
ATOM 5606 O O . ILE A 1 25 ? -14.385 -1.613 -0.793 1.00 0.00 25 ILE A O 10
ATOM 5622 N N . LEU A 1 26 ? -12.728 -1.574 0.712 1.00 0.00 26 LEU A N 10
ATOM 5623 C CA . LEU A 1 26 ? -13.483 -2.276 1.743 1.00 0.00 26 LEU A CA 10
ATOM 5624 C C . LEU A 1 26 ? -14.658 -1.387 2.197 1.00 0.00 26 LEU A C 10
ATOM 5625 O O . LEU A 1 26 ? -15.561 -1.869 2.876 1.00 0.00 26 LEU A O 10
ATOM 5641 N N . GLY A 1 27 ? -14.632 -0.092 1.858 1.00 0.00 27 GLY A N 10
ATOM 5642 C CA . GLY A 1 27 ? -15.668 0.874 2.174 1.00 0.00 27 GLY A CA 10
ATOM 5643 C C . GLY A 1 27 ? -16.706 0.784 1.065 1.00 0.00 27 GLY A C 10
ATOM 5644 O O . GLY A 1 27 ? -17.886 0.583 1.345 1.00 0.00 27 GLY A O 10
ATOM 5648 N N . ALA A 1 28 ? -16.251 0.876 -0.191 1.00 0.00 28 ALA A N 10
ATOM 5649 C CA . ALA A 1 28 ? -17.096 0.786 -1.379 1.00 0.00 28 ALA A CA 10
ATOM 5650 C C . ALA A 1 28 ? -17.891 -0.524 -1.360 1.00 0.00 28 ALA A C 10
ATOM 5651 O O . ALA A 1 28 ? -19.073 -0.555 -1.693 1.00 0.00 28 ALA A O 10
ATOM 5658 N N . LEU A 1 29 ? -17.265 -1.611 -0.899 1.00 0.00 29 LEU A N 10
ATOM 5659 C CA . LEU A 1 29 ? -17.853 -2.944 -0.783 1.00 0.00 29 LEU A CA 10
ATOM 5660 C C . LEU A 1 29 ? -19.106 -2.947 0.108 1.00 0.00 29 LEU A C 10
ATOM 5661 O O . LEU A 1 29 ? -19.944 -3.834 -0.030 1.00 0.00 29 LEU A O 10
ATOM 5677 N N . LEU A 1 30 ? -19.233 -1.980 1.021 1.00 0.00 30 LEU A N 10
ATOM 5678 C CA . LEU A 1 30 ? -20.352 -1.833 1.950 1.00 0.00 30 LEU A CA 10
ATOM 5679 C C . LEU A 1 30 ? -21.336 -0.742 1.505 1.00 0.00 30 LEU A C 10
ATOM 5680 O O . LEU A 1 30 ? -22.369 -0.577 2.152 1.00 0.00 30 LEU A O 10
ATOM 5696 N N . LEU A 1 31 ? -21.038 -0.003 0.430 1.00 0.00 31 LEU A N 10
ATOM 5697 C CA . LEU A 1 31 ? -21.872 1.077 -0.102 1.00 0.00 31 LEU A CA 10
ATOM 5698 C C . LEU A 1 31 ? -22.464 0.733 -1.472 1.00 0.00 31 LEU A C 10
ATOM 5699 O O . LEU A 1 31 ? -23.573 1.164 -1.780 1.00 0.00 31 LEU A O 10
ATOM 5715 N N . GLY A 1 32 ? -21.776 -0.093 -2.262 1.00 0.00 32 GLY A N 10
ATOM 5716 C CA . GLY A 1 32 ? -22.192 -0.497 -3.598 1.00 0.00 32 GLY A CA 10
ATOM 5717 C C . GLY A 1 32 ? -21.638 0.441 -4.675 1.00 0.00 32 GLY A C 10
ATOM 5718 O O . GLY A 1 32 ? -22.019 0.308 -5.838 1.00 0.00 32 GLY A O 10
ATOM 5722 N N . LEU A 1 33 ? -20.787 1.400 -4.297 1.00 0.00 33 LEU A N 10
ATOM 5723 C CA . LEU A 1 33 ? -20.131 2.396 -5.127 1.00 0.00 33 LEU A CA 10
ATOM 5724 C C . LEU A 1 33 ? -18.818 2.678 -4.422 1.00 0.00 33 LEU A C 10
ATOM 5725 O O . LEU A 1 33 ? -17.776 2.665 -5.107 1.00 0.00 33 LEU A O 10
ATOM 5741 N N . ILE A 1 1 ? 17.456 -10.435 3.193 1.00 0.00 1 ILE A N 11
ATOM 5742 C CA . ILE A 1 1 ? 18.816 -10.029 2.784 1.00 0.00 1 ILE A CA 11
ATOM 5743 C C . ILE A 1 1 ? 18.900 -8.506 2.869 1.00 0.00 1 ILE A C 11
ATOM 5744 O O . ILE A 1 1 ? 17.848 -7.877 2.756 1.00 0.00 1 ILE A O 11
ATOM 5760 N N . PRO A 1 2 ? 20.076 -7.911 3.128 1.00 0.00 2 PRO A N 11
ATOM 5761 C CA . PRO A 1 2 ? 20.196 -6.462 3.196 1.00 0.00 2 PRO A CA 11
ATOM 5762 C C . PRO A 1 2 ? 20.022 -5.865 1.793 1.00 0.00 2 PRO A C 11
ATOM 5763 O O . PRO A 1 2 ? 20.106 -6.572 0.787 1.00 0.00 2 PRO A O 11
ATOM 5774 N N . SER A 1 3 ? 19.753 -4.565 1.732 1.00 0.00 3 SER A N 11
ATOM 5775 C CA . SER A 1 3 ? 19.569 -3.791 0.516 1.00 0.00 3 SER A CA 11
ATOM 5776 C C . SER A 1 3 ? 19.604 -2.317 0.930 1.00 0.00 3 SER A C 11
ATOM 5777 O O . SER A 1 3 ? 19.612 -2.012 2.128 1.00 0.00 3 SER A O 11
ATOM 5785 N N . SER A 1 4 ? 19.596 -1.404 -0.041 1.00 0.00 4 SER A N 11
ATOM 5786 C CA . SER A 1 4 ? 19.628 0.030 0.199 1.00 0.00 4 SER A CA 11
ATOM 5787 C C . SER A 1 4 ? 18.466 0.437 1.124 1.00 0.00 4 SER A C 11
ATOM 5788 O O . SER A 1 4 ? 17.359 -0.090 0.967 1.00 0.00 4 SER A O 11
ATOM 5796 N N . PRO A 1 5 ? 18.636 1.411 2.037 1.00 0.00 5 PRO A N 11
ATOM 5797 C CA . PRO A 1 5 ? 17.560 1.822 2.938 1.00 0.00 5 PRO A CA 11
ATOM 5798 C C . PRO A 1 5 ? 16.346 2.331 2.153 1.00 0.00 5 PRO A C 11
ATOM 5799 O O . PRO A 1 5 ? 15.201 2.102 2.547 1.00 0.00 5 PRO A O 11
ATOM 5810 N N . VAL A 1 6 ? 16.584 2.984 1.011 1.00 0.00 6 VAL A N 11
ATOM 5811 C CA . VAL A 1 6 ? 15.533 3.503 0.148 1.00 0.00 6 VAL A CA 11
ATOM 5812 C C . VAL A 1 6 ? 14.670 2.360 -0.411 1.00 0.00 6 VAL A C 11
ATOM 5813 O O . VAL A 1 6 ? 13.495 2.587 -0.699 1.00 0.00 6 VAL A O 11
ATOM 5826 N N . HIS A 1 7 ? 15.217 1.144 -0.564 1.00 0.00 7 HIS A N 11
ATOM 5827 C CA . HIS A 1 7 ? 14.483 -0.013 -1.069 1.00 0.00 7 HIS A CA 11
ATOM 5828 C C . HIS A 1 7 ? 13.474 -0.429 -0.013 1.00 0.00 7 HIS A C 11
ATOM 5829 O O . HIS A 1 7 ? 12.284 -0.553 -0.294 1.00 0.00 7 HIS A O 11
ATOM 5843 N N . LEU A 1 8 ? 13.956 -0.599 1.222 1.00 0.00 8 LEU A N 11
ATOM 5844 C CA . LEU A 1 8 ? 13.127 -0.978 2.361 1.00 0.00 8 LEU A CA 11
ATOM 5845 C C . LEU A 1 8 ? 12.010 0.057 2.509 1.00 0.00 8 LEU A C 11
ATOM 5846 O O . LEU A 1 8 ? 10.854 -0.304 2.730 1.00 0.00 8 LEU A O 11
ATOM 5862 N N . LYS A 1 9 ? 12.342 1.347 2.350 1.00 0.00 9 LYS A N 11
ATOM 5863 C CA . LYS A 1 9 ? 11.368 2.431 2.445 1.00 0.00 9 LYS A CA 11
ATOM 5864 C C . LYS A 1 9 ? 10.330 2.264 1.336 1.00 0.00 9 LYS A C 11
ATOM 5865 O O . LYS A 1 9 ? 9.141 2.330 1.626 1.00 0.00 9 LYS A O 11
ATOM 5884 N N . ARG A 1 10 ? 10.745 2.029 0.085 1.00 0.00 10 ARG A N 11
ATOM 5885 C CA . ARG A 1 10 ? 9.829 1.848 -1.042 1.00 0.00 10 ARG A CA 11
ATOM 5886 C C . ARG A 1 10 ? 8.873 0.678 -0.811 1.00 0.00 10 ARG A C 11
ATOM 5887 O O . ARG A 1 10 ? 7.700 0.798 -1.147 1.00 0.00 10 ARG A O 11
ATOM 5908 N N . LEU A 1 11 ? 9.346 -0.442 -0.258 1.00 0.00 11 LEU A N 11
ATOM 5909 C CA . LEU A 1 11 ? 8.527 -1.631 -0.021 1.00 0.00 11 LEU A CA 11
ATOM 5910 C C . LEU A 1 11 ? 7.520 -1.370 1.082 1.00 0.00 11 LEU A C 11
ATOM 5911 O O . LEU A 1 11 ? 6.508 -2.059 1.195 1.00 0.00 11 LEU A O 11
ATOM 5927 N N . LYS A 1 12 ? 7.828 -0.440 1.978 1.00 0.00 12 LYS A N 11
ATOM 5928 C CA . LYS A 1 12 ? 6.927 -0.076 3.060 1.00 0.00 12 LYS A CA 11
ATOM 5929 C C . LYS A 1 12 ? 5.923 0.965 2.573 1.00 0.00 12 LYS A C 11
ATOM 5930 O O . LYS A 1 12 ? 4.750 0.837 2.897 1.00 0.00 12 LYS A O 11
ATOM 5949 N N . LEU A 1 13 ? 6.355 1.941 1.775 1.00 0.00 13 LEU A N 11
ATOM 5950 C CA . LEU A 1 13 ? 5.496 2.986 1.229 1.00 0.00 13 LEU A CA 11
ATOM 5951 C C . LEU A 1 13 ? 4.464 2.353 0.301 1.00 0.00 13 LEU A C 11
ATOM 5952 O O . LEU A 1 13 ? 3.281 2.646 0.428 1.00 0.00 13 LEU A O 11
ATOM 5968 N N . LEU A 1 14 ? 4.906 1.474 -0.606 1.00 0.00 14 LEU A N 11
ATOM 5969 C CA . LEU A 1 14 ? 4.022 0.789 -1.542 1.00 0.00 14 LEU A CA 11
ATOM 5970 C C . LEU A 1 14 ? 2.973 -0.003 -0.771 1.00 0.00 14 LEU A C 11
ATOM 5971 O O . LEU A 1 14 ? 1.805 0.035 -1.137 1.00 0.00 14 LEU A O 11
ATOM 5987 N N . LEU A 1 15 ? 3.379 -0.713 0.290 1.00 0.00 15 LEU A N 11
ATOM 5988 C CA . LEU A 1 15 ? 2.455 -1.498 1.093 1.00 0.00 15 LEU A CA 11
ATOM 5989 C C . LEU A 1 15 ? 1.430 -0.586 1.768 1.00 0.00 15 LEU A C 11
ATOM 5990 O O . LEU A 1 15 ? 0.255 -0.928 1.794 1.00 0.00 15 LEU A O 11
ATOM 6006 N N . LEU A 1 16 ? 1.867 0.550 2.323 1.00 0.00 16 LEU A N 11
ATOM 6007 C CA . LEU A 1 16 ? 0.980 1.501 2.987 1.00 0.00 16 LEU A CA 11
ATOM 6008 C C . LEU A 1 16 ? -0.058 2.016 1.995 1.00 0.00 16 LEU A C 11
ATOM 6009 O O . LEU A 1 16 ? -1.243 2.015 2.310 1.00 0.00 16 LEU A O 11
ATOM 6025 N N . LEU A 1 17 ? 0.370 2.443 0.804 1.00 0.00 17 LEU A N 11
ATOM 6026 C CA . LEU A 1 17 ? -0.533 2.949 -0.216 1.00 0.00 17 LEU A CA 11
ATOM 6027 C C . LEU A 1 17 ? -1.504 1.863 -0.668 1.00 0.00 17 LEU A C 11
ATOM 6028 O O . LEU A 1 17 ? -2.693 2.136 -0.792 1.00 0.00 17 LEU A O 11
ATOM 6044 N N . LEU A 1 18 ? -1.014 0.644 -0.915 1.00 0.00 18 LEU A N 11
ATOM 6045 C CA . LEU A 1 18 ? -1.832 -0.476 -1.333 1.00 0.00 18 LEU A CA 11
ATOM 6046 C C . LEU A 1 18 ? -2.904 -0.713 -0.269 1.00 0.00 18 LEU A C 11
ATOM 6047 O O . LEU A 1 18 ? -4.072 -0.859 -0.611 1.00 0.00 18 LEU A O 11
ATOM 6063 N N . LEU A 1 19 ? -2.511 -0.734 1.008 1.00 0.00 19 LEU A N 11
ATOM 6064 C CA . LEU A 1 19 ? -3.420 -0.933 2.126 1.00 0.00 19 LEU A CA 11
ATOM 6065 C C . LEU A 1 19 ? -4.451 0.192 2.184 1.00 0.00 19 LEU A C 11
ATOM 6066 O O . LEU A 1 19 ? -5.616 -0.094 2.432 1.00 0.00 19 LEU A O 11
ATOM 6082 N N . LEU A 1 20 ? -4.052 1.448 1.956 1.00 0.00 20 LEU A N 11
ATOM 6083 C CA . LEU A 1 20 ? -4.960 2.592 1.984 1.00 0.00 20 LEU A CA 11
ATOM 6084 C C . LEU A 1 20 ? -6.027 2.438 0.899 1.00 0.00 20 LEU A C 11
ATOM 6085 O O . LEU A 1 20 ? -7.216 2.568 1.185 1.00 0.00 20 LEU A O 11
ATOM 6101 N N . ILE A 1 21 ? -5.619 2.160 -0.342 1.00 0.00 21 ILE A N 11
ATOM 6102 C CA . ILE A 1 21 ? -6.550 1.983 -1.453 1.00 0.00 21 ILE A CA 11
ATOM 6103 C C . ILE A 1 21 ? -7.453 0.775 -1.166 1.00 0.00 21 ILE A C 11
ATOM 6104 O O . ILE A 1 21 ? -8.664 0.861 -1.366 1.00 0.00 21 ILE A O 11
ATOM 6120 N N . LEU A 1 22 ? -6.890 -0.334 -0.679 1.00 0.00 22 LEU A N 11
ATOM 6121 C CA . LEU A 1 22 ? -7.645 -1.540 -0.358 1.00 0.00 22 LEU A CA 11
ATOM 6122 C C . LEU A 1 22 ? -8.719 -1.222 0.674 1.00 0.00 22 LEU A C 11
ATOM 6123 O O . LEU A 1 22 ? -9.876 -1.580 0.480 1.00 0.00 22 LEU A O 11
ATOM 6139 N N . LEU A 1 23 ? -8.332 -0.549 1.756 1.00 0.00 23 LEU A N 11
ATOM 6140 C CA . LEU A 1 23 ? -9.198 -0.153 2.854 1.00 0.00 23 LEU A CA 11
ATOM 6141 C C . LEU A 1 23 ? -10.371 0.689 2.363 1.00 0.00 23 LEU A C 11
ATOM 6142 O O . LEU A 1 23 ? -11.495 0.478 2.810 1.00 0.00 23 LEU A O 11
ATOM 6158 N N . LEU A 1 24 ? -10.121 1.635 1.460 1.00 0.00 24 LEU A N 11
ATOM 6159 C CA . LEU A 1 24 ? -11.136 2.494 0.896 1.00 0.00 24 LEU A CA 11
ATOM 6160 C C . LEU A 1 24 ? -12.129 1.642 0.106 1.00 0.00 24 LEU A C 11
ATOM 6161 O O . LEU A 1 24 ? -13.338 1.787 0.282 1.00 0.00 24 LEU A O 11
ATOM 6177 N N . ILE A 1 25 ? -11.636 0.739 -0.749 1.00 0.00 25 ILE A N 11
ATOM 6178 C CA . ILE A 1 25 ? -12.503 -0.134 -1.536 1.00 0.00 25 ILE A CA 11
ATOM 6179 C C . ILE A 1 25 ? -13.264 -1.083 -0.606 1.00 0.00 25 ILE A C 11
ATOM 6180 O O . ILE A 1 25 ? -14.391 -1.455 -0.921 1.00 0.00 25 ILE A O 11
ATOM 6196 N N . LEU A 1 26 ? -12.706 -1.441 0.554 1.00 0.00 26 LEU A N 11
ATOM 6197 C CA . LEU A 1 26 ? -13.375 -2.304 1.526 1.00 0.00 26 LEU A CA 11
ATOM 6198 C C . LEU A 1 26 ? -14.609 -1.571 2.083 1.00 0.00 26 LEU A C 11
ATOM 6199 O O . LEU A 1 26 ? -15.460 -2.196 2.707 1.00 0.00 26 LEU A O 11
ATOM 6215 N N . GLY A 1 27 ? -14.693 -0.248 1.897 1.00 0.00 27 GLY A N 11
ATOM 6216 C CA . GLY A 1 27 ? -15.805 0.573 2.337 1.00 0.00 27 GLY A CA 11
ATOM 6217 C C . GLY A 1 27 ? -16.859 0.514 1.243 1.00 0.00 27 GLY A C 11
ATOM 6218 O O . GLY A 1 27 ? -18.001 0.150 1.517 1.00 0.00 27 GLY A O 11
ATOM 6222 N N . ALA A 1 28 ? -16.459 0.813 0.001 1.00 0.00 28 ALA A N 11
ATOM 6223 C CA . ALA A 1 28 ? -17.342 0.785 -1.163 1.00 0.00 28 ALA A CA 11
ATOM 6224 C C . ALA A 1 28 ? -18.002 -0.592 -1.300 1.00 0.00 28 ALA A C 11
ATOM 6225 O O . ALA A 1 28 ? -19.184 -0.701 -1.608 1.00 0.00 28 ALA A O 11
ATOM 6232 N N . LEU A 1 29 ? -17.258 -1.661 -1.001 1.00 0.00 29 LEU A N 11
ATOM 6233 C CA . LEU A 1 29 ? -17.714 -3.049 -1.054 1.00 0.00 29 LEU A CA 11
ATOM 6234 C C . LEU A 1 29 ? -18.924 -3.293 -0.139 1.00 0.00 29 LEU A C 11
ATOM 6235 O O . LEU A 1 29 ? -19.673 -4.240 -0.369 1.00 0.00 29 LEU A O 11
ATOM 6251 N N . LEU A 1 30 ? -19.115 -2.471 0.898 1.00 0.00 30 LEU A N 11
ATOM 6252 C CA . LEU A 1 30 ? -20.210 -2.569 1.860 1.00 0.00 30 LEU A CA 11
ATOM 6253 C C . LEU A 1 30 ? -21.317 -1.541 1.593 1.00 0.00 30 LEU A C 11
ATOM 6254 O O . LEU A 1 30 ? -22.355 -1.606 2.250 1.00 0.00 30 LEU A O 11
ATOM 6270 N N . LEU A 1 31 ? -21.118 -0.599 0.663 1.00 0.00 31 LEU A N 11
ATOM 6271 C CA . LEU A 1 31 ? -22.081 0.452 0.318 1.00 0.00 31 LEU A CA 11
ATOM 6272 C C . LEU A 1 31 ? -22.673 0.265 -1.079 1.00 0.00 31 LEU A C 11
ATOM 6273 O O . LEU A 1 31 ? -23.816 0.654 -1.311 1.00 0.00 31 LEU A O 11
ATOM 6289 N N . GLY A 1 32 ? -21.932 -0.366 -1.989 1.00 0.00 32 GLY A N 11
ATOM 6290 C CA . GLY A 1 32 ? -22.323 -0.609 -3.370 1.00 0.00 32 GLY A CA 11
ATOM 6291 C C . GLY A 1 32 ? -21.851 0.514 -4.299 1.00 0.00 32 GLY A C 11
ATOM 6292 O O . GLY A 1 32 ? -22.070 0.419 -5.506 1.00 0.00 32 GLY A O 11
ATOM 6296 N N . LEU A 1 33 ? -21.263 1.580 -3.746 1.00 0.00 33 LEU A N 11
ATOM 6297 C CA . LEU A 1 33 ? -20.718 2.765 -4.390 1.00 0.00 33 LEU A CA 11
ATOM 6298 C C . LEU A 1 33 ? -19.428 3.043 -3.637 1.00 0.00 33 LEU A C 11
ATOM 6299 O O . LEU A 1 33 ? -18.418 3.338 -4.304 1.00 0.00 33 LEU A O 11
ATOM 6315 N N . ILE A 1 1 ? 22.026 -9.914 0.681 1.00 0.00 1 ILE A N 12
ATOM 6316 C CA . ILE A 1 1 ? 22.983 -8.790 0.687 1.00 0.00 1 ILE A CA 12
ATOM 6317 C C . ILE A 1 1 ? 22.233 -7.531 1.119 1.00 0.00 1 ILE A C 12
ATOM 6318 O O . ILE A 1 1 ? 21.017 -7.506 0.928 1.00 0.00 1 ILE A O 12
ATOM 6334 N N . PRO A 1 2 ? 22.889 -6.544 1.752 1.00 0.00 2 PRO A N 12
ATOM 6335 C CA . PRO A 1 2 ? 22.214 -5.316 2.155 1.00 0.00 2 PRO A CA 12
ATOM 6336 C C . PRO A 1 2 ? 21.866 -4.500 0.899 1.00 0.00 2 PRO A C 12
ATOM 6337 O O . PRO A 1 2 ? 22.289 -4.842 -0.207 1.00 0.00 2 PRO A O 12
ATOM 6348 N N . SER A 1 3 ? 21.078 -3.442 1.060 1.00 0.00 3 SER A N 12
ATOM 6349 C CA . SER A 1 3 ? 20.667 -2.555 -0.017 1.00 0.00 3 SER A CA 12
ATOM 6350 C C . SER A 1 3 ? 20.357 -1.183 0.593 1.00 0.00 3 SER A C 12
ATOM 6351 O O . SER A 1 3 ? 20.230 -1.062 1.816 1.00 0.00 3 SER A O 12
ATOM 6359 N N . SER A 1 4 ? 20.229 -0.152 -0.242 1.00 0.00 4 SER A N 12
ATOM 6360 C CA . SER A 1 4 ? 19.952 1.211 0.193 1.00 0.00 4 SER A CA 12
ATOM 6361 C C . SER A 1 4 ? 18.646 1.254 1.003 1.00 0.00 4 SER A C 12
ATOM 6362 O O . SER A 1 4 ? 17.641 0.693 0.549 1.00 0.00 4 SER A O 12
ATOM 6370 N N . PRO A 1 5 ? 18.588 1.970 2.142 1.00 0.00 5 PRO A N 12
ATOM 6371 C CA . PRO A 1 5 ? 17.383 2.036 2.963 1.00 0.00 5 PRO A CA 12
ATOM 6372 C C . PRO A 1 5 ? 16.181 2.617 2.213 1.00 0.00 5 PRO A C 12
ATOM 6373 O O . PRO A 1 5 ? 15.042 2.297 2.550 1.00 0.00 5 PRO A O 12
ATOM 6384 N N . VAL A 1 6 ? 16.396 3.438 1.181 1.00 0.00 6 VAL A N 12
ATOM 6385 C CA . VAL A 1 6 ? 15.309 4.016 0.399 1.00 0.00 6 VAL A CA 12
ATOM 6386 C C . VAL A 1 6 ? 14.515 2.913 -0.318 1.00 0.00 6 VAL A C 12
ATOM 6387 O O . VAL A 1 6 ? 13.310 3.073 -0.508 1.00 0.00 6 VAL A O 12
ATOM 6400 N N . HIS A 1 7 ? 15.148 1.796 -0.703 1.00 0.00 7 HIS A N 12
ATOM 6401 C CA . HIS A 1 7 ? 14.468 0.687 -1.367 1.00 0.00 7 HIS A CA 12
ATOM 6402 C C . HIS A 1 7 ? 13.547 0.033 -0.338 1.00 0.00 7 HIS A C 12
ATOM 6403 O O . HIS A 1 7 ? 12.369 -0.192 -0.613 1.00 0.00 7 HIS A O 12
ATOM 6417 N N . LEU A 1 8 ? 14.063 -0.222 0.872 1.00 0.00 8 LEU A N 12
ATOM 6418 C CA . LEU A 1 8 ? 13.291 -0.819 1.957 1.00 0.00 8 LEU A CA 12
ATOM 6419 C C . LEU A 1 8 ? 12.108 0.102 2.261 1.00 0.00 8 LEU A C 12
ATOM 6420 O O . LEU A 1 8 ? 10.989 -0.383 2.444 1.00 0.00 8 LEU A O 12
ATOM 6436 N N . LYS A 1 9 ? 12.335 1.423 2.281 1.00 0.00 9 LYS A N 12
ATOM 6437 C CA . LYS A 1 9 ? 11.302 2.414 2.531 1.00 0.00 9 LYS A CA 12
ATOM 6438 C C . LYS A 1 9 ? 10.248 2.317 1.435 1.00 0.00 9 LYS A C 12
ATOM 6439 O O . LYS A 1 9 ? 9.072 2.246 1.768 1.00 0.00 9 LYS A O 12
ATOM 6458 N N . ARG A 1 10 ? 10.631 2.283 0.152 1.00 0.00 10 ARG A N 12
ATOM 6459 C CA . ARG A 1 10 ? 9.683 2.170 -0.952 1.00 0.00 10 ARG A CA 12
ATOM 6460 C C . ARG A 1 10 ? 8.863 0.887 -0.861 1.00 0.00 10 ARG A C 12
ATOM 6461 O O . ARG A 1 10 ? 7.727 0.902 -1.318 1.00 0.00 10 ARG A O 12
ATOM 6482 N N . LEU A 1 11 ? 9.397 -0.204 -0.303 1.00 0.00 11 LEU A N 12
ATOM 6483 C CA . LEU A 1 11 ? 8.670 -1.462 -0.190 1.00 0.00 11 LEU A CA 12
ATOM 6484 C C . LEU A 1 11 ? 7.573 -1.234 0.840 1.00 0.00 11 LEU A C 12
ATOM 6485 O O . LEU A 1 11 ? 6.405 -1.517 0.600 1.00 0.00 11 LEU A O 12
ATOM 6501 N N . LYS A 1 12 ? 7.955 -0.704 2.005 1.00 0.00 12 LYS A N 12
ATOM 6502 C CA . LYS A 1 12 ? 6.986 -0.425 3.063 1.00 0.00 12 LYS A CA 12
ATOM 6503 C C . LYS A 1 12 ? 5.952 0.615 2.615 1.00 0.00 12 LYS A C 12
ATOM 6504 O O . LYS A 1 12 ? 4.790 0.487 2.977 1.00 0.00 12 LYS A O 12
ATOM 6523 N N . LEU A 1 13 ? 6.350 1.615 1.826 1.00 0.00 13 LEU A N 12
ATOM 6524 C CA . LEU A 1 13 ? 5.448 2.647 1.327 1.00 0.00 13 LEU A CA 12
ATOM 6525 C C . LEU A 1 13 ? 4.442 2.011 0.373 1.00 0.00 13 LEU A C 12
ATOM 6526 O O . LEU A 1 13 ? 3.260 2.313 0.463 1.00 0.00 13 LEU A O 12
ATOM 6542 N N . LEU A 1 14 ? 4.904 1.140 -0.530 1.00 0.00 14 LEU A N 12
ATOM 6543 C CA . LEU A 1 14 ? 4.044 0.453 -1.485 1.00 0.00 14 LEU A CA 12
ATOM 6544 C C . LEU A 1 14 ? 2.998 -0.353 -0.722 1.00 0.00 14 LEU A C 12
ATOM 6545 O O . LEU A 1 14 ? 1.824 -0.288 -1.066 1.00 0.00 14 LEU A O 12
ATOM 6561 N N . LEU A 1 15 ? 3.412 -1.082 0.322 1.00 0.00 15 LEU A N 12
ATOM 6562 C CA . LEU A 1 15 ? 2.487 -1.879 1.126 1.00 0.00 15 LEU A CA 12
ATOM 6563 C C . LEU A 1 15 ? 1.468 -0.974 1.817 1.00 0.00 15 LEU A C 12
ATOM 6564 O O . LEU A 1 15 ? 0.292 -1.317 1.857 1.00 0.00 15 LEU A O 12
ATOM 6580 N N . LEU A 1 16 ? 1.902 0.171 2.355 1.00 0.00 16 LEU A N 12
ATOM 6581 C CA . LEU A 1 16 ? 1.018 1.120 3.027 1.00 0.00 16 LEU A CA 12
ATOM 6582 C C . LEU A 1 16 ? -0.021 1.643 2.038 1.00 0.00 16 LEU A C 12
ATOM 6583 O O . LEU A 1 16 ? -1.203 1.673 2.360 1.00 0.00 16 LEU A O 12
ATOM 6599 N N . LEU A 1 17 ? 0.405 2.052 0.840 1.00 0.00 17 LEU A N 12
ATOM 6600 C CA . LEU A 1 17 ? -0.482 2.565 -0.191 1.00 0.00 17 LEU A CA 12
ATOM 6601 C C . LEU A 1 17 ? -1.463 1.485 -0.632 1.00 0.00 17 LEU A C 12
ATOM 6602 O O . LEU A 1 17 ? -2.639 1.782 -0.813 1.00 0.00 17 LEU A O 12
ATOM 6618 N N . LEU A 1 18 ? -1.000 0.243 -0.803 1.00 0.00 18 LEU A N 12
ATOM 6619 C CA . LEU A 1 18 ? -1.831 -0.876 -1.195 1.00 0.00 18 LEU A CA 12
ATOM 6620 C C . LEU A 1 18 ? -2.904 -1.065 -0.121 1.00 0.00 18 LEU A C 12
ATOM 6621 O O . LEU A 1 18 ? -4.075 -1.199 -0.457 1.00 0.00 18 LEU A O 12
ATOM 6637 N N . LEU A 1 19 ? -2.513 -1.059 1.158 1.00 0.00 19 LEU A N 12
ATOM 6638 C CA . LEU A 1 19 ? -3.432 -1.208 2.281 1.00 0.00 19 LEU A CA 12
ATOM 6639 C C . LEU A 1 19 ? -4.445 -0.065 2.288 1.00 0.00 19 LEU A C 12
ATOM 6640 O O . LEU A 1 19 ? -5.619 -0.311 2.543 1.00 0.00 19 LEU A O 12
ATOM 6656 N N . LEU A 1 20 ? -4.015 1.169 2.002 1.00 0.00 20 LEU A N 12
ATOM 6657 C CA . LEU A 1 20 ? -4.894 2.333 1.966 1.00 0.00 20 LEU A CA 12
ATOM 6658 C C . LEU A 1 20 ? -5.956 2.129 0.887 1.00 0.00 20 LEU A C 12
ATOM 6659 O O . LEU A 1 20 ? -7.138 2.314 1.157 1.00 0.00 20 LEU A O 12
ATOM 6675 N N . ILE A 1 21 ? -5.549 1.744 -0.326 1.00 0.00 21 ILE A N 12
ATOM 6676 C CA . ILE A 1 21 ? -6.464 1.506 -1.442 1.00 0.00 21 ILE A CA 12
ATOM 6677 C C . ILE A 1 21 ? -7.404 0.349 -1.075 1.00 0.00 21 ILE A C 12
ATOM 6678 O O . ILE A 1 21 ? -8.602 0.439 -1.336 1.00 0.00 21 ILE A O 12
ATOM 6694 N N . LEU A 1 22 ? -6.889 -0.719 -0.458 1.00 0.00 22 LEU A N 12
ATOM 6695 C CA . LEU A 1 22 ? -7.683 -1.873 -0.046 1.00 0.00 22 LEU A CA 12
ATOM 6696 C C . LEU A 1 22 ? -8.771 -1.408 0.913 1.00 0.00 22 LEU A C 12
ATOM 6697 O O . LEU A 1 22 ? -9.935 -1.741 0.722 1.00 0.00 22 LEU A O 12
ATOM 6713 N N . LEU A 1 23 ? -8.396 -0.635 1.934 1.00 0.00 23 LEU A N 12
ATOM 6714 C CA . LEU A 1 23 ? -9.304 -0.095 2.934 1.00 0.00 23 LEU A CA 12
ATOM 6715 C C . LEU A 1 23 ? -10.353 0.808 2.275 1.00 0.00 23 LEU A C 12
ATOM 6716 O O . LEU A 1 23 ? -11.503 0.810 2.702 1.00 0.00 23 LEU A O 12
ATOM 6732 N N . LEU A 1 24 ? -9.972 1.563 1.240 1.00 0.00 24 LEU A N 12
ATOM 6733 C CA . LEU A 1 24 ? -10.865 2.452 0.506 1.00 0.00 24 LEU A CA 12
ATOM 6734 C C . LEU A 1 24 ? -11.970 1.601 -0.122 1.00 0.00 24 LEU A C 12
ATOM 6735 O O . LEU A 1 24 ? -13.155 1.842 0.116 1.00 0.00 24 LEU A O 12
ATOM 6751 N N . ILE A 1 25 ? -11.587 0.585 -0.900 1.00 0.00 25 ILE A N 12
ATOM 6752 C CA . ILE A 1 25 ? -12.546 -0.300 -1.555 1.00 0.00 25 ILE A CA 12
ATOM 6753 C C . ILE A 1 25 ? -13.320 -1.113 -0.523 1.00 0.00 25 ILE A C 12
ATOM 6754 O O . ILE A 1 25 ? -14.492 -1.398 -0.743 1.00 0.00 25 ILE A O 12
ATOM 6770 N N . LEU A 1 26 ? -12.734 -1.434 0.634 1.00 0.00 26 LEU A N 12
ATOM 6771 C CA . LEU A 1 26 ? -13.442 -2.167 1.681 1.00 0.00 26 LEU A CA 12
ATOM 6772 C C . LEU A 1 26 ? -14.639 -1.321 2.155 1.00 0.00 26 LEU A C 12
ATOM 6773 O O . LEU A 1 26 ? -15.555 -1.859 2.771 1.00 0.00 26 LEU A O 12
ATOM 6789 N N . GLY A 1 27 ? -14.610 -0.002 1.918 1.00 0.00 27 GLY A N 12
ATOM 6790 C CA . GLY A 1 27 ? -15.669 0.929 2.268 1.00 0.00 27 GLY A CA 12
ATOM 6791 C C . GLY A 1 27 ? -16.691 0.970 1.139 1.00 0.00 27 GLY A C 12
ATOM 6792 O O . GLY A 1 27 ? -17.892 0.946 1.397 1.00 0.00 27 GLY A O 12
ATOM 6796 N N . ALA A 1 28 ? -16.215 1.046 -0.110 1.00 0.00 28 ALA A N 12
ATOM 6797 C CA . ALA A 1 28 ? -17.054 1.079 -1.303 1.00 0.00 28 ALA A CA 12
ATOM 6798 C C . ALA A 1 28 ? -17.928 -0.180 -1.366 1.00 0.00 28 ALA A C 12
ATOM 6799 O O . ALA A 1 28 ? -19.139 -0.082 -1.579 1.00 0.00 28 ALA A O 12
ATOM 6806 N N . LEU A 1 29 ? -17.346 -1.336 -1.032 1.00 0.00 29 LEU A N 12
ATOM 6807 C CA . LEU A 1 29 ? -18.015 -2.631 -1.035 1.00 0.00 29 LEU A CA 12
ATOM 6808 C C . LEU A 1 29 ? -19.202 -2.668 -0.076 1.00 0.00 29 LEU A C 12
ATOM 6809 O O . LEU A 1 29 ? -20.091 -3.494 -0.266 1.00 0.00 29 LEU A O 12
ATOM 6825 N N . LEU A 1 30 ? -19.251 -1.801 0.946 1.00 0.00 30 LEU A N 12
ATOM 6826 C CA . LEU A 1 30 ? -20.375 -1.761 1.887 1.00 0.00 30 LEU A CA 12
ATOM 6827 C C . LEU A 1 30 ? -21.638 -1.282 1.162 1.00 0.00 30 LEU A C 12
ATOM 6828 O O . LEU A 1 30 ? -22.747 -1.542 1.625 1.00 0.00 30 LEU A O 12
ATOM 6844 N N . LEU A 1 31 ? -21.467 -0.560 0.050 1.00 0.00 31 LEU A N 12
ATOM 6845 C CA . LEU A 1 31 ? -22.521 -0.023 -0.804 1.00 0.00 31 LEU A CA 12
ATOM 6846 C C . LEU A 1 31 ? -22.593 -0.823 -2.117 1.00 0.00 31 LEU A C 12
ATOM 6847 O O . LEU A 1 31 ? -23.480 -0.559 -2.926 1.00 0.00 31 LEU A O 12
ATOM 6863 N N . GLY A 1 32 ? -21.701 -1.798 -2.331 1.00 0.00 32 GLY A N 12
ATOM 6864 C CA . GLY A 1 32 ? -21.656 -2.624 -3.530 1.00 0.00 32 GLY A CA 12
ATOM 6865 C C . GLY A 1 32 ? -20.847 -1.991 -4.665 1.00 0.00 32 GLY A C 12
ATOM 6866 O O . GLY A 1 32 ? -21.151 -2.261 -5.828 1.00 0.00 32 GLY A O 12
ATOM 6870 N N . LEU A 1 33 ? -19.897 -1.105 -4.348 1.00 0.00 33 LEU A N 12
ATOM 6871 C CA . LEU A 1 33 ? -19.028 -0.413 -5.301 1.00 0.00 33 LEU A CA 12
ATOM 6872 C C . LEU A 1 33 ? -17.586 -0.872 -5.093 1.00 0.00 33 LEU A C 12
ATOM 6873 O O . LEU A 1 33 ? -17.318 -1.517 -4.056 1.00 0.00 33 LEU A O 12
ATOM 6889 N N . ILE A 1 1 ? 18.059 -3.686 -5.088 1.00 0.00 1 ILE A N 13
ATOM 6890 C CA . ILE A 1 1 ? 18.587 -4.744 -4.203 1.00 0.00 1 ILE A CA 13
ATOM 6891 C C . ILE A 1 1 ? 18.006 -4.487 -2.814 1.00 0.00 1 ILE A C 13
ATOM 6892 O O . ILE A 1 1 ? 18.074 -3.342 -2.374 1.00 0.00 1 ILE A O 13
ATOM 6908 N N . PRO A 1 2 ? 17.399 -5.479 -2.142 1.00 0.00 2 PRO A N 13
ATOM 6909 C CA . PRO A 1 2 ? 16.822 -5.308 -0.812 1.00 0.00 2 PRO A CA 13
ATOM 6910 C C . PRO A 1 2 ? 17.935 -5.190 0.241 1.00 0.00 2 PRO A C 13
ATOM 6911 O O . PRO A 1 2 ? 18.204 -6.128 0.983 1.00 0.00 2 PRO A O 13
ATOM 6922 N N . SER A 1 3 ? 18.589 -4.032 0.301 1.00 0.00 3 SER A N 13
ATOM 6923 C CA . SER A 1 3 ? 19.666 -3.760 1.242 1.00 0.00 3 SER A CA 13
ATOM 6924 C C . SER A 1 3 ? 19.688 -2.276 1.592 1.00 0.00 3 SER A C 13
ATOM 6925 O O . SER A 1 3 ? 19.568 -1.909 2.757 1.00 0.00 3 SER A O 13
ATOM 6933 N N . SER A 1 4 ? 19.806 -1.406 0.584 1.00 0.00 4 SER A N 13
ATOM 6934 C CA . SER A 1 4 ? 19.833 0.035 0.794 1.00 0.00 4 SER A CA 13
ATOM 6935 C C . SER A 1 4 ? 18.523 0.438 1.494 1.00 0.00 4 SER A C 13
ATOM 6936 O O . SER A 1 4 ? 17.459 0.041 1.004 1.00 0.00 4 SER A O 13
ATOM 6944 N N . PRO A 1 5 ? 18.542 1.270 2.552 1.00 0.00 5 PRO A N 13
ATOM 6945 C CA . PRO A 1 5 ? 17.332 1.660 3.272 1.00 0.00 5 PRO A CA 13
ATOM 6946 C C . PRO A 1 5 ? 16.253 2.283 2.384 1.00 0.00 5 PRO A C 13
ATOM 6947 O O . PRO A 1 5 ? 15.068 2.114 2.668 1.00 0.00 5 PRO A O 13
ATOM 6958 N N . VAL A 1 6 ? 16.620 2.962 1.293 1.00 0.00 6 VAL A N 13
ATOM 6959 C CA . VAL A 1 6 ? 15.645 3.563 0.387 1.00 0.00 6 VAL A CA 13
ATOM 6960 C C . VAL A 1 6 ? 14.753 2.468 -0.227 1.00 0.00 6 VAL A C 13
ATOM 6961 O O . VAL A 1 6 ? 13.561 2.703 -0.425 1.00 0.00 6 VAL A O 13
ATOM 6974 N N . HIS A 1 7 ? 15.290 1.271 -0.510 1.00 0.00 7 HIS A N 13
ATOM 6975 C CA . HIS A 1 7 ? 14.504 0.179 -1.075 1.00 0.00 7 HIS A CA 13
ATOM 6976 C C . HIS A 1 7 ? 13.497 -0.280 -0.028 1.00 0.00 7 HIS A C 13
ATOM 6977 O O . HIS A 1 7 ? 12.319 -0.442 -0.336 1.00 0.00 7 HIS A O 13
ATOM 6991 N N . LEU A 1 8 ? 13.954 -0.486 1.213 1.00 0.00 8 LEU A N 13
ATOM 6992 C CA . LEU A 1 8 ? 13.093 -0.914 2.311 1.00 0.00 8 LEU A CA 13
ATOM 6993 C C . LEU A 1 8 ? 11.965 0.110 2.459 1.00 0.00 8 LEU A C 13
ATOM 6994 O O . LEU A 1 8 ? 10.800 -0.267 2.581 1.00 0.00 8 LEU A O 13
ATOM 7010 N N . LYS A 1 9 ? 12.295 1.408 2.394 1.00 0.00 9 LYS A N 13
ATOM 7011 C CA . LYS A 1 9 ? 11.331 2.495 2.499 1.00 0.00 9 LYS A CA 13
ATOM 7012 C C . LYS A 1 9 ? 10.315 2.364 1.369 1.00 0.00 9 LYS A C 13
ATOM 7013 O O . LYS A 1 9 ? 9.118 2.354 1.633 1.00 0.00 9 LYS A O 13
ATOM 7032 N N . ARG A 1 10 ? 10.765 2.214 0.121 1.00 0.00 10 ARG A N 13
ATOM 7033 C CA . ARG A 1 10 ? 9.920 2.072 -1.056 1.00 0.00 10 ARG A CA 13
ATOM 7034 C C . ARG A 1 10 ? 8.966 0.884 -0.937 1.00 0.00 10 ARG A C 13
ATOM 7035 O O . ARG A 1 10 ? 7.817 1.007 -1.352 1.00 0.00 10 ARG A O 13
ATOM 7056 N N . LEU A 1 11 ? 9.422 -0.251 -0.399 1.00 0.00 11 LEU A N 13
ATOM 7057 C CA . LEU A 1 11 ? 8.625 -1.467 -0.246 1.00 0.00 11 LEU A CA 13
ATOM 7058 C C . LEU A 1 11 ? 7.604 -1.295 0.866 1.00 0.00 11 LEU A C 13
ATOM 7059 O O . LEU A 1 11 ? 6.588 -1.988 0.896 1.00 0.00 11 LEU A O 13
ATOM 7075 N N . LYS A 1 12 ? 7.882 -0.436 1.842 1.00 0.00 12 LYS A N 13
ATOM 7076 C CA . LYS A 1 12 ? 6.951 -0.180 2.931 1.00 0.00 12 LYS A CA 13
ATOM 7077 C C . LYS A 1 12 ? 5.938 0.873 2.496 1.00 0.00 12 LYS A C 13
ATOM 7078 O O . LYS A 1 12 ? 4.764 0.714 2.800 1.00 0.00 12 LYS A O 13
ATOM 7097 N N . LEU A 1 13 ? 6.362 1.889 1.744 1.00 0.00 13 LEU A N 13
ATOM 7098 C CA . LEU A 1 13 ? 5.500 2.949 1.237 1.00 0.00 13 LEU A CA 13
ATOM 7099 C C . LEU A 1 13 ? 4.488 2.329 0.278 1.00 0.00 13 LEU A C 13
ATOM 7100 O O . LEU A 1 13 ? 3.305 2.631 0.368 1.00 0.00 13 LEU A O 13
ATOM 7116 N N . LEU A 1 14 ? 4.953 1.458 -0.627 1.00 0.00 14 LEU A N 13
ATOM 7117 C CA . LEU A 1 14 ? 4.091 0.781 -1.590 1.00 0.00 14 LEU A CA 13
ATOM 7118 C C . LEU A 1 14 ? 3.041 -0.039 -0.846 1.00 0.00 14 LEU A C 13
ATOM 7119 O O . LEU A 1 14 ? 1.874 0.006 -1.216 1.00 0.00 14 LEU A O 13
ATOM 7135 N N . LEU A 1 15 ? 3.448 -0.777 0.194 1.00 0.00 15 LEU A N 13
ATOM 7136 C CA . LEU A 1 15 ? 2.528 -1.593 0.974 1.00 0.00 15 LEU A CA 13
ATOM 7137 C C . LEU A 1 15 ? 1.491 -0.712 1.673 1.00 0.00 15 LEU A C 13
ATOM 7138 O O . LEU A 1 15 ? 0.317 -1.060 1.678 1.00 0.00 15 LEU A O 13
ATOM 7154 N N . LEU A 1 16 ? 1.918 0.408 2.265 1.00 0.00 16 LEU A N 13
ATOM 7155 C CA . LEU A 1 16 ? 1.025 1.332 2.957 1.00 0.00 16 LEU A CA 13
ATOM 7156 C C . LEU A 1 16 ? -0.017 1.868 1.981 1.00 0.00 16 LEU A C 13
ATOM 7157 O O . LEU A 1 16 ? -1.201 1.851 2.294 1.00 0.00 16 LEU A O 13
ATOM 7173 N N . LEU A 1 17 ? 0.410 2.331 0.803 1.00 0.00 17 LEU A N 13
ATOM 7174 C CA . LEU A 1 17 ? -0.491 2.862 -0.207 1.00 0.00 17 LEU A CA 13
ATOM 7175 C C . LEU A 1 17 ? -1.458 1.785 -0.696 1.00 0.00 17 LEU A C 13
ATOM 7176 O O . LEU A 1 17 ? -2.642 2.067 -0.851 1.00 0.00 17 LEU A O 13
ATOM 7192 N N . LEU A 1 18 ? -0.971 0.565 -0.940 1.00 0.00 18 LEU A N 13
ATOM 7193 C CA . LEU A 1 18 ? -1.788 -0.544 -1.388 1.00 0.00 18 LEU A CA 13
ATOM 7194 C C . LEU A 1 18 ? -2.863 -0.809 -0.334 1.00 0.00 18 LEU A C 13
ATOM 7195 O O . LEU A 1 18 ? -4.031 -0.944 -0.679 1.00 0.00 18 LEU A O 13
ATOM 7211 N N . LEU A 1 19 ? -2.472 -0.869 0.943 1.00 0.00 19 LEU A N 13
ATOM 7212 C CA . LEU A 1 19 ? -3.392 -1.097 2.049 1.00 0.00 19 LEU A CA 13
ATOM 7213 C C . LEU A 1 19 ? -4.413 0.037 2.142 1.00 0.00 19 LEU A C 13
ATOM 7214 O O . LEU A 1 19 ? -5.582 -0.234 2.399 1.00 0.00 19 LEU A O 13
ATOM 7230 N N . LEU A 1 20 ? -3.998 1.291 1.928 1.00 0.00 20 LEU A N 13
ATOM 7231 C CA . LEU A 1 20 ? -4.900 2.434 1.984 1.00 0.00 20 LEU A CA 13
ATOM 7232 C C . LEU A 1 20 ? -5.968 2.300 0.898 1.00 0.00 20 LEU A C 13
ATOM 7233 O O . LEU A 1 20 ? -7.149 2.459 1.188 1.00 0.00 20 LEU A O 13
ATOM 7249 N N . ILE A 1 21 ? -5.567 2.007 -0.342 1.00 0.00 21 ILE A N 13
ATOM 7250 C CA . ILE A 1 21 ? -6.493 1.845 -1.462 1.00 0.00 21 ILE A CA 13
ATOM 7251 C C . ILE A 1 21 ? -7.404 0.640 -1.186 1.00 0.00 21 ILE A C 13
ATOM 7252 O O . ILE A 1 21 ? -8.603 0.719 -1.444 1.00 0.00 21 ILE A O 13
ATOM 7268 N N . LEU A 1 22 ? -6.862 -0.460 -0.650 1.00 0.00 22 LEU A N 13
ATOM 7269 C CA . LEU A 1 22 ? -7.637 -1.656 -0.333 1.00 0.00 22 LEU A CA 13
ATOM 7270 C C . LEU A 1 22 ? -8.741 -1.294 0.653 1.00 0.00 22 LEU A C 13
ATOM 7271 O O . LEU A 1 22 ? -9.900 -1.623 0.424 1.00 0.00 22 LEU A O 13
ATOM 7287 N N . LEU A 1 23 ? -8.374 -0.610 1.738 1.00 0.00 23 LEU A N 13
ATOM 7288 C CA . LEU A 1 23 ? -9.283 -0.163 2.782 1.00 0.00 23 LEU A CA 13
ATOM 7289 C C . LEU A 1 23 ? -10.357 0.753 2.192 1.00 0.00 23 LEU A C 13
ATOM 7290 O O . LEU A 1 23 ? -11.519 0.640 2.569 1.00 0.00 23 LEU A O 13
ATOM 7306 N N . LEU A 1 24 ? -9.976 1.640 1.267 1.00 0.00 24 LEU A N 13
ATOM 7307 C CA . LEU A 1 24 ? -10.874 2.573 0.597 1.00 0.00 24 LEU A CA 13
ATOM 7308 C C . LEU A 1 24 ? -11.963 1.781 -0.127 1.00 0.00 24 LEU A C 13
ATOM 7309 O O . LEU A 1 24 ? -13.150 1.987 0.123 1.00 0.00 24 LEU A O 13
ATOM 7325 N N . ILE A 1 25 ? -11.563 0.864 -1.013 1.00 0.00 25 ILE A N 13
ATOM 7326 C CA . ILE A 1 25 ? -12.505 0.048 -1.772 1.00 0.00 25 ILE A CA 13
ATOM 7327 C C . ILE A 1 25 ? -13.306 -0.859 -0.840 1.00 0.00 25 ILE A C 13
ATOM 7328 O O . ILE A 1 25 ? -14.483 -1.095 -1.102 1.00 0.00 25 ILE A O 13
ATOM 7344 N N . LEU A 1 26 ? -12.733 -1.315 0.277 1.00 0.00 26 LEU A N 13
ATOM 7345 C CA . LEU A 1 26 ? -13.454 -2.155 1.231 1.00 0.00 26 LEU A CA 13
ATOM 7346 C C . LEU A 1 26 ? -14.641 -1.374 1.825 1.00 0.00 26 LEU A C 13
ATOM 7347 O O . LEU A 1 26 ? -15.523 -1.981 2.428 1.00 0.00 26 LEU A O 13
ATOM 7363 N N . GLY A 1 27 ? -14.670 -0.043 1.678 1.00 0.00 27 GLY A N 13
ATOM 7364 C CA . GLY A 1 27 ? -15.756 0.791 2.168 1.00 0.00 27 GLY A CA 13
ATOM 7365 C C . GLY A 1 27 ? -16.902 0.737 1.166 1.00 0.00 27 GLY A C 13
ATOM 7366 O O . GLY A 1 27 ? -18.060 0.754 1.576 1.00 0.00 27 GLY A O 13
ATOM 7370 N N . ALA A 1 28 ? -16.595 0.700 -0.137 1.00 0.00 28 ALA A N 13
ATOM 7371 C CA . ALA A 1 28 ? -17.607 0.611 -1.182 1.00 0.00 28 ALA A CA 13
ATOM 7372 C C . ALA A 1 28 ? -18.295 -0.753 -1.043 1.00 0.00 28 ALA A C 13
ATOM 7373 O O . ALA A 1 28 ? -19.519 -0.833 -1.085 1.00 0.00 28 ALA A O 13
ATOM 7380 N N . LEU A 1 29 ? -17.527 -1.803 -0.712 1.00 0.00 29 LEU A N 13
ATOM 7381 C CA . LEU A 1 29 ? -18.053 -3.156 -0.518 1.00 0.00 29 LEU A CA 13
ATOM 7382 C C . LEU A 1 29 ? -19.142 -3.194 0.565 1.00 0.00 29 LEU A C 13
ATOM 7383 O O . LEU A 1 29 ? -19.927 -4.139 0.577 1.00 0.00 29 LEU A O 13
ATOM 7399 N N . LEU A 1 30 ? -19.211 -2.215 1.482 1.00 0.00 30 LEU A N 13
ATOM 7400 C CA . LEU A 1 30 ? -20.242 -2.170 2.525 1.00 0.00 30 LEU A CA 13
ATOM 7401 C C . LEU A 1 30 ? -21.620 -1.950 1.889 1.00 0.00 30 LEU A C 13
ATOM 7402 O O . LEU A 1 30 ? -22.630 -2.339 2.471 1.00 0.00 30 LEU A O 13
ATOM 7418 N N . LEU A 1 31 ? -21.664 -1.275 0.735 1.00 0.00 31 LEU A N 13
ATOM 7419 C CA . LEU A 1 31 ? -22.873 -0.997 -0.044 1.00 0.00 31 LEU A CA 13
ATOM 7420 C C . LEU A 1 31 ? -23.174 -2.198 -0.957 1.00 0.00 31 LEU A C 13
ATOM 7421 O O . LEU A 1 31 ? -24.289 -2.326 -1.459 1.00 0.00 31 LEU A O 13
ATOM 7437 N N . GLY A 1 32 ? -22.214 -3.113 -1.110 1.00 0.00 32 GLY A N 13
ATOM 7438 C CA . GLY A 1 32 ? -22.266 -4.318 -1.920 1.00 0.00 32 GLY A CA 13
ATOM 7439 C C . GLY A 1 32 ? -21.155 -4.366 -2.967 1.00 0.00 32 GLY A C 13
ATOM 7440 O O . GLY A 1 32 ? -20.793 -5.470 -3.376 1.00 0.00 32 GLY A O 13
ATOM 7444 N N . LEU A 1 33 ? -20.580 -3.227 -3.374 1.00 0.00 33 LEU A N 13
ATOM 7445 C CA . LEU A 1 33 ? -19.492 -3.129 -4.341 1.00 0.00 33 LEU A CA 13
ATOM 7446 C C . LEU A 1 33 ? -19.048 -1.679 -4.375 1.00 0.00 33 LEU A C 13
ATOM 7447 O O . LEU A 1 33 ? -17.824 -1.470 -4.481 1.00 0.00 33 LEU A O 13
ATOM 7463 N N . ILE A 1 1 ? 18.416 -6.584 -6.245 1.00 0.00 1 ILE A N 14
ATOM 7464 C CA . ILE A 1 1 ? 18.270 -6.651 -4.779 1.00 0.00 1 ILE A CA 14
ATOM 7465 C C . ILE A 1 1 ? 18.262 -5.199 -4.301 1.00 0.00 1 ILE A C 14
ATOM 7466 O O . ILE A 1 1 ? 19.066 -4.438 -4.836 1.00 0.00 1 ILE A O 14
ATOM 7482 N N . PRO A 1 2 ? 17.340 -4.776 -3.416 1.00 0.00 2 PRO A N 14
ATOM 7483 C CA . PRO A 1 2 ? 17.321 -3.400 -2.924 1.00 0.00 2 PRO A CA 14
ATOM 7484 C C . PRO A 1 2 ? 18.617 -3.135 -2.143 1.00 0.00 2 PRO A C 14
ATOM 7485 O O . PRO A 1 2 ? 19.195 -4.075 -1.600 1.00 0.00 2 PRO A O 14
ATOM 7496 N N . SER A 1 3 ? 19.024 -1.870 -2.020 1.00 0.00 3 SER A N 14
ATOM 7497 C CA . SER A 1 3 ? 20.252 -1.505 -1.321 1.00 0.00 3 SER A CA 14
ATOM 7498 C C . SER A 1 3 ? 20.022 -0.373 -0.318 1.00 0.00 3 SER A C 14
ATOM 7499 O O . SER A 1 3 ? 19.762 -0.629 0.855 1.00 0.00 3 SER A O 14
ATOM 7507 N N . SER A 1 4 ? 20.049 0.879 -0.782 1.00 0.00 4 SER A N 14
ATOM 7508 C CA . SER A 1 4 ? 19.879 2.079 0.034 1.00 0.00 4 SER A CA 14
ATOM 7509 C C . SER A 1 4 ? 18.582 2.014 0.857 1.00 0.00 4 SER A C 14
ATOM 7510 O O . SER A 1 4 ? 17.590 1.476 0.352 1.00 0.00 4 SER A O 14
ATOM 7518 N N . PRO A 1 5 ? 18.513 2.636 2.051 1.00 0.00 5 PRO A N 14
ATOM 7519 C CA . PRO A 1 5 ? 17.325 2.603 2.903 1.00 0.00 5 PRO A CA 14
ATOM 7520 C C . PRO A 1 5 ? 16.055 3.107 2.214 1.00 0.00 5 PRO A C 14
ATOM 7521 O O . PRO A 1 5 ? 14.958 2.659 2.554 1.00 0.00 5 PRO A O 14
ATOM 7532 N N . VAL A 1 6 ? 16.167 3.997 1.223 1.00 0.00 6 VAL A N 14
ATOM 7533 C CA . VAL A 1 6 ? 15.003 4.499 0.501 1.00 0.00 6 VAL A CA 14
ATOM 7534 C C . VAL A 1 6 ? 14.285 3.343 -0.213 1.00 0.00 6 VAL A C 14
ATOM 7535 O O . VAL A 1 6 ? 13.067 3.391 -0.346 1.00 0.00 6 VAL A O 14
ATOM 7548 N N . HIS A 1 7 ? 14.987 2.281 -0.630 1.00 0.00 7 HIS A N 14
ATOM 7549 C CA . HIS A 1 7 ? 14.379 1.129 -1.292 1.00 0.00 7 HIS A CA 14
ATOM 7550 C C . HIS A 1 7 ? 13.543 0.367 -0.260 1.00 0.00 7 HIS A C 14
ATOM 7551 O O . HIS A 1 7 ? 12.430 -0.074 -0.541 1.00 0.00 7 HIS A O 14
ATOM 7565 N N . LEU A 1 8 ? 14.071 0.206 0.959 1.00 0.00 8 LEU A N 14
ATOM 7566 C CA . LEU A 1 8 ? 13.372 -0.482 2.040 1.00 0.00 8 LEU A CA 14
ATOM 7567 C C . LEU A 1 8 ? 12.105 0.321 2.357 1.00 0.00 8 LEU A C 14
ATOM 7568 O O . LEU A 1 8 ? 11.034 -0.262 2.550 1.00 0.00 8 LEU A O 14
ATOM 7584 N N . LYS A 1 9 ? 12.218 1.656 2.375 1.00 0.00 9 LYS A N 14
ATOM 7585 C CA . LYS A 1 9 ? 11.118 2.577 2.628 1.00 0.00 9 LYS A CA 14
ATOM 7586 C C . LYS A 1 9 ? 10.094 2.428 1.507 1.00 0.00 9 LYS A C 14
ATOM 7587 O O . LYS A 1 9 ? 8.916 2.278 1.800 1.00 0.00 9 LYS A O 14
ATOM 7606 N N . ARG A 1 10 ? 10.521 2.424 0.242 1.00 0.00 10 ARG A N 14
ATOM 7607 C CA . ARG A 1 10 ? 9.701 2.278 -0.950 1.00 0.00 10 ARG A CA 14
ATOM 7608 C C . ARG A 1 10 ? 8.904 0.981 -0.920 1.00 0.00 10 ARG A C 14
ATOM 7609 O O . ARG A 1 10 ? 7.783 0.985 -1.429 1.00 0.00 10 ARG A O 14
ATOM 7630 N N . LEU A 1 11 ? 9.454 -0.106 -0.370 1.00 0.00 11 LEU A N 14
ATOM 7631 C CA . LEU A 1 11 ? 8.765 -1.386 -0.295 1.00 0.00 11 LEU A CA 14
ATOM 7632 C C . LEU A 1 11 ? 7.679 -1.243 0.754 1.00 0.00 11 LEU A C 14
ATOM 7633 O O . LEU A 1 11 ? 6.532 -1.587 0.497 1.00 0.00 11 LEU A O 14
ATOM 7649 N N . LYS A 1 12 ? 8.028 -0.715 1.935 1.00 0.00 12 LYS A N 14
ATOM 7650 C CA . LYS A 1 12 ? 7.022 -0.526 2.984 1.00 0.00 12 LYS A CA 14
ATOM 7651 C C . LYS A 1 12 ? 5.923 0.434 2.521 1.00 0.00 12 LYS A C 14
ATOM 7652 O O . LYS A 1 12 ? 4.766 0.215 2.844 1.00 0.00 12 LYS A O 14
ATOM 7671 N N . LEU A 1 13 ? 6.269 1.470 1.758 1.00 0.00 13 LEU A N 14
ATOM 7672 C CA . LEU A 1 13 ? 5.328 2.452 1.236 1.00 0.00 13 LEU A CA 14
ATOM 7673 C C . LEU A 1 13 ? 4.387 1.749 0.266 1.00 0.00 13 LEU A C 14
ATOM 7674 O O . LEU A 1 13 ? 3.190 1.989 0.315 1.00 0.00 13 LEU A O 14
ATOM 7690 N N . LEU A 1 14 ? 4.915 0.895 -0.618 1.00 0.00 14 LEU A N 14
ATOM 7691 C CA . LEU A 1 14 ? 4.104 0.153 -1.579 1.00 0.00 14 LEU A CA 14
ATOM 7692 C C . LEU A 1 14 ? 3.099 -0.721 -0.828 1.00 0.00 14 LEU A C 14
ATOM 7693 O O . LEU A 1 14 ? 1.929 -0.734 -1.191 1.00 0.00 14 LEU A O 14
ATOM 7709 N N . LEU A 1 15 ? 3.549 -1.418 0.221 1.00 0.00 15 LEU A N 14
ATOM 7710 C CA . LEU A 1 15 ? 2.693 -2.281 1.023 1.00 0.00 15 LEU A CA 14
ATOM 7711 C C . LEU A 1 15 ? 1.594 -1.459 1.702 1.00 0.00 15 LEU A C 14
ATOM 7712 O O . LEU A 1 15 ? 0.425 -1.822 1.623 1.00 0.00 15 LEU A O 14
ATOM 7728 N N . LEU A 1 16 ? 1.960 -0.356 2.361 1.00 0.00 16 LEU A N 14
ATOM 7729 C CA . LEU A 1 16 ? 0.998 0.508 3.040 1.00 0.00 16 LEU A CA 14
ATOM 7730 C C . LEU A 1 16 ? 0.006 1.096 2.039 1.00 0.00 16 LEU A C 14
ATOM 7731 O O . LEU A 1 16 ? -1.169 1.207 2.364 1.00 0.00 16 LEU A O 14
ATOM 7747 N N . LEU A 1 17 ? 0.451 1.466 0.836 1.00 0.00 17 LEU A N 14
ATOM 7748 C CA . LEU A 1 17 ? -0.409 2.020 -0.194 1.00 0.00 17 LEU A CA 14
ATOM 7749 C C . LEU A 1 17 ? -1.418 0.967 -0.643 1.00 0.00 17 LEU A C 14
ATOM 7750 O O . LEU A 1 17 ? -2.589 1.293 -0.805 1.00 0.00 17 LEU A O 14
ATOM 7766 N N . LEU A 1 18 ? -0.984 -0.281 -0.850 1.00 0.00 18 LEU A N 14
ATOM 7767 C CA . LEU A 1 18 ? -1.855 -1.367 -1.251 1.00 0.00 18 LEU A CA 14
ATOM 7768 C C . LEU A 1 18 ? -2.913 -1.556 -0.159 1.00 0.00 18 LEU A C 14
ATOM 7769 O O . LEU A 1 18 ? -4.095 -1.666 -0.469 1.00 0.00 18 LEU A O 14
ATOM 7785 N N . LEU A 1 19 ? -2.493 -1.569 1.111 1.00 0.00 19 LEU A N 14
ATOM 7786 C CA . LEU A 1 19 ? -3.397 -1.718 2.246 1.00 0.00 19 LEU A CA 14
ATOM 7787 C C . LEU A 1 19 ? -4.389 -0.551 2.293 1.00 0.00 19 LEU A C 14
ATOM 7788 O O . LEU A 1 19 ? -5.565 -0.769 2.566 1.00 0.00 19 LEU A O 14
ATOM 7804 N N . LEU A 1 20 ? -3.934 0.677 2.018 1.00 0.00 20 LEU A N 14
ATOM 7805 C CA . LEU A 1 20 ? -4.783 1.862 2.014 1.00 0.00 20 LEU A CA 14
ATOM 7806 C C . LEU A 1 20 ? -5.847 1.709 0.933 1.00 0.00 20 LEU A C 14
ATOM 7807 O O . LEU A 1 20 ? -7.016 1.954 1.204 1.00 0.00 20 LEU A O 14
ATOM 7823 N N . ILE A 1 21 ? -5.461 1.306 -0.281 1.00 0.00 21 ILE A N 14
ATOM 7824 C CA . ILE A 1 21 ? -6.387 1.112 -1.394 1.00 0.00 21 ILE A CA 14
ATOM 7825 C C . ILE A 1 21 ? -7.391 0.013 -1.020 1.00 0.00 21 ILE A C 14
ATOM 7826 O O . ILE A 1 21 ? -8.578 0.175 -1.286 1.00 0.00 21 ILE A O 14
ATOM 7842 N N . LEU A 1 22 ? -6.945 -1.082 -0.392 1.00 0.00 22 LEU A N 14
ATOM 7843 C CA . LEU A 1 22 ? -7.826 -2.172 0.020 1.00 0.00 22 LEU A CA 14
ATOM 7844 C C . LEU A 1 22 ? -8.881 -1.633 0.981 1.00 0.00 22 LEU A C 14
ATOM 7845 O O . LEU A 1 22 ? -10.069 -1.877 0.797 1.00 0.00 22 LEU A O 14
ATOM 7861 N N . LEU A 1 23 ? -8.435 -0.894 1.999 1.00 0.00 23 LEU A N 14
ATOM 7862 C CA . LEU A 1 23 ? -9.286 -0.280 3.008 1.00 0.00 23 LEU A CA 14
ATOM 7863 C C . LEU A 1 23 ? -10.289 0.668 2.345 1.00 0.00 23 LEU A C 14
ATOM 7864 O O . LEU A 1 23 ? -11.459 0.666 2.717 1.00 0.00 23 LEU A O 14
ATOM 7880 N N . LEU A 1 24 ? -9.840 1.459 1.364 1.00 0.00 24 LEU A N 14
ATOM 7881 C CA . LEU A 1 24 ? -10.655 2.410 0.612 1.00 0.00 24 LEU A CA 14
ATOM 7882 C C . LEU A 1 24 ? -11.790 1.648 -0.070 1.00 0.00 24 LEU A C 14
ATOM 7883 O O . LEU A 1 24 ? -12.957 2.003 0.078 1.00 0.00 24 LEU A O 14
ATOM 7899 N N . ILE A 1 25 ? -11.447 0.583 -0.798 1.00 0.00 25 ILE A N 14
ATOM 7900 C CA . ILE A 1 25 ? -12.417 -0.247 -1.505 1.00 0.00 25 ILE A CA 14
ATOM 7901 C C . ILE A 1 25 ? -13.367 -0.909 -0.511 1.00 0.00 25 ILE A C 14
ATOM 7902 O O . ILE A 1 25 ? -14.546 -1.060 -0.820 1.00 0.00 25 ILE A O 14
ATOM 7918 N N . LEU A 1 26 ? -12.911 -1.252 0.696 1.00 0.00 26 LEU A N 14
ATOM 7919 C CA . LEU A 1 26 ? -13.778 -1.847 1.711 1.00 0.00 26 LEU A CA 14
ATOM 7920 C C . LEU A 1 26 ? -14.864 -0.833 2.122 1.00 0.00 26 LEU A C 14
ATOM 7921 O O . LEU A 1 26 ? -15.835 -1.205 2.776 1.00 0.00 26 LEU A O 14
ATOM 7937 N N . GLY A 1 27 ? -14.674 0.453 1.801 1.00 0.00 27 GLY A N 14
ATOM 7938 C CA . GLY A 1 27 ? -15.612 1.524 2.093 1.00 0.00 27 GLY A CA 14
ATOM 7939 C C . GLY A 1 27 ? -16.638 1.623 0.969 1.00 0.00 27 GLY A C 14
ATOM 7940 O O . GLY A 1 27 ? -17.802 1.905 1.234 1.00 0.00 27 GLY A O 14
ATOM 7944 N N . ALA A 1 28 ? -16.201 1.424 -0.279 1.00 0.00 28 ALA A N 14
ATOM 7945 C CA . ALA A 1 28 ? -17.051 1.459 -1.462 1.00 0.00 28 ALA A CA 14
ATOM 7946 C C . ALA A 1 28 ? -17.990 0.248 -1.401 1.00 0.00 28 ALA A C 14
ATOM 7947 O O . ALA A 1 28 ? -19.211 0.404 -1.387 1.00 0.00 28 ALA A O 14
ATOM 7954 N N . LEU A 1 29 ? -17.416 -0.944 -1.187 1.00 0.00 29 LEU A N 14
ATOM 7955 C CA . LEU A 1 29 ? -18.125 -2.218 -1.087 1.00 0.00 29 LEU A CA 14
ATOM 7956 C C . LEU A 1 29 ? -19.207 -2.197 -0.006 1.00 0.00 29 LEU A C 14
ATOM 7957 O O . LEU A 1 29 ? -20.124 -3.014 -0.056 1.00 0.00 29 LEU A O 14
ATOM 7973 N N . LEU A 1 30 ? -19.112 -1.297 0.979 1.00 0.00 30 LEU A N 14
ATOM 7974 C CA . LEU A 1 30 ? -20.086 -1.148 2.057 1.00 0.00 30 LEU A CA 14
ATOM 7975 C C . LEU A 1 30 ? -21.445 -0.762 1.447 1.00 0.00 30 LEU A C 14
ATOM 7976 O O . LEU A 1 30 ? -22.490 -1.157 1.959 1.00 0.00 30 LEU A O 14
ATOM 7992 N N . LEU A 1 31 ? -21.434 0.020 0.360 1.00 0.00 31 LEU A N 14
ATOM 7993 C CA . LEU A 1 31 ? -22.619 0.466 -0.370 1.00 0.00 31 LEU A CA 14
ATOM 7994 C C . LEU A 1 31 ? -23.038 -0.587 -1.408 1.00 0.00 31 LEU A C 14
ATOM 7995 O O . LEU A 1 31 ? -24.127 -0.474 -1.971 1.00 0.00 31 LEU A O 14
ATOM 8011 N N . GLY A 1 32 ? -22.195 -1.591 -1.674 1.00 0.00 32 GLY A N 14
ATOM 8012 C CA . GLY A 1 32 ? -22.427 -2.680 -2.612 1.00 0.00 32 GLY A CA 14
ATOM 8013 C C . GLY A 1 32 ? -21.391 -2.788 -3.732 1.00 0.00 32 GLY A C 14
ATOM 8014 O O . GLY A 1 32 ? -21.360 -3.827 -4.393 1.00 0.00 32 GLY A O 14
ATOM 8018 N N . LEU A 1 33 ? -20.565 -1.762 -3.977 1.00 0.00 33 LEU A N 14
ATOM 8019 C CA . LEU A 1 33 ? -19.536 -1.760 -5.014 1.00 0.00 33 LEU A CA 14
ATOM 8020 C C . LEU A 1 33 ? -18.473 -0.763 -4.598 1.00 0.00 33 LEU A C 14
ATOM 8021 O O . LEU A 1 33 ? -17.323 -1.198 -4.390 1.00 0.00 33 LEU A O 14
ATOM 8037 N N . ILE A 1 1 ? 19.538 -9.933 0.939 1.00 0.00 1 ILE A N 15
ATOM 8038 C CA . ILE A 1 1 ? 20.725 -9.067 1.095 1.00 0.00 1 ILE A CA 15
ATOM 8039 C C . ILE A 1 1 ? 20.241 -7.674 1.493 1.00 0.00 1 ILE A C 15
ATOM 8040 O O . ILE A 1 1 ? 19.086 -7.379 1.194 1.00 0.00 1 ILE A O 15
ATOM 8056 N N . PRO A 1 2 ? 21.037 -6.855 2.203 1.00 0.00 2 PRO A N 15
ATOM 8057 C CA . PRO A 1 2 ? 20.608 -5.511 2.570 1.00 0.00 2 PRO A CA 15
ATOM 8058 C C . PRO A 1 2 ? 20.536 -4.643 1.302 1.00 0.00 2 PRO A C 15
ATOM 8059 O O . PRO A 1 2 ? 20.959 -5.064 0.220 1.00 0.00 2 PRO A O 15
ATOM 8070 N N . SER A 1 3 ? 19.976 -3.441 1.405 1.00 0.00 3 SER A N 15
ATOM 8071 C CA . SER A 1 3 ? 19.844 -2.501 0.299 1.00 0.00 3 SER A CA 15
ATOM 8072 C C . SER A 1 3 ? 19.725 -1.094 0.885 1.00 0.00 3 SER A C 15
ATOM 8073 O O . SER A 1 3 ? 19.438 -0.950 2.077 1.00 0.00 3 SER A O 15
ATOM 8081 N N . SER A 1 4 ? 19.894 -0.067 0.049 1.00 0.00 4 SER A N 15
ATOM 8082 C CA . SER A 1 4 ? 19.808 1.333 0.444 1.00 0.00 4 SER A CA 15
ATOM 8083 C C . SER A 1 4 ? 18.470 1.582 1.163 1.00 0.00 4 SER A C 15
ATOM 8084 O O . SER A 1 4 ? 17.436 1.075 0.706 1.00 0.00 4 SER A O 15
ATOM 8092 N N . PRO A 1 5 ? 18.436 2.411 2.224 1.00 0.00 5 PRO A N 15
ATOM 8093 C CA . PRO A 1 5 ? 17.217 2.674 2.979 1.00 0.00 5 PRO A CA 15
ATOM 8094 C C . PRO A 1 5 ? 16.060 3.200 2.133 1.00 0.00 5 PRO A C 15
ATOM 8095 O O . PRO A 1 5 ? 14.912 2.890 2.438 1.00 0.00 5 PRO A O 15
ATOM 8106 N N . VAL A 1 6 ? 16.322 3.949 1.058 1.00 0.00 6 VAL A N 15
ATOM 8107 C CA . VAL A 1 6 ? 15.263 4.475 0.199 1.00 0.00 6 VAL A CA 15
ATOM 8108 C C . VAL A 1 6 ? 14.474 3.338 -0.470 1.00 0.00 6 VAL A C 15
ATOM 8109 O O . VAL A 1 6 ? 13.257 3.456 -0.627 1.00 0.00 6 VAL A O 15
ATOM 8122 N N . HIS A 1 7 ? 15.131 2.238 -0.858 1.00 0.00 7 HIS A N 15
ATOM 8123 C CA . HIS A 1 7 ? 14.453 1.108 -1.485 1.00 0.00 7 HIS A CA 15
ATOM 8124 C C . HIS A 1 7 ? 13.619 0.410 -0.418 1.00 0.00 7 HIS A C 15
ATOM 8125 O O . HIS A 1 7 ? 12.455 0.104 -0.661 1.00 0.00 7 HIS A O 15
ATOM 8139 N N . LEU A 1 8 ? 14.191 0.197 0.775 1.00 0.00 8 LEU A N 15
ATOM 8140 C CA . LEU A 1 8 ? 13.489 -0.443 1.886 1.00 0.00 8 LEU A CA 15
ATOM 8141 C C . LEU A 1 8 ? 12.230 0.377 2.193 1.00 0.00 8 LEU A C 15
ATOM 8142 O O . LEU A 1 8 ? 11.145 -0.185 2.345 1.00 0.00 8 LEU A O 15
ATOM 8158 N N . LYS A 1 9 ? 12.356 1.710 2.221 1.00 0.00 9 LYS A N 15
ATOM 8159 C CA . LYS A 1 9 ? 11.255 2.628 2.470 1.00 0.00 9 LYS A CA 15
ATOM 8160 C C . LYS A 1 9 ? 10.200 2.423 1.390 1.00 0.00 9 LYS A C 15
ATOM 8161 O O . LYS A 1 9 ? 9.041 2.216 1.729 1.00 0.00 9 LYS A O 15
ATOM 8180 N N . ARG A 1 10 ? 10.569 2.450 0.105 1.00 0.00 10 ARG A N 15
ATOM 8181 C CA . ARG A 1 10 ? 9.633 2.258 -0.995 1.00 0.00 10 ARG A CA 15
ATOM 8182 C C . ARG A 1 10 ? 8.940 0.896 -0.932 1.00 0.00 10 ARG A C 15
ATOM 8183 O O . ARG A 1 10 ? 7.771 0.820 -1.298 1.00 0.00 10 ARG A O 15
ATOM 8204 N N . LEU A 1 11 ? 9.609 -0.164 -0.473 1.00 0.00 11 LEU A N 15
ATOM 8205 C CA . LEU A 1 11 ? 9.028 -1.504 -0.389 1.00 0.00 11 LEU A CA 15
ATOM 8206 C C . LEU A 1 11 ? 8.007 -1.549 0.737 1.00 0.00 11 LEU A C 15
ATOM 8207 O O . LEU A 1 11 ? 7.101 -2.382 0.737 1.00 0.00 11 LEU A O 15
ATOM 8223 N N . LYS A 1 12 ? 8.190 -0.735 1.774 1.00 0.00 12 LYS A N 15
ATOM 8224 C CA . LYS A 1 12 ? 7.256 -0.670 2.890 1.00 0.00 12 LYS A CA 15
ATOM 8225 C C . LYS A 1 12 ? 6.113 0.292 2.568 1.00 0.00 12 LYS A C 15
ATOM 8226 O O . LYS A 1 12 ? 4.978 0.005 2.927 1.00 0.00 12 LYS A O 15
ATOM 8245 N N . LEU A 1 13 ? 6.396 1.384 1.859 1.00 0.00 13 LEU A N 15
ATOM 8246 C CA . LEU A 1 13 ? 5.420 2.387 1.459 1.00 0.00 13 LEU A CA 15
ATOM 8247 C C . LEU A 1 13 ? 4.425 1.748 0.501 1.00 0.00 13 LEU A C 15
ATOM 8248 O O . LEU A 1 13 ? 3.232 1.941 0.673 1.00 0.00 13 LEU A O 15
ATOM 8264 N N . LEU A 1 14 ? 4.907 0.971 -0.476 1.00 0.00 14 LEU A N 15
ATOM 8265 C CA . LEU A 1 14 ? 4.050 0.293 -1.443 1.00 0.00 14 LEU A CA 15
ATOM 8266 C C . LEU A 1 14 ? 3.069 -0.625 -0.717 1.00 0.00 14 LEU A C 15
ATOM 8267 O O . LEU A 1 14 ? 1.901 -0.671 -1.083 1.00 0.00 14 LEU A O 15
ATOM 8283 N N . LEU A 1 15 ? 3.535 -1.351 0.307 1.00 0.00 15 LEU A N 15
ATOM 8284 C CA . LEU A 1 15 ? 2.692 -2.254 1.076 1.00 0.00 15 LEU A CA 15
ATOM 8285 C C . LEU A 1 15 ? 1.626 -1.459 1.829 1.00 0.00 15 LEU A C 15
ATOM 8286 O O . LEU A 1 15 ? 0.457 -1.831 1.804 1.00 0.00 15 LEU A O 15
ATOM 8302 N N . LEU A 1 16 ? 2.023 -0.366 2.491 1.00 0.00 16 LEU A N 15
ATOM 8303 C CA . LEU A 1 16 ? 1.100 0.484 3.237 1.00 0.00 16 LEU A CA 15
ATOM 8304 C C . LEU A 1 16 ? 0.051 1.054 2.281 1.00 0.00 16 LEU A C 15
ATOM 8305 O O . LEU A 1 16 ? -1.133 1.030 2.594 1.00 0.00 16 LEU A O 15
ATOM 8321 N N . LEU A 1 17 ? 0.472 1.536 1.108 1.00 0.00 17 LEU A N 15
ATOM 8322 C CA . LEU A 1 17 ? -0.414 2.096 0.100 1.00 0.00 17 LEU A CA 15
ATOM 8323 C C . LEU A 1 17 ? -1.402 1.039 -0.383 1.00 0.00 17 LEU A C 15
ATOM 8324 O O . LEU A 1 17 ? -2.575 1.353 -0.536 1.00 0.00 17 LEU A O 15
ATOM 8340 N N . LEU A 1 18 ? -0.952 -0.196 -0.629 1.00 0.00 18 LEU A N 15
ATOM 8341 C CA . LEU A 1 18 ? -1.812 -1.278 -1.071 1.00 0.00 18 LEU A CA 15
ATOM 8342 C C . LEU A 1 18 ? -2.896 -1.494 -0.010 1.00 0.00 18 LEU A C 15
ATOM 8343 O O . LEU A 1 18 ? -4.070 -1.602 -0.353 1.00 0.00 18 LEU A O 15
ATOM 8359 N N . LEU A 1 19 ? -2.506 -1.545 1.269 1.00 0.00 19 LEU A N 15
ATOM 8360 C CA . LEU A 1 19 ? -3.439 -1.722 2.376 1.00 0.00 19 LEU A CA 15
ATOM 8361 C C . LEU A 1 19 ? -4.421 -0.550 2.430 1.00 0.00 19 LEU A C 15
ATOM 8362 O O . LEU A 1 19 ? -5.608 -0.770 2.652 1.00 0.00 19 LEU A O 15
ATOM 8378 N N . LEU A 1 20 ? -3.948 0.683 2.221 1.00 0.00 20 LEU A N 15
ATOM 8379 C CA . LEU A 1 20 ? -4.782 1.880 2.235 1.00 0.00 20 LEU A CA 15
ATOM 8380 C C . LEU A 1 20 ? -5.826 1.784 1.125 1.00 0.00 20 LEU A C 15
ATOM 8381 O O . LEU A 1 20 ? -7.004 2.000 1.388 1.00 0.00 20 LEU A O 15
ATOM 8397 N N . ILE A 1 21 ? -5.418 1.461 -0.104 1.00 0.00 21 ILE A N 15
ATOM 8398 C CA . ILE A 1 21 ? -6.334 1.333 -1.233 1.00 0.00 21 ILE A CA 15
ATOM 8399 C C . ILE A 1 21 ? -7.338 0.209 -0.945 1.00 0.00 21 ILE A C 15
ATOM 8400 O O . ILE A 1 21 ? -8.520 0.379 -1.232 1.00 0.00 21 ILE A O 15
ATOM 8416 N N . LEU A 1 22 ? -6.906 -0.913 -0.357 1.00 0.00 22 LEU A N 15
ATOM 8417 C CA . LEU A 1 22 ? -7.802 -2.020 -0.028 1.00 0.00 22 LEU A CA 15
ATOM 8418 C C . LEU A 1 22 ? -8.866 -1.532 0.952 1.00 0.00 22 LEU A C 15
ATOM 8419 O O . LEU A 1 22 ? -10.050 -1.789 0.761 1.00 0.00 22 LEU A O 15
ATOM 8435 N N . LEU A 1 23 ? -8.433 -0.826 1.998 1.00 0.00 23 LEU A N 15
ATOM 8436 C CA . LEU A 1 23 ? -9.297 -0.264 3.026 1.00 0.00 23 LEU A CA 15
ATOM 8437 C C . LEU A 1 23 ? -10.280 0.735 2.400 1.00 0.00 23 LEU A C 15
ATOM 8438 O O . LEU A 1 23 ? -11.435 0.786 2.812 1.00 0.00 23 LEU A O 15
ATOM 8454 N N . LEU A 1 24 ? -9.838 1.510 1.406 1.00 0.00 24 LEU A N 15
ATOM 8455 C CA . LEU A 1 24 ? -10.653 2.491 0.696 1.00 0.00 24 LEU A CA 15
ATOM 8456 C C . LEU A 1 24 ? -11.779 1.744 -0.022 1.00 0.00 24 LEU A C 15
ATOM 8457 O O . LEU A 1 24 ? -12.951 2.085 0.127 1.00 0.00 24 LEU A O 15
ATOM 8473 N N . ILE A 1 25 ? -11.423 0.704 -0.781 1.00 0.00 25 ILE A N 15
ATOM 8474 C CA . ILE A 1 25 ? -12.374 -0.121 -1.524 1.00 0.00 25 ILE A CA 15
ATOM 8475 C C . ILE A 1 25 ? -13.327 -0.818 -0.551 1.00 0.00 25 ILE A C 15
ATOM 8476 O O . ILE A 1 25 ? -14.491 -1.025 -0.889 1.00 0.00 25 ILE A O 15
ATOM 8492 N N . LEU A 1 26 ? -12.891 -1.115 0.676 1.00 0.00 26 LEU A N 15
ATOM 8493 C CA . LEU A 1 26 ? -13.744 -1.744 1.680 1.00 0.00 26 LEU A CA 15
ATOM 8494 C C . LEU A 1 26 ? -14.937 -0.827 2.004 1.00 0.00 26 LEU A C 15
ATOM 8495 O O . LEU A 1 26 ? -15.905 -1.284 2.605 1.00 0.00 26 LEU A O 15
ATOM 8511 N N . GLY A 1 27 ? -14.858 0.464 1.652 1.00 0.00 27 GLY A N 15
ATOM 8512 C CA . GLY A 1 27 ? -15.915 1.439 1.869 1.00 0.00 27 GLY A CA 15
ATOM 8513 C C . GLY A 1 27 ? -16.900 1.406 0.705 1.00 0.00 27 GLY A C 15
ATOM 8514 O O . GLY A 1 27 ? -18.090 1.623 0.919 1.00 0.00 27 GLY A O 15
ATOM 8518 N N . ALA A 1 28 ? -16.411 1.174 -0.519 1.00 0.00 28 ALA A N 15
ATOM 8519 C CA . ALA A 1 28 ? -17.239 1.091 -1.716 1.00 0.00 28 ALA A CA 15
ATOM 8520 C C . ALA A 1 28 ? -18.153 -0.127 -1.574 1.00 0.00 28 ALA A C 15
ATOM 8521 O O . ALA A 1 28 ? -19.365 -0.005 -1.724 1.00 0.00 28 ALA A O 15
ATOM 8528 N N . LEU A 1 29 ? -17.593 -1.254 -1.112 1.00 0.00 29 LEU A N 15
ATOM 8529 C CA . LEU A 1 29 ? -18.313 -2.509 -0.903 1.00 0.00 29 LEU A CA 15
ATOM 8530 C C . LEU A 1 29 ? -19.532 -2.337 0.012 1.00 0.00 29 LEU A C 15
ATOM 8531 O O . LEU A 1 29 ? -20.447 -3.155 -0.057 1.00 0.00 29 LEU A O 15
ATOM 8547 N N . LEU A 1 30 ? -19.570 -1.311 0.876 1.00 0.00 30 LEU A N 15
ATOM 8548 C CA . LEU A 1 30 ? -20.708 -1.058 1.766 1.00 0.00 30 LEU A CA 15
ATOM 8549 C C . LEU A 1 30 ? -21.948 -0.687 0.944 1.00 0.00 30 LEU A C 15
ATOM 8550 O O . LEU A 1 30 ? -23.071 -0.869 1.411 1.00 0.00 30 LEU A O 15
ATOM 8566 N N . LEU A 1 31 ? -21.746 -0.128 -0.253 1.00 0.00 31 LEU A N 15
ATOM 8567 C CA . LEU A 1 31 ? -22.784 0.272 -1.198 1.00 0.00 31 LEU A CA 15
ATOM 8568 C C . LEU A 1 31 ? -23.175 -0.918 -2.086 1.00 0.00 31 LEU A C 15
ATOM 8569 O O . LEU A 1 31 ? -24.185 -0.845 -2.784 1.00 0.00 31 LEU A O 15
ATOM 8585 N N . GLY A 1 32 ? -22.391 -2.001 -2.067 1.00 0.00 32 GLY A N 15
ATOM 8586 C CA . GLY A 1 32 ? -22.588 -3.225 -2.831 1.00 0.00 32 GLY A CA 15
ATOM 8587 C C . GLY A 1 32 ? -21.413 -3.558 -3.750 1.00 0.00 32 GLY A C 15
ATOM 8588 O O . GLY A 1 32 ? -21.282 -4.723 -4.130 1.00 0.00 32 GLY A O 15
ATOM 8592 N N . LEU A 1 33 ? -20.579 -2.580 -4.126 1.00 0.00 33 LEU A N 15
ATOM 8593 C CA . LEU A 1 33 ? -19.411 -2.745 -4.984 1.00 0.00 33 LEU A CA 15
ATOM 8594 C C . LEU A 1 33 ? -18.499 -1.570 -4.692 1.00 0.00 33 LEU A C 15
ATOM 8595 O O . LEU A 1 33 ? -17.328 -1.825 -4.347 1.00 0.00 33 LEU A O 15
ATOM 8611 N N . ILE A 1 1 ? 26.758 1.265 2.268 1.00 0.00 1 ILE A N 16
ATOM 8612 C CA . ILE A 1 1 ? 26.167 -0.085 2.346 1.00 0.00 1 ILE A CA 16
ATOM 8613 C C . ILE A 1 1 ? 25.077 -0.192 1.280 1.00 0.00 1 ILE A C 16
ATOM 8614 O O . ILE A 1 1 ? 24.529 0.853 0.924 1.00 0.00 1 ILE A O 16
ATOM 8630 N N . PRO A 1 2 ? 24.818 -1.383 0.716 1.00 0.00 2 PRO A N 16
ATOM 8631 C CA . PRO A 1 2 ? 23.767 -1.559 -0.280 1.00 0.00 2 PRO A CA 16
ATOM 8632 C C . PRO A 1 2 ? 22.399 -1.450 0.419 1.00 0.00 2 PRO A C 16
ATOM 8633 O O . PRO A 1 2 ? 22.348 -1.343 1.643 1.00 0.00 2 PRO A O 16
ATOM 8644 N N . SER A 1 3 ? 21.310 -1.517 -0.353 1.00 0.00 3 SER A N 16
ATOM 8645 C CA . SER A 1 3 ? 19.935 -1.437 0.137 1.00 0.00 3 SER A CA 16
ATOM 8646 C C . SER A 1 3 ? 19.735 -0.191 1.016 1.00 0.00 3 SER A C 16
ATOM 8647 O O . SER A 1 3 ? 19.525 -0.262 2.226 1.00 0.00 3 SER A O 16
ATOM 8655 N N . SER A 1 4 ? 19.810 0.984 0.384 1.00 0.00 4 SER A N 16
ATOM 8656 C CA . SER A 1 4 ? 19.647 2.268 1.053 1.00 0.00 4 SER A CA 16
ATOM 8657 C C . SER A 1 4 ? 18.302 2.308 1.805 1.00 0.00 4 SER A C 16
ATOM 8658 O O . SER A 1 4 ? 17.312 1.776 1.289 1.00 0.00 4 SER A O 16
ATOM 8666 N N . PRO A 1 5 ? 18.194 3.017 2.946 1.00 0.00 5 PRO A N 16
ATOM 8667 C CA . PRO A 1 5 ? 16.957 3.082 3.723 1.00 0.00 5 PRO A CA 16
ATOM 8668 C C . PRO A 1 5 ? 15.754 3.577 2.915 1.00 0.00 5 PRO A C 16
ATOM 8669 O O . PRO A 1 5 ? 14.631 3.143 3.168 1.00 0.00 5 PRO A O 16
ATOM 8680 N N . VAL A 1 6 ? 15.959 4.442 1.916 1.00 0.00 6 VAL A N 16
ATOM 8681 C CA . VAL A 1 6 ? 14.865 4.935 1.086 1.00 0.00 6 VAL A CA 16
ATOM 8682 C C . VAL A 1 6 ? 14.233 3.771 0.306 1.00 0.00 6 VAL A C 16
ATOM 8683 O O . VAL A 1 6 ? 13.028 3.797 0.065 1.00 0.00 6 VAL A O 16
ATOM 8696 N N . HIS A 1 7 ? 15.006 2.753 -0.099 1.00 0.00 7 HIS A N 16
ATOM 8697 C CA . HIS A 1 7 ? 14.460 1.605 -0.809 1.00 0.00 7 HIS A CA 16
ATOM 8698 C C . HIS A 1 7 ? 13.666 0.757 0.177 1.00 0.00 7 HIS A C 16
ATOM 8699 O O . HIS A 1 7 ? 12.573 0.309 -0.166 1.00 0.00 7 HIS A O 16
ATOM 8713 N N . LEU A 1 8 ? 14.161 0.574 1.408 1.00 0.00 8 LEU A N 16
ATOM 8714 C CA . LEU A 1 8 ? 13.435 -0.192 2.421 1.00 0.00 8 LEU A CA 16
ATOM 8715 C C . LEU A 1 8 ? 12.082 0.503 2.618 1.00 0.00 8 LEU A C 16
ATOM 8716 O O . LEU A 1 8 ? 11.043 -0.162 2.630 1.00 0.00 8 LEU A O 16
ATOM 8732 N N . LYS A 1 9 ? 12.089 1.840 2.716 1.00 0.00 9 LYS A N 16
ATOM 8733 C CA . LYS A 1 9 ? 10.896 2.654 2.875 1.00 0.00 9 LYS A CA 16
ATOM 8734 C C . LYS A 1 9 ? 9.983 2.465 1.668 1.00 0.00 9 LYS A C 16
ATOM 8735 O O . LYS A 1 9 ? 8.800 2.238 1.872 1.00 0.00 9 LYS A O 16
ATOM 8754 N N . ARG A 1 10 ? 10.495 2.528 0.434 1.00 0.00 10 ARG A N 16
ATOM 8755 C CA . ARG A 1 10 ? 9.715 2.355 -0.787 1.00 0.00 10 ARG A CA 16
ATOM 8756 C C . ARG A 1 10 ? 9.006 1.003 -0.819 1.00 0.00 10 ARG A C 16
ATOM 8757 O O . ARG A 1 10 ? 7.900 0.949 -1.343 1.00 0.00 10 ARG A O 16
ATOM 8778 N N . LEU A 1 11 ? 9.593 -0.073 -0.282 1.00 0.00 11 LEU A N 16
ATOM 8779 C CA . LEU A 1 11 ? 8.941 -1.381 -0.297 1.00 0.00 11 LEU A CA 16
ATOM 8780 C C . LEU A 1 11 ? 7.780 -1.329 0.683 1.00 0.00 11 LEU A C 16
ATOM 8781 O O . LEU A 1 11 ? 6.680 -1.773 0.378 1.00 0.00 11 LEU A O 16
ATOM 8797 N N . LYS A 1 12 ? 8.032 -0.801 1.884 1.00 0.00 12 LYS A N 16
ATOM 8798 C CA . LYS A 1 12 ? 6.979 -0.687 2.894 1.00 0.00 12 LYS A CA 16
ATOM 8799 C C . LYS A 1 12 ? 5.870 0.265 2.435 1.00 0.00 12 LYS A C 16
ATOM 8800 O O . LYS A 1 12 ? 4.713 0.023 2.750 1.00 0.00 12 LYS A O 16
ATOM 8819 N N . LEU A 1 13 ? 6.207 1.318 1.691 1.00 0.00 13 LEU A N 16
ATOM 8820 C CA . LEU A 1 13 ? 5.254 2.291 1.176 1.00 0.00 13 LEU A CA 16
ATOM 8821 C C . LEU A 1 13 ? 4.374 1.613 0.135 1.00 0.00 13 LEU A C 16
ATOM 8822 O O . LEU A 1 13 ? 3.169 1.809 0.164 1.00 0.00 13 LEU A O 16
ATOM 8838 N N . LEU A 1 14 ? 4.965 0.823 -0.768 1.00 0.00 14 LEU A N 16
ATOM 8839 C CA . LEU A 1 14 ? 4.227 0.109 -1.804 1.00 0.00 14 LEU A CA 16
ATOM 8840 C C . LEU A 1 14 ? 3.221 -0.834 -1.146 1.00 0.00 14 LEU A C 16
ATOM 8841 O O . LEU A 1 14 ? 2.063 -0.863 -1.548 1.00 0.00 14 LEU A O 16
ATOM 8857 N N . LEU A 1 15 ? 3.653 -1.580 -0.122 1.00 0.00 15 LEU A N 16
ATOM 8858 C CA . LEU A 1 15 ? 2.797 -2.508 0.603 1.00 0.00 15 LEU A CA 16
ATOM 8859 C C . LEU A 1 15 ? 1.642 -1.746 1.257 1.00 0.00 15 LEU A C 16
ATOM 8860 O O . LEU A 1 15 ? 0.490 -2.151 1.127 1.00 0.00 15 LEU A O 16
ATOM 8876 N N . LEU A 1 16 ? 1.950 -0.643 1.949 1.00 0.00 16 LEU A N 16
ATOM 8877 C CA . LEU A 1 16 ? 0.955 0.190 2.615 1.00 0.00 16 LEU A CA 16
ATOM 8878 C C . LEU A 1 16 ? -0.044 0.718 1.588 1.00 0.00 16 LEU A C 16
ATOM 8879 O O . LEU A 1 16 ? -1.238 0.675 1.841 1.00 0.00 16 LEU A O 16
ATOM 8895 N N . LEU A 1 17 ? 0.425 1.198 0.434 1.00 0.00 17 LEU A N 16
ATOM 8896 C CA . LEU A 1 17 ? -0.414 1.721 -0.633 1.00 0.00 17 LEU A CA 16
ATOM 8897 C C . LEU A 1 17 ? -1.366 0.642 -1.144 1.00 0.00 17 LEU A C 16
ATOM 8898 O O . LEU A 1 17 ? -2.541 0.930 -1.341 1.00 0.00 17 LEU A O 16
ATOM 8914 N N . LEU A 1 18 ? -0.884 -0.589 -1.340 1.00 0.00 18 LEU A N 16
ATOM 8915 C CA . LEU A 1 18 ? -1.694 -1.706 -1.800 1.00 0.00 18 LEU A CA 16
ATOM 8916 C C . LEU A 1 18 ? -2.830 -1.914 -0.796 1.00 0.00 18 LEU A C 16
ATOM 8917 O O . LEU A 1 18 ? -4.001 -1.956 -1.173 1.00 0.00 18 LEU A O 16
ATOM 8933 N N . LEU A 1 19 ? -2.473 -2.016 0.487 1.00 0.00 19 LEU A N 16
ATOM 8934 C CA . LEU A 1 19 ? -3.420 -2.197 1.580 1.00 0.00 19 LEU A CA 16
ATOM 8935 C C . LEU A 1 19 ? -4.405 -1.028 1.639 1.00 0.00 19 LEU A C 16
ATOM 8936 O O . LEU A 1 19 ? -5.589 -1.255 1.870 1.00 0.00 19 LEU A O 16
ATOM 8952 N N . LEU A 1 20 ? -3.944 0.207 1.422 1.00 0.00 20 LEU A N 16
ATOM 8953 C CA . LEU A 1 20 ? -4.788 1.394 1.450 1.00 0.00 20 LEU A CA 16
ATOM 8954 C C . LEU A 1 20 ? -5.829 1.324 0.337 1.00 0.00 20 LEU A C 16
ATOM 8955 O O . LEU A 1 20 ? -6.986 1.636 0.589 1.00 0.00 20 LEU A O 16
ATOM 8971 N N . ILE A 1 21 ? -5.444 0.925 -0.879 1.00 0.00 21 ILE A N 16
ATOM 8972 C CA . ILE A 1 21 ? -6.376 0.812 -2.000 1.00 0.00 21 ILE A CA 16
ATOM 8973 C C . ILE A 1 21 ? -7.413 -0.265 -1.656 1.00 0.00 21 ILE A C 16
ATOM 8974 O O . ILE A 1 21 ? -8.603 -0.055 -1.892 1.00 0.00 21 ILE A O 16
ATOM 8990 N N . LEU A 1 22 ? -6.989 -1.400 -1.086 1.00 0.00 22 LEU A N 16
ATOM 8991 C CA . LEU A 1 22 ? -7.906 -2.472 -0.703 1.00 0.00 22 LEU A CA 16
ATOM 8992 C C . LEU A 1 22 ? -8.922 -1.926 0.301 1.00 0.00 22 LEU A C 16
ATOM 8993 O O . LEU A 1 22 ? -10.126 -2.114 0.137 1.00 0.00 22 LEU A O 16
ATOM 9009 N N . LEU A 1 23 ? -8.422 -1.233 1.326 1.00 0.00 23 LEU A N 16
ATOM 9010 C CA . LEU A 1 23 ? -9.210 -0.616 2.382 1.00 0.00 23 LEU A CA 16
ATOM 9011 C C . LEU A 1 23 ? -10.193 0.402 1.798 1.00 0.00 23 LEU A C 16
ATOM 9012 O O . LEU A 1 23 ? -11.320 0.487 2.273 1.00 0.00 23 LEU A O 16
ATOM 9028 N N . LEU A 1 24 ? -9.790 1.152 0.767 1.00 0.00 24 LEU A N 16
ATOM 9029 C CA . LEU A 1 24 ? -10.613 2.153 0.095 1.00 0.00 24 LEU A CA 16
ATOM 9030 C C . LEU A 1 24 ? -11.850 1.463 -0.472 1.00 0.00 24 LEU A C 16
ATOM 9031 O O . LEU A 1 24 ? -12.975 1.883 -0.205 1.00 0.00 24 LEU A O 16
ATOM 9047 N N . ILE A 1 25 ? -11.648 0.386 -1.236 1.00 0.00 25 ILE A N 16
ATOM 9048 C CA . ILE A 1 25 ? -12.762 -0.355 -1.822 1.00 0.00 25 ILE A CA 16
ATOM 9049 C C . ILE A 1 25 ? -13.597 -0.995 -0.721 1.00 0.00 25 ILE A C 16
ATOM 9050 O O . ILE A 1 25 ? -14.825 -0.983 -0.810 1.00 0.00 25 ILE A O 16
ATOM 9066 N N . LEU A 1 26 ? -12.967 -1.504 0.339 1.00 0.00 26 LEU A N 16
ATOM 9067 C CA . LEU A 1 26 ? -13.695 -2.090 1.460 1.00 0.00 26 LEU A CA 16
ATOM 9068 C C . LEU A 1 26 ? -14.521 -0.991 2.161 1.00 0.00 26 LEU A C 16
ATOM 9069 O O . LEU A 1 26 ? -15.389 -1.302 2.970 1.00 0.00 26 LEU A O 16
ATOM 9085 N N . GLY A 1 27 ? -14.247 0.288 1.867 1.00 0.00 27 GLY A N 16
ATOM 9086 C CA . GLY A 1 27 ? -14.934 1.444 2.416 1.00 0.00 27 GLY A CA 16
ATOM 9087 C C . GLY A 1 27 ? -16.159 1.711 1.559 1.00 0.00 27 GLY A C 16
ATOM 9088 O O . GLY A 1 27 ? -17.239 1.948 2.091 1.00 0.00 27 GLY A O 16
ATOM 9092 N N . ALA A 1 28 ? -16.001 1.658 0.231 1.00 0.00 28 ALA A N 16
ATOM 9093 C CA . ALA A 1 28 ? -17.098 1.854 -0.710 1.00 0.00 28 ALA A CA 16
ATOM 9094 C C . ALA A 1 28 ? -18.165 0.780 -0.442 1.00 0.00 28 ALA A C 16
ATOM 9095 O O . ALA A 1 28 ? -19.361 1.064 -0.478 1.00 0.00 28 ALA A O 16
ATOM 9102 N N . LEU A 1 29 ? -17.722 -0.434 -0.091 1.00 0.00 29 LEU A N 16
ATOM 9103 C CA . LEU A 1 29 ? -18.563 -1.585 0.225 1.00 0.00 29 LEU A CA 16
ATOM 9104 C C . LEU A 1 29 ? -19.509 -1.277 1.397 1.00 0.00 29 LEU A C 16
ATOM 9105 O O . LEU A 1 29 ? -20.575 -1.876 1.489 1.00 0.00 29 LEU A O 16
ATOM 9121 N N . LEU A 1 30 ? -19.147 -0.352 2.298 1.00 0.00 30 LEU A N 16
ATOM 9122 C CA . LEU A 1 30 ? -19.987 0.017 3.441 1.00 0.00 30 LEU A CA 16
ATOM 9123 C C . LEU A 1 30 ? -21.243 0.767 2.986 1.00 0.00 30 LEU A C 16
ATOM 9124 O O . LEU A 1 30 ? -22.198 0.860 3.755 1.00 0.00 30 LEU A O 16
ATOM 9140 N N . LEU A 1 31 ? -21.232 1.336 1.776 1.00 0.00 31 LEU A N 16
ATOM 9141 C CA . LEU A 1 31 ? -22.353 2.069 1.190 1.00 0.00 31 LEU A CA 16
ATOM 9142 C C . LEU A 1 31 ? -23.034 1.207 0.123 1.00 0.00 31 LEU A C 16
ATOM 9143 O O . LEU A 1 31 ? -24.231 1.356 -0.103 1.00 0.00 31 LEU A O 16
ATOM 9159 N N . GLY A 1 32 ? -22.281 0.307 -0.512 1.00 0.00 32 GLY A N 16
ATOM 9160 C CA . GLY A 1 32 ? -22.712 -0.610 -1.561 1.00 0.00 32 GLY A CA 16
ATOM 9161 C C . GLY A 1 32 ? -22.236 -0.165 -2.946 1.00 0.00 32 GLY A C 16
ATOM 9162 O O . GLY A 1 32 ? -21.970 -1.031 -3.775 1.00 0.00 32 GLY A O 16
ATOM 9166 N N . LEU A 1 33 ? -21.948 1.136 -3.092 1.00 0.00 33 LEU A N 16
ATOM 9167 C CA . LEU A 1 33 ? -21.488 1.830 -4.294 1.00 0.00 33 LEU A CA 16
ATOM 9168 C C . LEU A 1 33 ? -22.433 1.535 -5.460 1.00 0.00 33 LEU A C 16
ATOM 9169 O O . LEU A 1 33 ? -23.597 1.962 -5.314 1.00 0.00 33 LEU A O 16
ATOM 9185 N N . ILE A 1 1 ? 24.800 -6.803 -2.648 1.00 0.00 1 ILE A N 17
ATOM 9186 C CA . ILE A 1 1 ? 23.979 -5.763 -3.300 1.00 0.00 1 ILE A CA 17
ATOM 9187 C C . ILE A 1 1 ? 23.804 -4.670 -2.247 1.00 0.00 1 ILE A C 17
ATOM 9188 O O . ILE A 1 1 ? 23.482 -5.031 -1.116 1.00 0.00 1 ILE A O 17
ATOM 9204 N N . PRO A 1 2 ? 24.042 -3.383 -2.557 1.00 0.00 2 PRO A N 17
ATOM 9205 C CA . PRO A 1 2 ? 23.896 -2.284 -1.606 1.00 0.00 2 PRO A CA 17
ATOM 9206 C C . PRO A 1 2 ? 22.407 -1.980 -1.353 1.00 0.00 2 PRO A C 17
ATOM 9207 O O . PRO A 1 2 ? 21.879 -0.971 -1.827 1.00 0.00 2 PRO A O 17
ATOM 9218 N N . SER A 1 3 ? 21.722 -2.868 -0.625 1.00 0.00 3 SER A N 17
ATOM 9219 C CA . SER A 1 3 ? 20.310 -2.760 -0.272 1.00 0.00 3 SER A CA 17
ATOM 9220 C C . SER A 1 3 ? 20.147 -1.644 0.768 1.00 0.00 3 SER A C 17
ATOM 9221 O O . SER A 1 3 ? 19.944 -1.876 1.957 1.00 0.00 3 SER A O 17
ATOM 9229 N N . SER A 1 4 ? 20.263 -0.405 0.298 1.00 0.00 4 SER A N 17
ATOM 9230 C CA . SER A 1 4 ? 20.157 0.799 1.103 1.00 0.00 4 SER A CA 17
ATOM 9231 C C . SER A 1 4 ? 18.741 0.888 1.699 1.00 0.00 4 SER A C 17
ATOM 9232 O O . SER A 1 4 ? 17.795 0.424 1.049 1.00 0.00 4 SER A O 17
ATOM 9240 N N . PRO A 1 5 ? 18.541 1.552 2.853 1.00 0.00 5 PRO A N 17
ATOM 9241 C CA . PRO A 1 5 ? 17.233 1.655 3.497 1.00 0.00 5 PRO A CA 17
ATOM 9242 C C . PRO A 1 5 ? 16.133 2.249 2.614 1.00 0.00 5 PRO A C 17
ATOM 9243 O O . PRO A 1 5 ? 14.964 1.923 2.812 1.00 0.00 5 PRO A O 17
ATOM 9254 N N . VAL A 1 6 ? 16.468 3.074 1.618 1.00 0.00 6 VAL A N 17
ATOM 9255 C CA . VAL A 1 6 ? 15.478 3.665 0.719 1.00 0.00 6 VAL A CA 17
ATOM 9256 C C . VAL A 1 6 ? 14.706 2.575 -0.044 1.00 0.00 6 VAL A C 17
ATOM 9257 O O . VAL A 1 6 ? 13.529 2.769 -0.345 1.00 0.00 6 VAL A O 17
ATOM 9270 N N . HIS A 1 7 ? 15.325 1.421 -0.328 1.00 0.00 7 HIS A N 17
ATOM 9271 C CA . HIS A 1 7 ? 14.668 0.323 -1.030 1.00 0.00 7 HIS A CA 17
ATOM 9272 C C . HIS A 1 7 ? 13.571 -0.224 -0.125 1.00 0.00 7 HIS A C 17
ATOM 9273 O O . HIS A 1 7 ? 12.416 -0.359 -0.531 1.00 0.00 7 HIS A O 17
ATOM 9287 N N . LEU A 1 8 ? 13.933 -0.510 1.130 1.00 0.00 8 LEU A N 17
ATOM 9288 C CA . LEU A 1 8 ? 13.012 -1.022 2.133 1.00 0.00 8 LEU A CA 17
ATOM 9289 C C . LEU A 1 8 ? 11.882 -0.009 2.312 1.00 0.00 8 LEU A C 17
ATOM 9290 O O . LEU A 1 8 ? 10.716 -0.401 2.376 1.00 0.00 8 LEU A O 17
ATOM 9306 N N . LYS A 1 9 ? 12.212 1.289 2.344 1.00 0.00 9 LYS A N 17
ATOM 9307 C CA . LYS A 1 9 ? 11.255 2.375 2.498 1.00 0.00 9 LYS A CA 17
ATOM 9308 C C . LYS A 1 9 ? 10.266 2.362 1.341 1.00 0.00 9 LYS A C 17
ATOM 9309 O O . LYS A 1 9 ? 9.069 2.423 1.601 1.00 0.00 9 LYS A O 17
ATOM 9328 N N . ARG A 1 10 ? 10.722 2.269 0.088 1.00 0.00 10 ARG A N 17
ATOM 9329 C CA . ARG A 1 10 ? 9.849 2.239 -1.078 1.00 0.00 10 ARG A CA 17
ATOM 9330 C C . ARG A 1 10 ? 8.936 1.017 -1.045 1.00 0.00 10 ARG A C 17
ATOM 9331 O O . ARG A 1 10 ? 7.794 1.128 -1.476 1.00 0.00 10 ARG A O 17
ATOM 9352 N N . LEU A 1 11 ? 9.406 -0.136 -0.556 1.00 0.00 11 LEU A N 17
ATOM 9353 C CA . LEU A 1 11 ? 8.594 -1.346 -0.501 1.00 0.00 11 LEU A CA 17
ATOM 9354 C C . LEU A 1 11 ? 7.525 -1.151 0.560 1.00 0.00 11 LEU A C 17
ATOM 9355 O O . LEU A 1 11 ? 6.369 -1.497 0.352 1.00 0.00 11 LEU A O 17
ATOM 9371 N N . LYS A 1 12 ? 7.913 -0.621 1.721 1.00 0.00 12 LYS A N 17
ATOM 9372 C CA . LYS A 1 12 ? 6.963 -0.370 2.802 1.00 0.00 12 LYS A CA 17
ATOM 9373 C C . LYS A 1 12 ? 5.939 0.680 2.371 1.00 0.00 12 LYS A C 17
ATOM 9374 O O . LYS A 1 12 ? 4.771 0.525 2.692 1.00 0.00 12 LYS A O 17
ATOM 9393 N N . LEU A 1 13 ? 6.356 1.721 1.649 1.00 0.00 13 LEU A N 17
ATOM 9394 C CA . LEU A 1 13 ? 5.475 2.779 1.172 1.00 0.00 13 LEU A CA 17
ATOM 9395 C C . LEU A 1 13 ? 4.452 2.186 0.211 1.00 0.00 13 LEU A C 17
ATOM 9396 O O . LEU A 1 13 ? 3.266 2.437 0.370 1.00 0.00 13 LEU A O 17
ATOM 9412 N N . LEU A 1 14 ? 4.912 1.395 -0.763 1.00 0.00 14 LEU A N 17
ATOM 9413 C CA . LEU A 1 14 ? 4.049 0.751 -1.747 1.00 0.00 14 LEU A CA 17
ATOM 9414 C C . LEU A 1 14 ? 3.018 -0.125 -1.040 1.00 0.00 14 LEU A C 17
ATOM 9415 O O . LEU A 1 14 ? 1.841 -0.071 -1.380 1.00 0.00 14 LEU A O 17
ATOM 9431 N N . LEU A 1 15 ? 3.451 -0.914 -0.052 1.00 0.00 15 LEU A N 17
ATOM 9432 C CA . LEU A 1 15 ? 2.549 -1.790 0.692 1.00 0.00 15 LEU A CA 17
ATOM 9433 C C . LEU A 1 15 ? 1.526 -0.972 1.479 1.00 0.00 15 LEU A C 17
ATOM 9434 O O . LEU A 1 15 ? 0.355 -1.335 1.494 1.00 0.00 15 LEU A O 17
ATOM 9450 N N . LEU A 1 16 ? 1.945 0.120 2.128 1.00 0.00 16 LEU A N 17
ATOM 9451 C CA . LEU A 1 16 ? 1.028 0.966 2.888 1.00 0.00 16 LEU A CA 17
ATOM 9452 C C . LEU A 1 16 ? 0.021 1.619 1.945 1.00 0.00 16 LEU A C 17
ATOM 9453 O O . LEU A 1 16 ? -1.146 1.726 2.301 1.00 0.00 16 LEU A O 17
ATOM 9469 N N . LEU A 1 17 ? 0.448 2.048 0.754 1.00 0.00 17 LEU A N 17
ATOM 9470 C CA . LEU A 1 17 ? -0.430 2.664 -0.223 1.00 0.00 17 LEU A CA 17
ATOM 9471 C C . LEU A 1 17 ? -1.457 1.639 -0.696 1.00 0.00 17 LEU A C 17
ATOM 9472 O O . LEU A 1 17 ? -2.632 1.972 -0.799 1.00 0.00 17 LEU A O 17
ATOM 9488 N N . LEU A 1 18 ? -1.029 0.405 -0.981 1.00 0.00 18 LEU A N 17
ATOM 9489 C CA . LEU A 1 18 ? -1.909 -0.662 -1.415 1.00 0.00 18 LEU A CA 17
ATOM 9490 C C . LEU A 1 18 ? -2.953 -0.892 -0.318 1.00 0.00 18 LEU A C 17
ATOM 9491 O O . LEU A 1 18 ? -4.136 -0.992 -0.621 1.00 0.00 18 LEU A O 17
ATOM 9507 N N . LEU A 1 19 ? -2.519 -0.952 0.946 1.00 0.00 19 LEU A N 17
ATOM 9508 C CA . LEU A 1 19 ? -3.402 -1.142 2.091 1.00 0.00 19 LEU A CA 17
ATOM 9509 C C . LEU A 1 19 ? -4.394 0.019 2.179 1.00 0.00 19 LEU A C 17
ATOM 9510 O O . LEU A 1 19 ? -5.576 -0.222 2.401 1.00 0.00 19 LEU A O 17
ATOM 9526 N N . LEU A 1 20 ? -3.943 1.264 1.988 1.00 0.00 20 LEU A N 17
ATOM 9527 C CA . LEU A 1 20 ? -4.804 2.442 2.039 1.00 0.00 20 LEU A CA 17
ATOM 9528 C C . LEU A 1 20 ? -5.885 2.332 0.967 1.00 0.00 20 LEU A C 17
ATOM 9529 O O . LEU A 1 20 ? -7.059 2.518 1.270 1.00 0.00 20 LEU A O 17
ATOM 9545 N N . ILE A 1 21 ? -5.511 2.026 -0.278 1.00 0.00 21 ILE A N 17
ATOM 9546 C CA . ILE A 1 21 ? -6.463 1.888 -1.376 1.00 0.00 21 ILE A CA 17
ATOM 9547 C C . ILE A 1 21 ? -7.424 0.728 -1.078 1.00 0.00 21 ILE A C 17
ATOM 9548 O O . ILE A 1 21 ? -8.617 0.857 -1.344 1.00 0.00 21 ILE A O 17
ATOM 9564 N N . LEU A 1 22 ? -6.946 -0.385 -0.511 1.00 0.00 22 LEU A N 17
ATOM 9565 C CA . LEU A 1 22 ? -7.790 -1.529 -0.171 1.00 0.00 22 LEU A CA 17
ATOM 9566 C C . LEU A 1 22 ? -8.838 -1.091 0.849 1.00 0.00 22 LEU A C 17
ATOM 9567 O O . LEU A 1 22 ? -10.021 -1.375 0.687 1.00 0.00 22 LEU A O 17
ATOM 9583 N N . LEU A 1 23 ? -8.392 -0.390 1.893 1.00 0.00 23 LEU A N 17
ATOM 9584 C CA . LEU A 1 23 ? -9.227 0.137 2.962 1.00 0.00 23 LEU A CA 17
ATOM 9585 C C . LEU A 1 23 ? -10.268 1.091 2.372 1.00 0.00 23 LEU A C 17
ATOM 9586 O O . LEU A 1 23 ? -11.421 1.063 2.788 1.00 0.00 23 LEU A O 17
ATOM 9602 N N . LEU A 1 24 ? -9.882 1.915 1.394 1.00 0.00 24 LEU A N 17
ATOM 9603 C CA . LEU A 1 24 ? -10.768 2.859 0.720 1.00 0.00 24 LEU A CA 17
ATOM 9604 C C . LEU A 1 24 ? -11.875 2.057 0.027 1.00 0.00 24 LEU A C 17
ATOM 9605 O O . LEU A 1 24 ? -13.061 2.319 0.221 1.00 0.00 24 LEU A O 17
ATOM 9621 N N . ILE A 1 25 ? -11.483 1.050 -0.758 1.00 0.00 25 ILE A N 17
ATOM 9622 C CA . ILE A 1 25 ? -12.388 0.170 -1.494 1.00 0.00 25 ILE A CA 17
ATOM 9623 C C . ILE A 1 25 ? -13.291 -0.611 -0.535 1.00 0.00 25 ILE A C 17
ATOM 9624 O O . ILE A 1 25 ? -14.389 -1.004 -0.933 1.00 0.00 25 ILE A O 17
ATOM 9640 N N . LEU A 1 26 ? -12.898 -0.813 0.728 1.00 0.00 26 LEU A N 17
ATOM 9641 C CA . LEU A 1 26 ? -13.742 -1.518 1.687 1.00 0.00 26 LEU A CA 17
ATOM 9642 C C . LEU A 1 26 ? -15.056 -0.739 1.885 1.00 0.00 26 LEU A C 17
ATOM 9643 O O . LEU A 1 26 ? -16.035 -1.318 2.348 1.00 0.00 26 LEU A O 17
ATOM 9659 N N . GLY A 1 27 ? -15.091 0.558 1.537 1.00 0.00 27 GLY A N 17
ATOM 9660 C CA . GLY A 1 27 ? -16.285 1.385 1.651 1.00 0.00 27 GLY A CA 17
ATOM 9661 C C . GLY A 1 27 ? -17.319 0.896 0.637 1.00 0.00 27 GLY A C 17
ATOM 9662 O O . GLY A 1 27 ? -18.496 0.777 0.964 1.00 0.00 27 GLY A O 17
ATOM 9666 N N . ALA A 1 28 ? -16.872 0.625 -0.593 1.00 0.00 28 ALA A N 17
ATOM 9667 C CA . ALA A 1 28 ? -17.710 0.120 -1.672 1.00 0.00 28 ALA A CA 17
ATOM 9668 C C . ALA A 1 28 ? -18.140 -1.304 -1.312 1.00 0.00 28 ALA A C 17
ATOM 9669 O O . ALA A 1 28 ? -19.305 -1.670 -1.436 1.00 0.00 28 ALA A O 17
ATOM 9676 N N . LEU A 1 29 ? -17.203 -2.106 -0.788 1.00 0.00 29 LEU A N 17
ATOM 9677 C CA . LEU A 1 29 ? -17.447 -3.488 -0.384 1.00 0.00 29 LEU A CA 17
ATOM 9678 C C . LEU A 1 29 ? -18.606 -3.580 0.611 1.00 0.00 29 LEU A C 17
ATOM 9679 O O . LEU A 1 29 ? -19.429 -4.483 0.482 1.00 0.00 29 LEU A O 17
ATOM 9695 N N . LEU A 1 30 ? -18.675 -2.680 1.601 1.00 0.00 30 LEU A N 17
ATOM 9696 C CA . LEU A 1 30 ? -19.757 -2.697 2.589 1.00 0.00 30 LEU A CA 17
ATOM 9697 C C . LEU A 1 30 ? -21.057 -2.067 2.075 1.00 0.00 30 LEU A C 17
ATOM 9698 O O . LEU A 1 30 ? -22.071 -2.167 2.765 1.00 0.00 30 LEU A O 17
ATOM 9714 N N . LEU A 1 31 ? -21.045 -1.416 0.906 1.00 0.00 31 LEU A N 17
ATOM 9715 C CA . LEU A 1 31 ? -22.219 -0.780 0.306 1.00 0.00 31 LEU A CA 17
ATOM 9716 C C . LEU A 1 31 ? -22.829 -1.676 -0.774 1.00 0.00 31 LEU A C 17
ATOM 9717 O O . LEU A 1 31 ? -24.047 -1.681 -0.945 1.00 0.00 31 LEU A O 17
ATOM 9733 N N . GLY A 1 32 ? -22.006 -2.492 -1.436 1.00 0.00 32 GLY A N 17
ATOM 9734 C CA . GLY A 1 32 ? -22.398 -3.407 -2.496 1.00 0.00 32 GLY A CA 17
ATOM 9735 C C . GLY A 1 32 ? -22.094 -2.867 -3.896 1.00 0.00 32 GLY A C 17
ATOM 9736 O O . GLY A 1 32 ? -22.429 -3.543 -4.870 1.00 0.00 32 GLY A O 17
ATOM 9740 N N . LEU A 1 33 ? -21.514 -1.669 -4.020 1.00 0.00 33 LEU A N 17
ATOM 9741 C CA . LEU A 1 33 ? -21.149 -1.012 -5.268 1.00 0.00 33 LEU A CA 17
ATOM 9742 C C . LEU A 1 33 ? -20.007 -0.063 -4.946 1.00 0.00 33 LEU A C 17
ATOM 9743 O O . LEU A 1 33 ? -19.077 0.014 -5.773 1.00 0.00 33 LEU A O 17
ATOM 9759 N N . ILE A 1 1 ? 16.973 -7.788 -4.641 1.00 0.00 1 ILE A N 18
ATOM 9760 C CA . ILE A 1 1 ? 17.944 -7.761 -3.527 1.00 0.00 1 ILE A CA 18
ATOM 9761 C C . ILE A 1 1 ? 17.689 -6.458 -2.765 1.00 0.00 1 ILE A C 18
ATOM 9762 O O . ILE A 1 1 ? 17.347 -5.483 -3.438 1.00 0.00 1 ILE A O 18
ATOM 9778 N N . PRO A 1 2 ? 17.743 -6.420 -1.418 1.00 0.00 2 PRO A N 18
ATOM 9779 C CA . PRO A 1 2 ? 17.530 -5.180 -0.672 1.00 0.00 2 PRO A CA 18
ATOM 9780 C C . PRO A 1 2 ? 18.660 -4.183 -0.997 1.00 0.00 2 PRO A C 18
ATOM 9781 O O . PRO A 1 2 ? 19.632 -4.532 -1.667 1.00 0.00 2 PRO A O 18
ATOM 9792 N N . SER A 1 3 ? 18.524 -2.927 -0.570 1.00 0.00 3 SER A N 18
ATOM 9793 C CA . SER A 1 3 ? 19.512 -1.887 -0.822 1.00 0.00 3 SER A CA 18
ATOM 9794 C C . SER A 1 3 ? 19.387 -0.819 0.277 1.00 0.00 3 SER A C 18
ATOM 9795 O O . SER A 1 3 ? 19.027 -1.135 1.411 1.00 0.00 3 SER A O 18
ATOM 9803 N N . SER A 1 4 ? 19.668 0.437 -0.072 1.00 0.00 4 SER A N 18
ATOM 9804 C CA . SER A 1 4 ? 19.649 1.623 0.772 1.00 0.00 4 SER A CA 18
ATOM 9805 C C . SER A 1 4 ? 18.373 1.731 1.630 1.00 0.00 4 SER A C 18
ATOM 9806 O O . SER A 1 4 ? 17.303 1.264 1.225 1.00 0.00 4 SER A O 18
ATOM 9814 N N . PRO A 1 5 ? 18.429 2.427 2.785 1.00 0.00 5 PRO A N 18
ATOM 9815 C CA . PRO A 1 5 ? 17.286 2.567 3.685 1.00 0.00 5 PRO A CA 18
ATOM 9816 C C . PRO A 1 5 ? 16.060 3.201 3.026 1.00 0.00 5 PRO A C 18
ATOM 9817 O O . PRO A 1 5 ? 14.934 2.899 3.428 1.00 0.00 5 PRO A O 18
ATOM 9828 N N . VAL A 1 6 ? 16.250 4.071 2.031 1.00 0.00 6 VAL A N 18
ATOM 9829 C CA . VAL A 1 6 ? 15.146 4.704 1.320 1.00 0.00 6 VAL A CA 18
ATOM 9830 C C . VAL A 1 6 ? 14.440 3.614 0.502 1.00 0.00 6 VAL A C 18
ATOM 9831 O O . VAL A 1 6 ? 13.214 3.615 0.430 1.00 0.00 6 VAL A O 18
ATOM 9844 N N . HIS A 1 7 ? 15.178 2.672 -0.103 1.00 0.00 7 HIS A N 18
ATOM 9845 C CA . HIS A 1 7 ? 14.574 1.591 -0.870 1.00 0.00 7 HIS A CA 18
ATOM 9846 C C . HIS A 1 7 ? 13.816 0.666 0.072 1.00 0.00 7 HIS A C 18
ATOM 9847 O O . HIS A 1 7 ? 12.726 0.229 -0.289 1.00 0.00 7 HIS A O 18
ATOM 9861 N N . LEU A 1 8 ? 14.338 0.400 1.278 1.00 0.00 8 LEU A N 18
ATOM 9862 C CA . LEU A 1 8 ? 13.635 -0.445 2.247 1.00 0.00 8 LEU A CA 18
ATOM 9863 C C . LEU A 1 8 ? 12.277 0.221 2.509 1.00 0.00 8 LEU A C 18
ATOM 9864 O O . LEU A 1 8 ? 11.239 -0.440 2.482 1.00 0.00 8 LEU A O 18
ATOM 9880 N N . LYS A 1 9 ? 12.286 1.547 2.711 1.00 0.00 9 LYS A N 18
ATOM 9881 C CA . LYS A 1 9 ? 11.092 2.353 2.929 1.00 0.00 9 LYS A CA 18
ATOM 9882 C C . LYS A 1 9 ? 10.166 2.200 1.723 1.00 0.00 9 LYS A C 18
ATOM 9883 O O . LYS A 1 9 ? 9.013 1.828 1.902 1.00 0.00 9 LYS A O 18
ATOM 9902 N N . ARG A 1 10 ? 10.650 2.421 0.498 1.00 0.00 10 ARG A N 18
ATOM 9903 C CA . ARG A 1 10 ? 9.877 2.311 -0.735 1.00 0.00 10 ARG A CA 18
ATOM 9904 C C . ARG A 1 10 ? 9.210 0.943 -0.890 1.00 0.00 10 ARG A C 18
ATOM 9905 O O . ARG A 1 10 ? 8.104 0.881 -1.415 1.00 0.00 10 ARG A O 18
ATOM 9926 N N . LEU A 1 11 ? 9.835 -0.148 -0.431 1.00 0.00 11 LEU A N 18
ATOM 9927 C CA . LEU A 1 11 ? 9.271 -1.495 -0.536 1.00 0.00 11 LEU A CA 18
ATOM 9928 C C . LEU A 1 11 ? 8.123 -1.656 0.459 1.00 0.00 11 LEU A C 18
ATOM 9929 O O . LEU A 1 11 ? 7.256 -2.509 0.282 1.00 0.00 11 LEU A O 18
ATOM 9945 N N . LYS A 1 12 ? 8.143 -0.921 1.567 1.00 0.00 12 LYS A N 18
ATOM 9946 C CA . LYS A 1 12 ? 7.090 -0.944 2.584 1.00 0.00 12 LYS A CA 18
ATOM 9947 C C . LYS A 1 12 ? 5.969 0.006 2.177 1.00 0.00 12 LYS A C 18
ATOM 9948 O O . LYS A 1 12 ? 4.810 -0.354 2.328 1.00 0.00 12 LYS A O 18
ATOM 9967 N N . LEU A 1 13 ? 6.308 1.167 1.621 1.00 0.00 13 LEU A N 18
ATOM 9968 C CA . LEU A 1 13 ? 5.366 2.179 1.162 1.00 0.00 13 LEU A CA 18
ATOM 9969 C C . LEU A 1 13 ? 4.491 1.571 0.076 1.00 0.00 13 LEU A C 18
ATOM 9970 O O . LEU A 1 13 ? 3.287 1.781 0.083 1.00 0.00 13 LEU A O 18
ATOM 9986 N N . LEU A 1 14 ? 5.088 0.784 -0.823 1.00 0.00 14 LEU A N 18
ATOM 9987 C CA . LEU A 1 14 ? 4.365 0.120 -1.899 1.00 0.00 14 LEU A CA 18
ATOM 9988 C C . LEU A 1 14 ? 3.268 -0.767 -1.305 1.00 0.00 14 LEU A C 18
ATOM 9989 O O . LEU A 1 14 ? 2.164 -0.807 -1.840 1.00 0.00 14 LEU A O 18
ATOM 10005 N N . LEU A 1 15 ? 3.568 -1.487 -0.215 1.00 0.00 15 LEU A N 18
ATOM 10006 C CA . LEU A 1 15 ? 2.564 -2.348 0.417 1.00 0.00 15 LEU A CA 18
ATOM 10007 C C . LEU A 1 15 ? 1.517 -1.489 1.122 1.00 0.00 15 LEU A C 18
ATOM 10008 O O . LEU A 1 15 ? 0.338 -1.818 1.070 1.00 0.00 15 LEU A O 18
ATOM 10024 N N . LEU A 1 16 ? 1.938 -0.401 1.776 1.00 0.00 16 LEU A N 18
ATOM 10025 C CA . LEU A 1 16 ? 1.022 0.506 2.466 1.00 0.00 16 LEU A CA 18
ATOM 10026 C C . LEU A 1 16 ? 0.028 1.087 1.456 1.00 0.00 16 LEU A C 18
ATOM 10027 O O . LEU A 1 16 ? -1.142 1.234 1.781 1.00 0.00 16 LEU A O 18
ATOM 10043 N N . LEU A 1 17 ? 0.472 1.382 0.231 1.00 0.00 17 LEU A N 18
ATOM 10044 C CA . LEU A 1 17 ? -0.360 1.919 -0.833 1.00 0.00 17 LEU A CA 18
ATOM 10045 C C . LEU A 1 17 ? -1.438 0.891 -1.177 1.00 0.00 17 LEU A C 18
ATOM 10046 O O . LEU A 1 17 ? -2.613 1.236 -1.223 1.00 0.00 17 LEU A O 18
ATOM 10062 N N . LEU A 1 18 ? -1.056 -0.376 -1.383 1.00 0.00 18 LEU A N 18
ATOM 10063 C CA . LEU A 1 18 ? -2.009 -1.437 -1.693 1.00 0.00 18 LEU A CA 18
ATOM 10064 C C . LEU A 1 18 ? -3.041 -1.531 -0.566 1.00 0.00 18 LEU A C 18
ATOM 10065 O O . LEU A 1 18 ? -4.234 -1.647 -0.837 1.00 0.00 18 LEU A O 18
ATOM 10081 N N . LEU A 1 19 ? -2.588 -1.463 0.691 1.00 0.00 19 LEU A N 18
ATOM 10082 C CA . LEU A 1 19 ? -3.463 -1.518 1.856 1.00 0.00 19 LEU A CA 18
ATOM 10083 C C . LEU A 1 19 ? -4.410 -0.315 1.870 1.00 0.00 19 LEU A C 18
ATOM 10084 O O . LEU A 1 19 ? -5.573 -0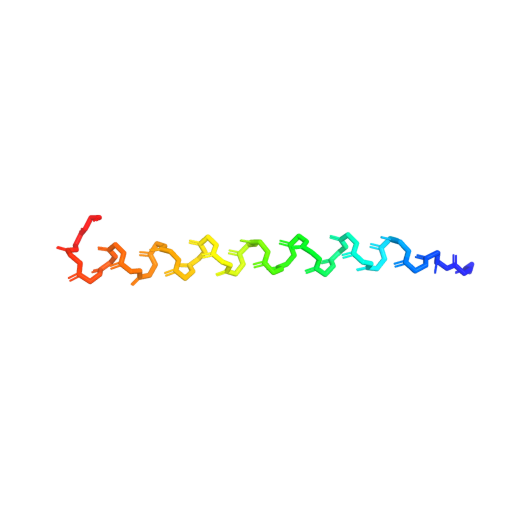.475 2.232 1.00 0.00 19 LEU A O 18
ATOM 10100 N N . LEU A 1 20 ? -3.944 0.876 1.477 1.00 0.00 20 LEU A N 18
ATOM 10101 C CA . LEU A 1 20 ? -4.777 2.071 1.444 1.00 0.00 20 LEU A CA 18
ATOM 10102 C C . LEU A 1 20 ? -5.897 1.874 0.424 1.00 0.00 20 LEU A C 18
ATOM 10103 O O . LEU A 1 20 ? -7.044 2.189 0.724 1.00 0.00 20 LEU A O 18
ATOM 10119 N N . ILE A 1 21 ? -5.585 1.357 -0.768 1.00 0.00 21 ILE A N 18
ATOM 10120 C CA . ILE A 1 21 ? -6.588 1.113 -1.804 1.00 0.00 21 ILE A CA 18
ATOM 10121 C C . ILE A 1 21 ? -7.573 0.053 -1.295 1.00 0.00 21 ILE A C 18
ATOM 10122 O O . ILE A 1 21 ? -8.775 0.206 -1.499 1.00 0.00 21 ILE A O 18
ATOM 10138 N N . LEU A 1 22 ? -7.094 -0.998 -0.617 1.00 0.00 22 LEU A N 18
ATOM 10139 C CA . LEU A 1 22 ? -7.957 -2.045 -0.077 1.00 0.00 22 LEU A CA 18
ATOM 10140 C C . LEU A 1 22 ? -8.949 -1.421 0.899 1.00 0.00 22 LEU A C 18
ATOM 10141 O O . LEU A 1 22 ? -10.145 -1.669 0.803 1.00 0.00 22 LEU A O 18
ATOM 10157 N N . LEU A 1 23 ? -8.441 -0.604 1.825 1.00 0.00 23 LEU A N 18
ATOM 10158 C CA . LEU A 1 23 ? -9.223 0.099 2.831 1.00 0.00 23 LEU A CA 18
ATOM 10159 C C . LEU A 1 23 ? -10.263 1.000 2.160 1.00 0.00 23 LEU A C 18
ATOM 10160 O O . LEU A 1 23 ? -11.400 1.053 2.617 1.00 0.00 23 LEU A O 18
ATOM 10176 N N . LEU A 1 24 ? -9.882 1.690 1.080 1.00 0.00 24 LEU A N 18
ATOM 10177 C CA . LEU A 1 24 ? -10.750 2.579 0.313 1.00 0.00 24 LEU A CA 18
ATOM 10178 C C . LEU A 1 24 ? -11.933 1.768 -0.217 1.00 0.00 24 LEU A C 18
ATOM 10179 O O . LEU A 1 24 ? -13.088 2.133 -0.004 1.00 0.00 24 LEU A O 18
ATOM 10195 N N . ILE A 1 25 ? -11.640 0.649 -0.885 1.00 0.00 25 ILE A N 18
ATOM 10196 C CA . ILE A 1 25 ? -12.654 -0.237 -1.448 1.00 0.00 25 ILE A CA 18
ATOM 10197 C C . ILE A 1 25 ? -13.513 -0.828 -0.333 1.00 0.00 25 ILE A C 18
ATOM 10198 O O . ILE A 1 25 ? -14.705 -1.036 -0.541 1.00 0.00 25 ILE A O 18
ATOM 10214 N N . LEU A 1 26 ? -12.961 -1.045 0.865 1.00 0.00 26 LEU A N 18
ATOM 10215 C CA . LEU A 1 26 ? -13.722 -1.568 1.997 1.00 0.00 26 LEU A CA 18
ATOM 10216 C C . LEU A 1 26 ? -14.833 -0.570 2.372 1.00 0.00 26 LEU A C 18
ATOM 10217 O O . LEU A 1 26 ? -15.755 -0.924 3.100 1.00 0.00 26 LEU A O 18
ATOM 10233 N N . GLY A 1 27 ? -14.744 0.685 1.911 1.00 0.00 27 GLY A N 18
ATOM 10234 C CA . GLY A 1 27 ? -15.738 1.709 2.175 1.00 0.00 27 GLY A CA 18
ATOM 10235 C C . GLY A 1 27 ? -16.900 1.489 1.218 1.00 0.00 27 GLY A C 18
ATOM 10236 O O . GLY A 1 27 ? -18.048 1.424 1.651 1.00 0.00 27 GLY A O 18
ATOM 10240 N N . ALA A 1 28 ? -16.601 1.374 -0.081 1.00 0.00 28 ALA A N 18
ATOM 10241 C CA . ALA A 1 28 ? -17.605 1.142 -1.113 1.00 0.00 28 ALA A CA 18
ATOM 10242 C C . ALA A 1 28 ? -18.291 -0.209 -0.879 1.00 0.00 28 ALA A C 18
ATOM 10243 O O . ALA A 1 28 ? -19.497 -0.327 -1.067 1.00 0.00 28 ALA A O 18
ATOM 10250 N N . LEU A 1 29 ? -17.554 -1.206 -0.374 1.00 0.00 29 LEU A N 18
ATOM 10251 C CA . LEU A 1 29 ? -18.057 -2.544 -0.077 1.00 0.00 29 LEU A CA 18
ATOM 10252 C C . LEU A 1 29 ? -19.261 -2.481 0.864 1.00 0.00 29 LEU A C 18
ATOM 10253 O O . LEU A 1 29 ? -20.201 -3.254 0.703 1.00 0.00 29 LEU A O 18
ATOM 10269 N N . LEU A 1 30 ? -19.250 -1.567 1.841 1.00 0.00 30 LEU A N 18
ATOM 10270 C CA . LEU A 1 30 ? -20.347 -1.401 2.797 1.00 0.00 30 LEU A CA 18
ATOM 10271 C C . LEU A 1 30 ? -21.607 -0.823 2.138 1.00 0.00 30 LEU A C 18
ATOM 10272 O O . LEU A 1 30 ? -22.668 -0.831 2.758 1.00 0.00 30 LEU A O 18
ATOM 10288 N N . LEU A 1 31 ? -21.498 -0.319 0.907 1.00 0.00 31 LEU A N 18
ATOM 10289 C CA . LEU A 1 31 ? -22.571 0.259 0.104 1.00 0.00 31 LEU A CA 18
ATOM 10290 C C . LEU A 1 31 ? -22.948 -0.684 -1.054 1.00 0.00 31 LEU A C 18
ATOM 10291 O O . LEU A 1 31 ? -23.923 -0.418 -1.754 1.00 0.00 31 LEU A O 18
ATOM 10307 N N . GLY A 1 32 ? -22.259 -1.823 -1.205 1.00 0.00 32 GLY A N 18
ATOM 10308 C CA . GLY A 1 32 ? -22.495 -2.819 -2.247 1.00 0.00 32 GLY A CA 18
ATOM 10309 C C . GLY A 1 32 ? -21.296 -3.136 -3.146 1.00 0.00 32 GLY A C 18
ATOM 10310 O O . GLY A 1 32 ? -21.377 -4.162 -3.821 1.00 0.00 32 GLY A O 18
ATOM 10314 N N . LEU A 1 33 ? -20.199 -2.368 -3.057 1.00 0.00 33 LEU A N 18
ATOM 10315 C CA . LEU A 1 33 ? -18.888 -2.383 -3.745 1.00 0.00 33 LEU A CA 18
ATOM 10316 C C . LEU A 1 33 ? -18.738 -1.115 -4.577 1.00 0.00 33 LEU A C 18
ATOM 10317 O O . LEU A 1 33 ? -19.738 -0.388 -4.750 1.00 0.00 33 LEU A O 18
ATOM 10333 N N . ILE A 1 1 ? 24.508 1.119 -4.151 1.00 0.00 1 ILE A N 19
ATOM 10334 C CA . ILE A 1 1 ? 24.633 -0.006 -3.205 1.00 0.00 1 ILE A CA 19
ATOM 10335 C C . ILE A 1 1 ? 23.244 -0.631 -3.111 1.00 0.00 1 ILE A C 19
ATOM 10336 O O . ILE A 1 1 ? 22.292 0.143 -3.010 1.00 0.00 1 ILE A O 19
ATOM 10352 N N . PRO A 1 2 ? 23.099 -1.961 -3.236 1.00 0.00 2 PRO A N 19
ATOM 10353 C CA . PRO A 1 2 ? 21.798 -2.617 -3.141 1.00 0.00 2 PRO A CA 19
ATOM 10354 C C . PRO A 1 2 ? 21.261 -2.508 -1.706 1.00 0.00 2 PRO A C 19
ATOM 10355 O O . PRO A 1 2 ? 21.971 -2.058 -0.808 1.00 0.00 2 PRO A O 19
ATOM 10366 N N . SER A 1 3 ? 20.007 -2.923 -1.494 1.00 0.00 3 SER A N 19
ATOM 10367 C CA . SER A 1 3 ? 19.335 -2.898 -0.194 1.00 0.00 3 SER A CA 19
ATOM 10368 C C . SER A 1 3 ? 19.376 -1.522 0.502 1.00 0.00 3 SER A C 19
ATOM 10369 O O . SER A 1 3 ? 19.243 -1.454 1.725 1.00 0.00 3 SER A O 19
ATOM 10377 N N . SER A 1 4 ? 19.536 -0.422 -0.248 1.00 0.00 4 SER A N 19
ATOM 10378 C CA . SER A 1 4 ? 19.586 0.909 0.336 1.00 0.00 4 SER A CA 19
ATOM 10379 C C . SER A 1 4 ? 18.297 1.206 1.124 1.00 0.00 4 SER A C 19
ATOM 10380 O O . SER A 1 4 ? 17.228 0.681 0.778 1.00 0.00 4 SER A O 19
ATOM 10388 N N . PRO A 1 5 ? 18.340 2.108 2.124 1.00 0.00 5 PRO A N 19
ATOM 10389 C CA . PRO A 1 5 ? 17.160 2.440 2.910 1.00 0.00 5 PRO A CA 19
ATOM 10390 C C . PRO A 1 5 ? 16.040 3.017 2.040 1.00 0.00 5 PRO A C 19
ATOM 10391 O O . PRO A 1 5 ? 14.875 2.898 2.410 1.00 0.00 5 PRO A O 19
ATOM 10402 N N . VAL A 1 6 ? 16.360 3.620 0.890 1.00 0.00 6 VAL A N 19
ATOM 10403 C CA . VAL A 1 6 ? 15.381 4.187 -0.028 1.00 0.00 6 VAL A CA 19
ATOM 10404 C C . VAL A 1 6 ? 14.523 3.047 -0.590 1.00 0.00 6 VAL A C 19
ATOM 10405 O O . VAL A 1 6 ? 13.302 3.189 -0.657 1.00 0.00 6 VAL A O 19
ATOM 10418 N N . HIS A 1 7 ? 15.126 1.915 -0.982 1.00 0.00 7 HIS A N 19
ATOM 10419 C CA . HIS A 1 7 ? 14.368 0.786 -1.514 1.00 0.00 7 HIS A CA 19
ATOM 10420 C C . HIS A 1 7 ? 13.475 0.230 -0.407 1.00 0.00 7 HIS A C 19
ATOM 10421 O O . HIS A 1 7 ? 12.297 -0.027 -0.645 1.00 0.00 7 HIS A O 19
ATOM 10435 N N . LEU A 1 8 ? 14.013 0.074 0.809 1.00 0.00 8 LEU A N 19
ATOM 10436 C CA . LEU A 1 8 ? 13.243 -0.434 1.945 1.00 0.00 8 LEU A CA 19
ATOM 10437 C C . LEU A 1 8 ? 12.044 0.488 2.164 1.00 0.00 8 LEU A C 19
ATOM 10438 O O . LEU A 1 8 ? 10.925 0.009 2.345 1.00 0.00 8 LEU A O 19
ATOM 10454 N N . LYS A 1 9 ? 12.259 1.808 2.112 1.00 0.00 9 LYS A N 19
ATOM 10455 C CA . LYS A 1 9 ? 11.208 2.808 2.274 1.00 0.00 9 LYS A CA 19
ATOM 10456 C C . LYS A 1 9 ? 10.167 2.585 1.181 1.00 0.00 9 LYS A C 19
ATOM 10457 O O . LYS A 1 9 ? 8.984 2.494 1.490 1.00 0.00 9 LYS A O 19
ATOM 10476 N N . ARG A 1 10 ? 10.582 2.454 -0.080 1.00 0.00 10 ARG A N 19
ATOM 10477 C CA . ARG A 1 10 ? 9.685 2.239 -1.211 1.00 0.00 10 ARG A CA 19
ATOM 10478 C C . ARG A 1 10 ? 8.837 0.977 -1.045 1.00 0.00 10 ARG A C 19
ATOM 10479 O O . ARG A 1 10 ? 7.654 1.012 -1.374 1.00 0.00 10 ARG A O 19
ATOM 10500 N N . LEU A 1 11 ? 9.412 -0.126 -0.559 1.00 0.00 11 LEU A N 19
ATOM 10501 C CA . LEU A 1 11 ? 8.716 -1.401 -0.386 1.00 0.00 11 LEU A CA 19
ATOM 10502 C C . LEU A 1 11 ? 7.780 -1.351 0.807 1.00 0.00 11 LEU A C 19
ATOM 10503 O O . LEU A 1 11 ? 6.834 -2.132 0.898 1.00 0.00 11 LEU A O 19
ATOM 10519 N N . LYS A 1 12 ? 8.055 -0.486 1.778 1.00 0.00 12 LYS A N 19
ATOM 10520 C CA . LYS A 1 12 ? 7.189 -0.346 2.940 1.00 0.00 12 LYS A CA 19
ATOM 10521 C C . LYS A 1 12 ? 6.056 0.612 2.585 1.00 0.00 12 LYS A C 19
ATOM 10522 O O . LYS A 1 12 ? 4.921 0.333 2.949 1.00 0.00 12 LYS A O 19
ATOM 10541 N N . LEU A 1 13 ? 6.339 1.673 1.831 1.00 0.00 13 LEU A N 19
ATOM 10542 C CA . LEU A 1 13 ? 5.353 2.649 1.391 1.00 0.00 13 LEU A CA 19
ATOM 10543 C C . LEU A 1 13 ? 4.348 1.926 0.503 1.00 0.00 13 LEU A C 19
ATOM 10544 O O . LEU A 1 13 ? 3.153 2.085 0.700 1.00 0.00 13 LEU A O 19
ATOM 10560 N N . LEU A 1 14 ? 4.827 1.115 -0.448 1.00 0.00 14 LEU A N 19
ATOM 10561 C CA . LEU A 1 14 ? 3.974 0.354 -1.354 1.00 0.00 14 LEU A CA 19
ATOM 10562 C C . LEU A 1 14 ? 3.044 -0.568 -0.567 1.00 0.00 14 LEU A C 19
ATOM 10563 O O . LEU A 1 14 ? 1.871 -0.666 -0.905 1.00 0.00 14 LEU A O 19
ATOM 10579 N N . LEU A 1 15 ? 3.556 -1.242 0.469 1.00 0.00 15 LEU A N 19
ATOM 10580 C CA . LEU A 1 15 ? 2.753 -2.147 1.284 1.00 0.00 15 LEU A CA 19
ATOM 10581 C C . LEU A 1 15 ? 1.664 -1.372 2.031 1.00 0.00 15 LEU A C 19
ATOM 10582 O O . LEU A 1 15 ? 0.511 -1.792 2.037 1.00 0.00 15 LEU A O 19
ATOM 10598 N N . LEU A 1 16 ? 2.029 -0.257 2.670 1.00 0.00 16 LEU A N 19
ATOM 10599 C CA . LEU A 1 16 ? 1.080 0.572 3.410 1.00 0.00 16 LEU A CA 19
ATOM 10600 C C . LEU A 1 16 ? 0.022 1.121 2.456 1.00 0.00 16 LEU A C 19
ATOM 10601 O O . LEU A 1 16 ? -1.158 1.112 2.788 1.00 0.00 16 LEU A O 19
ATOM 10617 N N . LEU A 1 17 ? 0.431 1.577 1.270 1.00 0.00 17 LEU A N 19
ATOM 10618 C CA . LEU A 1 17 ? -0.468 2.114 0.266 1.00 0.00 17 LEU A CA 19
ATOM 10619 C C . LEU A 1 17 ? -1.435 1.037 -0.207 1.00 0.00 17 LEU A C 19
ATOM 10620 O O . LEU A 1 17 ? -2.612 1.332 -0.357 1.00 0.00 17 LEU A O 19
ATOM 10636 N N . LEU A 1 18 ? -0.966 -0.192 -0.447 1.00 0.00 18 LEU A N 19
ATOM 10637 C CA . LEU A 1 18 ? -1.807 -1.292 -0.880 1.00 0.00 18 LEU A CA 19
ATOM 10638 C C . LEU A 1 18 ? -2.895 -1.509 0.175 1.00 0.00 18 LEU A C 19
ATOM 10639 O O . LEU A 1 18 ? -4.066 -1.617 -0.176 1.00 0.00 18 LEU A O 19
ATOM 10655 N N . LEU A 1 19 ? -2.514 -1.555 1.458 1.00 0.00 19 LEU A N 19
ATOM 10656 C CA . LEU A 1 19 ? -3.462 -1.739 2.551 1.00 0.00 19 LEU A CA 19
ATOM 10657 C C . LEU A 1 19 ? -4.459 -0.578 2.602 1.00 0.00 19 LEU A C 19
ATOM 10658 O O . LEU A 1 19 ? -5.650 -0.813 2.795 1.00 0.00 19 LEU A O 19
ATOM 10674 N N . LEU A 1 20 ? -3.992 0.663 2.420 1.00 0.00 20 LEU A N 19
ATOM 10675 C CA . LEU A 1 20 ? -4.851 1.841 2.439 1.00 0.00 20 LEU A CA 19
ATOM 10676 C C . LEU A 1 20 ? -5.864 1.777 1.295 1.00 0.00 20 LEU A C 19
ATOM 10677 O O . LEU A 1 20 ? -7.042 2.036 1.515 1.00 0.00 20 LEU A O 19
ATOM 10693 N N . ILE A 1 21 ? -5.418 1.446 0.082 1.00 0.00 21 ILE A N 19
ATOM 10694 C CA . ILE A 1 21 ? -6.277 1.338 -1.093 1.00 0.00 21 ILE A CA 19
ATOM 10695 C C . ILE A 1 21 ? -7.309 0.232 -0.849 1.00 0.00 21 ILE A C 19
ATOM 10696 O O . ILE A 1 21 ? -8.482 0.436 -1.154 1.00 0.00 21 ILE A O 19
ATOM 10712 N N . LEU A 1 22 ? -6.901 -0.913 -0.289 1.00 0.00 22 LEU A N 19
ATOM 10713 C CA . LEU A 1 22 ? -7.801 -2.026 0.005 1.00 0.00 22 LEU A CA 19
ATOM 10714 C C . LEU A 1 22 ? -8.895 -1.541 0.950 1.00 0.00 22 LEU A C 19
ATOM 10715 O O . LEU A 1 22 ? -10.076 -1.731 0.673 1.00 0.00 22 LEU A O 19
ATOM 10731 N N . LEU A 1 23 ? -8.500 -0.903 2.053 1.00 0.00 23 LEU A N 19
ATOM 10732 C CA . LEU A 1 23 ? -9.404 -0.365 3.059 1.00 0.00 23 LEU A CA 19
ATOM 10733 C C . LEU A 1 23 ? -10.383 0.631 2.435 1.00 0.00 23 LEU A C 19
ATOM 10734 O O . LEU A 1 23 ? -11.572 0.591 2.740 1.00 0.00 23 LEU A O 19
ATOM 10750 N N . LEU A 1 24 ? -9.900 1.513 1.559 1.00 0.00 24 LEU A N 19
ATOM 10751 C CA . LEU A 1 24 ? -10.731 2.503 0.887 1.00 0.00 24 LEU A CA 19
ATOM 10752 C C . LEU A 1 24 ? -11.759 1.807 -0.003 1.00 0.00 24 LEU A C 19
ATOM 10753 O O . LEU A 1 24 ? -12.933 2.170 0.026 1.00 0.00 24 LEU A O 19
ATOM 10769 N N . ILE A 1 25 ? -11.335 0.812 -0.789 1.00 0.00 25 ILE A N 19
ATOM 10770 C CA . ILE A 1 25 ? -12.219 0.065 -1.680 1.00 0.00 25 ILE A CA 19
ATOM 10771 C C . ILE A 1 25 ? -13.250 -0.707 -0.867 1.00 0.00 25 ILE A C 19
ATOM 10772 O O . ILE A 1 25 ? -14.405 -0.789 -1.282 1.00 0.00 25 ILE A O 19
ATOM 10788 N N . LEU A 1 26 ? -12.885 -1.218 0.311 1.00 0.00 26 LEU A N 19
ATOM 10789 C CA . LEU A 1 26 ? -13.825 -1.927 1.170 1.00 0.00 26 LEU A CA 19
ATOM 10790 C C . LEU A 1 26 ? -14.956 -0.966 1.583 1.00 0.00 26 LEU A C 19
ATOM 10791 O O . LEU A 1 26 ? -16.001 -1.418 2.043 1.00 0.00 26 LEU A O 19
ATOM 10807 N N . GLY A 1 27 ? -14.758 0.352 1.435 1.00 0.00 27 GLY A N 19
ATOM 10808 C CA . GLY A 1 27 ? -15.752 1.360 1.767 1.00 0.00 27 GLY A CA 19
ATOM 10809 C C . GLY A 1 27 ? -16.803 1.437 0.663 1.00 0.00 27 GLY A C 19
ATOM 10810 O O . GLY A 1 27 ? -17.965 1.712 0.952 1.00 0.00 27 GLY A O 19
ATOM 10814 N N . ALA A 1 28 ? -16.394 1.233 -0.594 1.00 0.00 28 ALA A N 19
ATOM 10815 C CA . ALA A 1 28 ? -17.281 1.246 -1.749 1.00 0.00 28 ALA A CA 19
ATOM 10816 C C . ALA A 1 28 ? -18.137 -0.022 -1.695 1.00 0.00 28 ALA A C 19
ATOM 10817 O O . ALA A 1 28 ? -19.364 0.062 -1.774 1.00 0.00 28 ALA A O 19
ATOM 10824 N N . LEU A 1 29 ? -17.504 -1.172 -1.416 1.00 0.00 29 LEU A N 19
ATOM 10825 C CA . LEU A 1 29 ? -18.197 -2.456 -1.317 1.00 0.00 29 LEU A CA 19
ATOM 10826 C C . LEU A 1 29 ? -19.254 -2.399 -0.213 1.00 0.00 29 LEU A C 19
ATOM 10827 O O . LEU A 1 29 ? -20.279 -3.068 -0.317 1.00 0.00 29 LEU A O 19
ATOM 10843 N N . LEU A 1 30 ? -19.027 -1.596 0.836 1.00 0.00 30 LEU A N 19
ATOM 10844 C CA . LEU A 1 30 ? -19.953 -1.419 1.954 1.00 0.00 30 LEU A CA 19
ATOM 10845 C C . LEU A 1 30 ? -21.279 -0.799 1.483 1.00 0.00 30 LEU A C 19
ATOM 10846 O O . LEU A 1 30 ? -22.285 -0.897 2.182 1.00 0.00 30 LEU A O 19
ATOM 10862 N N . LEU A 1 31 ? -21.279 -0.153 0.313 1.00 0.00 31 LEU A N 19
ATOM 10863 C CA . LEU A 1 31 ? -22.419 0.493 -0.326 1.00 0.00 31 LEU A CA 19
ATOM 10864 C C . LEU A 1 31 ? -22.904 -0.320 -1.538 1.00 0.00 31 LEU A C 19
ATOM 10865 O O . LEU A 1 31 ? -23.894 0.061 -2.159 1.00 0.00 31 LEU A O 19
ATOM 10881 N N . GLY A 1 32 ? -22.240 -1.433 -1.875 1.00 0.00 32 GLY A N 19
ATOM 10882 C CA . GLY A 1 32 ? -22.600 -2.293 -2.994 1.00 0.00 32 GLY A CA 19
ATOM 10883 C C . GLY A 1 32 ? -21.993 -1.853 -4.327 1.00 0.00 32 GLY A C 19
ATOM 10884 O O . GLY A 1 32 ? -22.636 -2.053 -5.358 1.00 0.00 32 GLY A O 19
ATOM 10888 N N . LEU A 1 33 ? -20.804 -1.237 -4.318 1.00 0.00 33 LEU A N 19
ATOM 10889 C CA . LEU A 1 33 ? -20.095 -0.766 -5.505 1.00 0.00 33 LEU A CA 19
ATOM 10890 C C . LEU A 1 33 ? -18.698 -1.358 -5.462 1.00 0.00 33 LEU A C 19
ATOM 10891 O O . LEU A 1 33 ? -17.994 -1.060 -4.475 1.00 0.00 33 LEU A O 19
ATOM 10907 N N . ILE A 1 1 ? 18.822 -11.451 1.505 1.00 0.00 1 ILE A N 20
ATOM 10908 C CA . ILE A 1 1 ? 19.864 -10.625 0.863 1.00 0.00 1 ILE A CA 20
ATOM 10909 C C . ILE A 1 1 ? 19.593 -9.206 1.368 1.00 0.00 1 ILE A C 20
ATOM 10910 O O . ILE A 1 1 ? 18.416 -8.861 1.447 1.00 0.00 1 ILE A O 20
ATOM 10926 N N . PRO A 1 2 ? 20.605 -8.431 1.797 1.00 0.00 2 PRO A N 20
ATOM 10927 C CA . PRO A 1 2 ? 20.392 -7.070 2.284 1.00 0.00 2 PRO A CA 20
ATOM 10928 C C . PRO A 1 2 ? 19.931 -6.140 1.152 1.00 0.00 2 PRO A C 20
ATOM 10929 O O . PRO A 1 2 ? 19.907 -6.522 -0.018 1.00 0.00 2 PRO A O 20
ATOM 10940 N N . SER A 1 3 ? 19.537 -4.917 1.492 1.00 0.00 3 SER A N 20
ATOM 10941 C CA . SER A 1 3 ? 19.081 -3.884 0.573 1.00 0.00 3 SER A CA 20
ATOM 10942 C C . SER A 1 3 ? 19.249 -2.545 1.291 1.00 0.00 3 SER A C 20
ATOM 10943 O O . SER A 1 3 ? 19.266 -2.523 2.525 1.00 0.00 3 SER A O 20
ATOM 10951 N N . SER A 1 4 ? 19.378 -1.438 0.553 1.00 0.00 4 SER A N 20
ATOM 10952 C CA . SER A 1 4 ? 19.52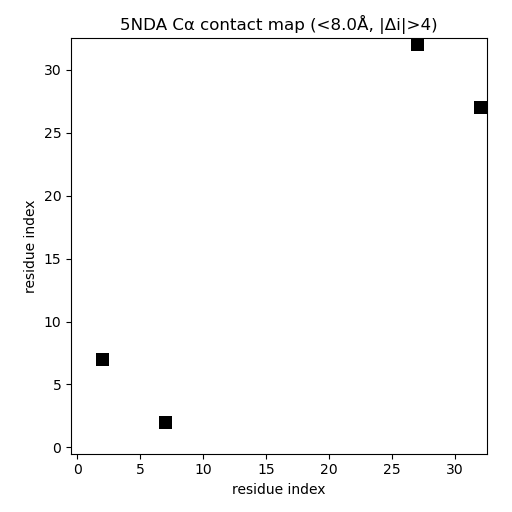9 -0.139 1.196 1.00 0.00 4 SER A CA 20
ATOM 10953 C C . SER A 1 4 ? 18.237 0.193 1.963 1.00 0.00 4 SER A C 20
ATOM 10954 O O . SER A 1 4 ? 17.151 -0.261 1.568 1.00 0.00 4 SER A O 20
ATOM 10962 N N . PRO A 1 5 ? 18.302 1.032 3.013 1.00 0.00 5 PRO A N 20
ATOM 10963 C CA . PRO A 1 5 ? 17.114 1.398 3.767 1.00 0.00 5 PRO A CA 20
ATOM 10964 C C . PRO A 1 5 ? 16.114 2.137 2.871 1.00 0.00 5 PRO A C 20
ATOM 10965 O O . PRO A 1 5 ? 14.915 2.078 3.127 1.00 0.00 5 PRO A O 20
ATOM 10976 N N . VAL A 1 6 ? 16.579 2.797 1.806 1.00 0.00 6 VAL A N 20
ATOM 10977 C CA . VAL A 1 6 ? 15.737 3.526 0.872 1.00 0.00 6 VAL A CA 20
ATOM 10978 C C . VAL A 1 6 ? 14.816 2.531 0.155 1.00 0.00 6 VAL A C 20
ATOM 10979 O O . VAL A 1 6 ? 13.610 2.771 0.099 1.00 0.00 6 VAL A O 20
ATOM 10992 N N . HIS A 1 7 ? 15.336 1.414 -0.375 1.00 0.00 7 HIS A N 20
ATOM 10993 C CA . HIS A 1 7 ? 14.488 0.433 -1.057 1.00 0.00 7 HIS A CA 20
ATOM 10994 C C . HIS A 1 7 ? 13.531 -0.196 -0.041 1.00 0.00 7 HIS A C 20
ATOM 10995 O O . HIS A 1 7 ? 12.366 -0.434 -0.353 1.00 0.00 7 HIS A O 20
ATOM 11009 N N . LEU A 1 8 ? 13.991 -0.453 1.190 1.00 0.00 8 LEU A N 20
ATOM 11010 C CA . LEU A 1 8 ? 13.133 -1.032 2.220 1.00 0.00 8 LEU A CA 20
ATOM 11011 C C . LEU A 1 8 ? 11.973 -0.064 2.485 1.00 0.00 8 LEU A C 20
ATOM 11012 O O . LEU A 1 8 ? 10.818 -0.495 2.548 1.00 0.00 8 LEU A O 20
ATOM 11028 N N . LYS A 1 9 ? 12.259 1.241 2.586 1.00 0.00 9 LYS A N 20
ATOM 11029 C CA . LYS A 1 9 ? 11.268 2.292 2.813 1.00 0.00 9 LYS A CA 20
ATOM 11030 C C . LYS A 1 9 ? 10.312 2.312 1.627 1.00 0.00 9 LYS A C 20
ATOM 11031 O O . LYS A 1 9 ? 9.105 2.308 1.829 1.00 0.00 9 LYS A O 20
ATOM 11050 N N . ARG A 1 10 ? 10.828 2.295 0.396 1.00 0.00 10 ARG A N 20
ATOM 11051 C CA . ARG A 1 10 ? 10.072 2.294 -0.843 1.00 0.00 10 ARG A CA 20
ATOM 11052 C C . ARG A 1 10 ? 9.102 1.119 -0.898 1.00 0.00 10 ARG A C 20
ATOM 11053 O O . ARG A 1 10 ? 7.993 1.308 -1.399 1.00 0.00 10 ARG A O 20
ATOM 11074 N N . LEU A 1 11 ? 9.493 -0.067 -0.425 1.00 0.00 11 LEU A N 20
ATOM 11075 C CA . LEU A 1 11 ? 8.642 -1.248 -0.439 1.00 0.00 11 LEU A CA 20
ATOM 11076 C C . LEU A 1 11 ? 7.556 -1.051 0.601 1.00 0.00 11 LEU A C 20
ATOM 11077 O O . LEU A 1 11 ? 6.391 -1.309 0.330 1.00 0.00 11 LEU A O 20
ATOM 11093 N N . LYS A 1 12 ? 7.929 -0.607 1.805 1.00 0.00 12 LYS A N 20
ATOM 11094 C CA . LYS A 1 12 ? 6.947 -0.369 2.863 1.00 0.00 12 LYS A CA 20
ATOM 11095 C C . LYS A 1 12 ? 5.944 0.705 2.425 1.00 0.00 12 LYS A C 20
ATOM 11096 O O . LYS A 1 12 ? 4.761 0.567 2.699 1.00 0.00 12 LYS A O 20
ATOM 11115 N N . LEU A 1 13 ? 6.396 1.744 1.724 1.00 0.00 13 LEU A N 20
ATOM 11116 C CA . LEU A 1 13 ? 5.565 2.836 1.230 1.00 0.00 13 LEU A CA 20
ATOM 11117 C C . LEU A 1 13 ? 4.604 2.303 0.173 1.00 0.00 13 LEU A C 20
ATOM 11118 O O . LEU A 1 13 ? 3.443 2.688 0.158 1.00 0.00 13 LEU A O 20
ATOM 11134 N N . LEU A 1 14 ? 5.095 1.458 -0.739 1.00 0.00 14 LEU A N 20
ATOM 11135 C CA . LEU A 1 14 ? 4.273 0.864 -1.787 1.00 0.00 14 LEU A CA 20
ATOM 11136 C C . LEU A 1 14 ? 3.164 0.041 -1.133 1.00 0.00 14 LEU A C 20
ATOM 11137 O O . LEU A 1 14 ? 2.006 0.177 -1.513 1.00 0.00 14 LEU A O 20
ATOM 11153 N N . LEU A 1 15 ? 3.522 -0.779 -0.140 1.00 0.00 15 LEU A N 20
ATOM 11154 C CA . LEU A 1 15 ? 2.561 -1.616 0.573 1.00 0.00 15 LEU A CA 20
ATOM 11155 C C . LEU A 1 15 ? 1.551 -0.751 1.324 1.00 0.00 15 LEU A C 20
ATOM 11156 O O . LEU A 1 15 ? 0.372 -1.077 1.321 1.00 0.00 15 LEU A O 20
ATOM 11172 N N . LEU A 1 16 ? 1.991 0.350 1.942 1.00 0.00 16 LEU A N 20
ATOM 11173 C CA . LEU A 1 16 ? 1.111 1.255 2.674 1.00 0.00 16 LEU A CA 20
ATOM 11174 C C . LEU A 1 16 ? 0.079 1.857 1.723 1.00 0.00 16 LEU A C 20
ATOM 11175 O O . LEU A 1 16 ? -1.101 1.880 2.052 1.00 0.00 16 LEU A O 20
ATOM 11191 N N . LEU A 1 17 ? 0.506 2.341 0.551 1.00 0.00 17 LEU A N 20
ATOM 11192 C CA . LEU A 1 17 ? -0.402 2.922 -0.425 1.00 0.00 17 LEU A CA 20
ATOM 11193 C C . LEU A 1 17 ? -1.389 1.872 -0.921 1.00 0.00 17 LEU A C 20
ATOM 11194 O O . LEU A 1 17 ? -2.569 2.178 -1.058 1.00 0.00 17 LEU A O 20
ATOM 11210 N N . LEU A 1 18 ? -0.924 0.648 -1.193 1.00 0.00 18 LEU A N 20
ATOM 11211 C CA . LEU A 1 18 ? -1.768 -0.437 -1.649 1.00 0.00 18 LEU A CA 20
ATOM 11212 C C . LEU A 1 18 ? -2.828 -0.703 -0.577 1.00 0.00 18 LEU A C 20
ATOM 11213 O O . LEU A 1 18 ? -4.005 -0.810 -0.902 1.00 0.00 18 LEU A O 20
ATOM 11229 N N . LEU A 1 19 ? -2.417 -0.791 0.692 1.00 0.00 19 LEU A N 20
ATOM 11230 C CA . LEU A 1 19 ? -3.310 -1.022 1.820 1.00 0.00 19 LEU A CA 20
ATOM 11231 C C . LEU A 1 19 ? -4.331 0.108 1.931 1.00 0.00 19 LEU A C 20
ATOM 11232 O O . LEU A 1 19 ? -5.497 -0.169 2.188 1.00 0.00 19 LEU A O 20
ATOM 11248 N N . LEU A 1 20 ? -3.917 1.363 1.731 1.00 0.00 20 LEU A N 20
ATOM 11249 C CA . LEU A 1 20 ? -4.816 2.509 1.805 1.00 0.00 20 LEU A CA 20
ATOM 11250 C C . LEU A 1 20 ? -5.897 2.391 0.732 1.00 0.00 20 LEU A C 20
ATOM 11251 O O . LEU A 1 20 ? -7.074 2.549 1.042 1.00 0.00 20 LEU A O 20
ATOM 11267 N N . ILE A 1 21 ? -5.516 2.122 -0.519 1.00 0.00 21 ILE A N 20
ATOM 11268 C CA . ILE A 1 21 ? -6.472 1.979 -1.616 1.00 0.00 21 ILE A CA 20
ATOM 11269 C C . ILE A 1 21 ? -7.374 0.764 -1.351 1.00 0.00 21 ILE A C 20
ATOM 11270 O O . ILE A 1 21 ? -8.571 0.836 -1.618 1.00 0.00 21 ILE A O 20
ATOM 11286 N N . LEU A 1 22 ? -6.834 -0.333 -0.810 1.00 0.00 22 LEU A N 20
ATOM 11287 C CA . LEU A 1 22 ? -7.608 -1.532 -0.500 1.00 0.00 22 LEU A CA 20
ATOM 11288 C C . LEU A 1 22 ? -8.687 -1.174 0.518 1.00 0.00 22 LEU A C 20
ATOM 11289 O O . LEU A 1 22 ? -9.852 -1.501 0.321 1.00 0.00 22 LEU A O 20
ATOM 11305 N N . LEU A 1 23 ? -8.289 -0.493 1.595 1.00 0.00 23 LEU A N 20
ATOM 11306 C CA . LEU A 1 23 ? -9.165 -0.044 2.667 1.00 0.00 23 LEU A CA 20
ATOM 11307 C C . LEU A 1 23 ? -10.248 0.877 2.104 1.00 0.00 23 LEU A C 20
ATOM 11308 O O . LEU A 1 23 ? -11.401 0.783 2.513 1.00 0.00 23 LEU A O 20
ATOM 11324 N N . LEU A 1 24 ? -9.892 1.750 1.158 1.00 0.00 24 LEU A N 20
ATOM 11325 C CA . LEU A 1 24 ? -10.816 2.675 0.514 1.00 0.00 24 LEU A CA 20
ATOM 11326 C C . LEU A 1 24 ? -11.892 1.859 -0.207 1.00 0.00 24 LEU A C 20
ATOM 11327 O O . LEU A 1 24 ? -13.083 2.051 0.027 1.00 0.00 24 LEU A O 20
ATOM 11343 N N . ILE A 1 25 ? -11.470 0.925 -1.063 1.00 0.00 25 ILE A N 20
ATOM 11344 C CA . ILE A 1 25 ? -12.365 0.067 -1.837 1.00 0.00 25 ILE A CA 20
ATOM 11345 C C . ILE A 1 25 ? -13.197 -0.827 -0.916 1.00 0.00 25 ILE A C 20
ATOM 11346 O O . ILE A 1 25 ? -14.342 -1.132 -1.248 1.00 0.00 25 ILE A O 20
ATOM 11362 N N . LEU A 1 26 ? -12.680 -1.214 0.253 1.00 0.00 26 LEU A N 20
ATOM 11363 C CA . LEU A 1 26 ? -13.421 -2.036 1.205 1.00 0.00 26 LEU A CA 20
ATOM 11364 C C . LEU A 1 26 ? -14.671 -1.274 1.680 1.00 0.00 26 LEU A C 20
ATOM 11365 O O . LEU A 1 26 ? -15.575 -1.890 2.239 1.00 0.00 26 LEU A O 20
ATOM 11381 N N . GLY A 1 27 ? -14.740 0.047 1.462 1.00 0.00 27 GLY A N 20
ATOM 11382 C CA . GLY A 1 27 ? -15.881 0.861 1.847 1.00 0.00 27 GLY A CA 20
ATOM 11383 C C . GLY A 1 27 ? -17.093 0.496 0.995 1.00 0.00 27 GLY A C 20
ATOM 11384 O O . GLY A 1 27 ? -18.206 0.450 1.516 1.00 0.00 27 GLY A O 20
ATOM 11388 N N . ALA A 1 28 ? -16.886 0.206 -0.296 1.00 0.00 28 ALA A N 20
ATOM 11389 C CA . ALA A 1 28 ? -17.956 -0.171 -1.214 1.00 0.00 28 ALA A CA 20
ATOM 11390 C C . ALA A 1 28 ? -18.629 -1.461 -0.738 1.00 0.00 28 ALA A C 20
ATOM 11391 O O . ALA A 1 28 ? -19.828 -1.657 -0.918 1.00 0.00 28 ALA A O 20
ATOM 11398 N N . LEU A 1 29 ? -17.872 -2.352 -0.088 1.00 0.00 29 LEU A N 20
ATOM 11399 C CA . LEU A 1 29 ? -18.383 -3.620 0.432 1.00 0.00 29 LEU A CA 20
ATOM 11400 C C . LEU A 1 29 ? -19.419 -3.397 1.551 1.00 0.00 29 LEU A C 20
ATOM 11401 O O . LEU A 1 29 ? -20.095 -4.341 1.949 1.00 0.00 29 LEU A O 20
ATOM 11417 N N . LEU A 1 30 ? -19.548 -2.171 2.071 1.00 0.00 30 LEU A N 20
ATOM 11418 C CA . LEU A 1 30 ? -20.493 -1.814 3.125 1.00 0.00 30 LEU A CA 20
ATOM 11419 C C . LEU A 1 30 ? -21.754 -1.154 2.555 1.00 0.00 30 LEU A C 20
ATOM 11420 O O . LEU A 1 30 ? -22.705 -0.949 3.309 1.00 0.00 30 LEU A O 20
ATOM 11436 N N . LEU A 1 31 ? -21.780 -0.811 1.259 1.00 0.00 31 LEU A N 20
ATOM 11437 C CA . LEU A 1 31 ? -22.914 -0.165 0.591 1.00 0.00 31 LEU A CA 20
ATOM 11438 C C . LEU A 1 31 ? -23.453 -1.005 -0.567 1.00 0.00 31 LEU A C 20
ATOM 11439 O O . LEU A 1 31 ? -24.649 -0.952 -0.848 1.00 0.00 31 LEU A O 20
ATOM 11455 N N . GLY A 1 32 ? -22.605 -1.818 -1.196 1.00 0.00 32 GLY A N 20
ATOM 11456 C CA . GLY A 1 32 ? -22.938 -2.666 -2.331 1.00 0.00 32 GLY A CA 20
ATOM 11457 C C . GLY A 1 32 ? -22.527 -2.013 -3.655 1.00 0.00 32 GLY A C 20
ATOM 11458 O O . GLY A 1 32 ? -22.786 -2.587 -4.712 1.00 0.00 32 GLY A O 20
ATOM 11462 N N . LEU A 1 33 ? -21.937 -0.815 -3.607 1.00 0.00 33 LEU A N 20
ATOM 11463 C CA . LEU A 1 33 ? -21.447 0.009 -4.700 1.00 0.00 33 LEU A CA 20
ATOM 11464 C C . LEU A 1 33 ? -20.369 0.905 -4.110 1.00 0.00 33 LEU A C 20
ATOM 11465 O O . LEU A 1 33 ? -20.455 1.168 -2.888 1.00 0.00 33 LEU A O 20
#

Sequence (33 aa):
IPSSPVHLKRLKLLLLLLLLILLLILGALLLGLIPSSPVHLKRLKLLLLLLLLILLLILGALLLGLIPSSPVHLKRLKLLLLLLLLILLLILGALLLGLIPSSPVHLKRLKLLLLLLLLILLLILGALLLGLIPSSPVHLKRLKLLLLLLLLILLLILGALLLGLIPSSPVHLKRLKLLLLLLLLILLLILGALLLGLIPSSPVHLKRLKLLLLLLLLILLLILGALLLGLIPSSPVHLKRLKLLLLLLLLILLLILGALLLGLIPSSPVHLKRLKLLLLLLLLILLLILGALLLGLIPSSPVHLKRLKLLLLLLLLILLLILGALLLGLIPSSPVHLKRLKLLLLLLLLILLLILGALLLGLIPSSPVHLKRLKLLLLLLLLILLLILGALLLGLIPSSPVHLKRLKLLLLLLLLILLLILGALLLGLIPSSPVHLKRLKLLLLLLLLILLLILGALLLGLIPSSPVHLKRLKLLLLLLLLILLLILGALLLGLIPSSPVHLKRLKLLLLLLLLILLLILGALLLGLIPSSPVHLKRLKLLLLLLLLILLLILGALLLGLIPSSPVHLKRLKLLLLLLLLILLLILGALLLGLIPSSPVHLKRLKLLLLLLLLILLLILGALLLGLIPSSPVHLKRLKLLLLLLLLILLLILGALLLGL

Radius of gyration: 14.57 Å; Cα contacts (8 Å, |Δi|>4): 2; chains: 1; bounding box: 48×11×9 Å

Organism: Sus scrofa (NCBI:txid9823)

Solvent-accessible surface area: 3585 Å² total; per-residue (Å²): 214,132,71,54,109,112,109,82,153,188,102,104,110,105,97,118,94,98,97,90,81,92,112,112,102,106,32,33,120,153,158,65,182